Protein 4H0C (pdb70)

InterPro domains:
  IPR003140 Phospholipase/carboxylesterase/thioesterase [PF02230] (14-205)
  IPR029058 Alpha/Beta hydrolase fold [G3DSA:3.40.50.1820] (1-207)
  IPR029058 Alpha/Beta hydrolase fold [SSF53474] (13-206)
  IPR050565 Acyl-protein thioesterase 1-2/Carboxylesterase-like [PTHR10655] (16-205)

Solvent-accessible surface area: 17101 Å² total

Radius of gyration: 23.88 Å; Cα contacts (8 Å, |Δi|>4): 929; chains: 2; bounding box: 42×37×73 Å

Structure (mmCIF, N/CA/C/O backbone):
data_4H0C
#
_entry.id   4H0C
#
_cell.length_a   40.157
_cell.length_b   40.251
_cell.length_c   67.256
_cell.angle_alpha   72.770
_cell.angle_beta   78.370
_cell.angle_gamma   76.090
#
_symmetry.space_group_name_H-M   'P 1'
#
loop_
_entity.id
_entity.type
_entity.pdbx_description
1 polymer Phospholipase/Carboxylesterase
2 non-polymer 'CITRIC ACID'
3 non-polymer 'SODIUM ION'
4 non-polymer GLYCEROL
5 water water
#
loop_
_atom_site.group_PDB
_atom_site.id
_atom_site.type_symbol
_atom_site.label_atom_id
_atom_site.label_alt_id
_atom_site.label_comp_id
_atom_site.label_asym_id
_atom_site.label_entity_id
_atom_site.label_seq_id
_atom_site.pdbx_PDB_ins_code
_atom_site.Cartn_x
_atom_site.Cartn_y
_atom_site.Cartn_z
_atom_site.occupancy
_atom_site.B_iso_or_equiv
_atom_site.auth_seq_id
_atom_site.auth_comp_id
_atom_site.auth_asym_id
_atom_site.auth_atom_id
_atom_site.pdbx_PDB_model_num
ATOM 1 N N . SER A 1 1 ? 11.808 42.578 37.443 1.00 43.03 -2 SER A N 1
ATOM 2 C CA . SER A 1 1 ? 10.338 42.777 37.601 1.00 47.94 -2 SER A CA 1
ATOM 3 C C . SER A 1 1 ? 10.047 44.192 38.106 1.00 37.84 -2 SER A C 1
ATOM 4 O O . SER A 1 1 ? 10.196 45.158 37.361 1.00 45.76 -2 SER A O 1
ATOM 6 N N . ASN A 1 2 ? 9.588 44.292 39.354 1.00 37.55 -1 ASN A N 1
ATOM 7 C CA . ASN A 1 2 ? 9.457 45.558 40.073 1.00 30.89 -1 ASN A CA 1
ATOM 8 C C . ASN A 1 2 ? 9.455 45.260 41.572 1.00 25.79 -1 ASN A C 1
ATOM 9 O O . ASN A 1 2 ? 9.676 44.110 41.968 1.00 24.92 -1 ASN A O 1
ATOM 14 N N . ALA A 1 3 ? 9.207 46.278 42.395 1.00 26.09 0 ALA A N 1
ATOM 15 C CA . ALA A 1 3 ? 9.257 46.128 43.861 1.00 22.39 0 ALA A CA 1
ATOM 16 C C . ALA A 1 3 ? 7.895 45.937 44.499 1.00 18.94 0 ALA A C 1
ATOM 17 O O . ALA A 1 3 ? 7.791 45.994 45.739 1.00 20.16 0 ALA A O 1
ATOM 27 N N . TYR A 1 5 ? 5.926 43.731 45.656 1.00 16.44 2 TYR A N 1
ATOM 28 C CA . TYR A 1 5 ? 5.715 42.438 46.307 1.00 18.62 2 TYR A CA 1
ATOM 29 C C . TYR A 1 5 ? 5.941 42.501 47.811 1.00 19.36 2 TYR A C 1
ATOM 30 O O . TYR A 1 5 ? 6.549 43.453 48.316 1.00 21.77 2 TYR A O 1
ATOM 39 N N . THR A 1 6 ? 5.393 41.494 48.503 1.00 20.21 3 THR A N 1
ATOM 40 C CA . THR A 1 6 ? 5.418 41.350 49.950 1.00 20.85 3 THR A CA 1
ATOM 41 C C . THR A 1 6 ? 6.357 40.213 50.308 1.00 20.29 3 THR A C 1
ATOM 42 O O . THR A 1 6 ? 6.359 39.191 49.637 1.00 22.77 3 THR A O 1
ATOM 46 N N . HIS A 1 7 ? 7.142 40.382 51.371 1.00 17.92 4 HIS A N 1
ATOM 47 C CA . HIS A 1 7 ? 7.824 39.234 51.968 1.00 16.70 4 HIS A CA 1
ATOM 48 C C . HIS A 1 7 ? 6.904 38.641 52.975 1.00 19.25 4 HIS A C 1
ATOM 49 O O . HIS A 1 7 ? 6.626 39.246 54.014 1.00 24.07 4 HIS A O 1
ATOM 56 N N . SER A 1 8 ? 6.367 37.468 52.651 1.00 18.89 5 SER A N 1
ATOM 57 C CA . SER A 1 8 ? 5.520 36.757 53.599 1.00 21.12 5 SER A CA 1
ATOM 58 C C . SER A 1 8 ? 6.366 36.220 54.764 1.00 20.37 5 SER A C 1
ATOM 59 O O . SER A 1 8 ? 7.591 36.102 54.658 1.00 22.16 5 SER A O 1
ATOM 62 N N . LYS A 1 9 ? 5.701 35.874 55.862 1.00 22.16 6 LYS A N 1
ATOM 63 C CA . LYS A 1 9 ? 6.373 35.442 57.093 1.00 25.08 6 LYS A CA 1
ATOM 64 C C . LYS A 1 9 ? 6.911 34.012 56.954 1.00 22.53 6 LYS A C 1
ATOM 65 O O . LYS A 1 9 ? 6.285 33.051 57.389 1.00 29.20 6 LYS A O 1
ATOM 71 N N . GLN A 1 10 ? 8.066 33.897 56.314 1.00 20.91 7 GLN A N 1
ATOM 72 C CA . GLN A 1 10 ? 8.762 32.629 56.127 1.00 20.05 7 GLN A CA 1
ATOM 73 C C . GLN A 1 10 ? 10.049 32.687 56.960 1.00 22.62 7 GLN A C 1
ATOM 74 O O . GLN A 1 10 ? 10.994 33.398 56.604 1.00 22.05 7 GLN A O 1
ATOM 80 N N . ILE A 1 11 ? 10.078 31.979 58.083 1.00 21.22 8 ILE A N 1
ATOM 81 C CA . ILE A 1 11 ? 11.208 32.082 59.012 1.00 21.20 8 ILE A CA 1
ATOM 82 C C . ILE A 1 11 ? 11.718 30.687 59.325 1.00 22.34 8 ILE A C 1
ATOM 83 O O . ILE A 1 11 ? 10.994 29.866 59.891 1.00 27.35 8 ILE A O 1
ATOM 88 N N . ILE A 1 12 ? 12.970 30.430 58.979 1.00 20.68 9 ILE A N 1
ATOM 89 C CA . ILE A 1 12 ? 13.603 29.138 59.232 1.00 21.84 9 ILE A CA 1
ATOM 90 C C . ILE A 1 12 ? 14.483 29.253 60.473 1.00 21.66 9 ILE A C 1
ATOM 91 O O . ILE A 1 12 ? 15.222 30.222 60.623 1.00 26.09 9 ILE A O 1
ATOM 96 N N . THR A 1 13 ? 14.372 28.291 61.382 1.00 22.12 10 THR A N 1
ATOM 97 C CA . THR A 1 13 ? 15.167 28.316 62.604 1.00 21.36 10 THR A CA 1
ATOM 98 C C . THR A 1 13 ? 16.143 27.136 62.673 1.00 23.44 10 THR A C 1
ATOM 99 O O . THR A 1 13 ? 15.887 26.064 62.104 1.00 26.97 10 THR A O 1
ATOM 103 N N . SER A 1 14 ? 17.242 27.342 63.391 1.00 21.77 11 SER A N 1
ATOM 104 C CA . SER A 1 14 ? 18.285 26.344 63.618 1.00 19.31 11 SER A CA 1
ATOM 105 C C . SER A 1 14 ? 19.044 26.695 64.920 1.00 18.61 11 SER A C 1
ATOM 106 O O . SER A 1 14 ? 18.620 27.565 65.698 1.00 18.41 11 SER A O 1
ATOM 109 N N . GLY A 1 15 ? 20.169 26.027 65.155 1.00 18.67 12 GLY A N 1
ATOM 110 C CA . GLY A 1 15 ? 21.000 26.323 66.333 1.00 20.48 12 GLY A CA 1
ATOM 111 C C . GLY A 1 15 ? 20.333 25.890 67.625 1.00 18.22 12 GLY A C 1
ATOM 112 O O . GLY A 1 15 ? 19.622 24.881 67.646 1.00 20.29 12 GLY A O 1
ATOM 113 N N . VAL A 1 16 ? 20.537 26.662 68.694 1.00 16.42 13 VAL A N 1
ATOM 114 C CA . VAL A 1 16 ? 20.002 26.331 70.021 1.00 16.64 13 VAL A CA 1
ATOM 115 C C . VAL A 1 16 ? 18.497 26.596 70.082 1.00 16.63 13 VAL A C 1
ATOM 116 O O . VAL A 1 16 ? 18.048 27.677 69.716 1.00 15.64 13 VAL A O 1
ATOM 120 N N . PRO A 1 17 ? 17.710 25.615 70.555 1.00 18.70 14 PRO A N 1
ATOM 121 C CA . PRO A 1 17 ? 16.265 25.829 70.795 1.00 17.50 14 PRO A CA 1
ATOM 122 C C . PRO A 1 17 ? 16.054 27.135 71.553 1.00 17.88 14 PRO A C 1
ATOM 123 O O . PRO A 1 17 ? 16.734 27.395 72.564 1.00 18.94 14 PRO A O 1
ATOM 127 N N . VAL A 1 18 ? 15.156 27.976 71.049 1.00 16.99 15 VAL A N 1
ATOM 128 C CA . VAL A 1 18 ? 15.107 29.353 71.524 1.00 16.76 15 VAL A CA 1
ATOM 129 C C . VAL A 1 18 ? 14.829 29.492 73.028 1.00 18.15 15 VAL A C 1
ATOM 130 O O . VAL A 1 18 ? 15.346 30.404 73.669 1.00 17.82 15 VAL A O 1
ATOM 134 N N . GLN A 1 19 ? 14.046 28.563 73.581 1.00 17.84 16 GLN A N 1
ATOM 135 C CA . GLN A 1 19 ? 13.744 28.584 75.006 1.00 17.96 16 GLN A CA 1
ATOM 136 C C . GLN A 1 19 ? 14.980 28.382 75.889 1.00 18.30 16 GLN A C 1
ATOM 137 O O . GLN A 1 19 ? 14.960 28.734 77.072 1.00 21.26 16 GLN A O 1
ATOM 143 N N A ARG A 1 20 ? 16.046 27.809 75.338 0.60 16.41 17 ARG A N 1
ATOM 144 N N B ARG A 1 20 ? 16.033 27.816 75.301 0.40 16.85 17 ARG A N 1
ATOM 145 C CA A ARG A 1 20 ? 17.240 27.546 76.142 0.60 17.32 17 ARG A CA 1
ATOM 146 C CA B ARG A 1 20 ? 17.236 27.439 76.034 0.40 17.27 17 ARG A CA 1
ATOM 147 C C A ARG A 1 20 ? 18.357 28.549 75.850 0.60 17.00 17 ARG A C 1
ATOM 148 C C B ARG A 1 20 ? 18.462 28.251 75.592 0.40 15.89 17 ARG A C 1
ATOM 149 O O A ARG A 1 20 ? 19.267 28.726 76.659 0.60 18.36 17 ARG A O 1
ATOM 150 O O B ARG A 1 20 ? 19.571 28.006 76.052 0.40 14.66 17 ARG A O 1
ATOM 165 N N . ALA A 1 21 ? 18.259 29.223 74.705 1.00 16.79 18 ALA A N 1
ATOM 166 C CA . ALA A 1 21 ? 19.362 30.021 74.180 1.00 16.13 18 ALA A CA 1
ATOM 167 C C . ALA A 1 21 ? 19.635 31.290 74.984 1.00 19.19 18 ALA A C 1
ATOM 168 O O . ALA A 1 21 ? 18.705 31.997 75.372 1.00 19.78 18 ALA A O 1
ATOM 170 N N A LYS A 1 22 ? 20.923 31.535 75.222 0.50 20.28 19 LYS A N 1
ATOM 171 N N B LYS A 1 22 ? 20.913 31.564 75.242 0.50 20.16 19 LYS A N 1
ATOM 172 C CA A LYS A 1 22 ? 21.435 32.752 75.839 0.50 20.61 19 LYS A CA 1
ATOM 173 C CA B LYS A 1 22 ? 21.340 32.820 75.853 0.50 20.53 19 LYS A CA 1
ATOM 174 C C A LYS A 1 22 ? 21.466 33.910 74.822 0.50 19.11 19 LYS A C 1
ATOM 175 C C B LYS A 1 22 ? 21.350 33.939 74.796 0.50 19.12 19 LYS A C 1
ATOM 176 O O A LYS A 1 22 ? 21.391 35.082 75.193 0.50 20.48 19 LYS A O 1
ATOM 177 O O B LYS A 1 22 ? 21.152 35.112 75.112 0.50 20.32 19 LYS A O 1
ATOM 188 N N . LYS A 1 23 ? 21.585 33.565 73.542 1.00 17.91 20 LYS A N 1
ATOM 189 C CA . LYS A 1 23 ? 21.805 34.543 72.477 1.00 13.73 20 LYS A CA 1
ATOM 190 C C . LYS A 1 23 ? 21.048 34.098 71.232 1.00 13.31 20 LYS A C 1
ATOM 191 O O . LYS A 1 23 ? 20.636 32.925 71.126 1.00 13.33 20 LYS A O 1
ATOM 197 N N . ALA A 1 24 ? 20.868 35.024 70.292 1.00 13.64 21 ALA A N 1
ATOM 198 C CA . ALA A 1 24 ? 20.231 34.701 69.030 1.00 12.16 21 ALA A CA 1
ATOM 199 C C . ALA A 1 24 ? 20.933 35.415 67.929 1.00 11.56 21 ALA A C 1
ATOM 200 O O . ALA A 1 24 ? 21.590 36.434 68.168 1.00 12.92 21 ALA A O 1
ATOM 202 N N . VAL A 1 25 ? 20.799 34.889 66.722 1.00 11.21 22 VAL A N 1
ATOM 203 C CA . VAL A 1 25 ? 21.376 35.572 65.557 1.00 11.07 22 VAL A CA 1
ATOM 204 C C . VAL A 1 25 ? 20.358 35.561 64.425 1.00 11.37 22 VAL A C 1
ATOM 205 O O . VAL A 1 25 ? 19.735 34.518 64.154 1.00 12.58 22 VAL A O 1
ATOM 209 N N . VAL A 1 26 ? 20.147 36.733 63.827 1.00 12.04 23 VAL A N 1
ATOM 210 C CA . VAL A 1 26 ? 19.305 36.897 62.659 1.00 11.50 23 VAL A CA 1
ATOM 211 C C . VAL A 1 26 ? 20.232 36.865 61.446 1.00 12.39 23 VAL A C 1
ATOM 212 O O . VAL A 1 26 ? 21.110 37.715 61.332 1.00 13.90 23 VAL A O 1
ATOM 224 N N . LEU A 1 28 ? 20.732 36.849 57.286 1.00 12.26 25 LEU A N 1
ATOM 225 C CA . LEU A 1 28 ? 20.043 37.369 56.108 1.00 12.09 25 LEU A CA 1
ATOM 226 C C . LEU A 1 28 ? 20.818 36.989 54.854 1.00 12.24 25 LEU A C 1
ATOM 227 O O . LEU A 1 28 ? 21.962 37.415 54.662 1.00 13.92 25 LEU A O 1
ATOM 232 N N . HIS A 1 29 ? 20.175 36.176 54.020 1.00 14.50 26 HIS A N 1
ATOM 233 C CA . HIS A 1 29 ? 20.750 35.686 52.778 1.00 14.05 26 HIS A CA 1
ATOM 234 C C . HIS A 1 29 ? 20.850 36.754 51.714 1.00 14.19 26 HIS A C 1
ATOM 235 O O . HIS A 1 29 ? 20.204 37.827 51.788 1.00 14.06 26 HIS A O 1
ATOM 242 N N . GLY A 1 30 ? 21.645 36.446 50.701 1.00 16.62 27 GLY A N 1
ATOM 243 C CA . GLY A 1 30 ? 21.853 37.353 49.586 1.00 15.38 27 GLY A CA 1
ATOM 244 C C . GLY A 1 30 ? 20.869 37.193 48.433 1.00 13.69 27 GLY A C 1
ATOM 245 O O . GLY A 1 30 ? 19.943 36.382 48.492 1.00 17.20 27 GLY A O 1
ATOM 246 N N . ARG A 1 31 ? 21.084 37.974 47.380 1.00 15.55 28 ARG A N 1
ATOM 247 C CA . ARG A 1 31 ? 20.192 37.975 46.211 1.00 14.05 28 ARG A CA 1
ATOM 248 C C . ARG A 1 31 ? 20.211 36.612 45.520 1.00 16.40 28 ARG A C 1
ATOM 249 O O . ARG A 1 31 ? 21.290 36.089 45.184 1.00 18.63 28 ARG A O 1
ATOM 257 N N . GLY A 1 32 ? 19.025 36.058 45.291 1.00 18.65 29 GLY A N 1
ATOM 258 C CA . GLY A 1 32 ? 18.904 34.722 44.690 1.00 21.18 29 GLY A CA 1
ATOM 259 C C . GLY A 1 32 ? 19.192 33.588 45.662 1.00 24.24 29 GLY A C 1
ATOM 260 O O . GLY A 1 32 ? 19.240 32.420 45.261 1.00 27.48 29 GLY A O 1
ATOM 261 N N . GLY A 1 33 ? 19.375 33.921 46.939 1.00 22.20 30 GLY A N 1
ATOM 262 C CA . GLY A 1 33 ? 19.802 32.951 47.938 1.00 23.02 30 GLY A CA 1
ATOM 263 C C . GLY A 1 33 ? 18.659 32.433 48.772 1.00 21.09 30 GLY A C 1
ATOM 264 O O . GLY A 1 33 ? 17.489 32.788 48.547 1.00 21.27 30 GLY A O 1
ATOM 265 N N . THR A 1 34 ? 18.983 31.576 49.736 1.00 18.19 31 THR A N 1
ATOM 266 C CA . THR A 1 34 ? 17.942 30.986 50.576 1.00 18.17 31 THR A CA 1
ATOM 267 C C . THR A 1 34 ? 18.334 31.024 52.021 1.00 17.40 31 THR A C 1
ATOM 268 O O . THR A 1 34 ? 19.528 31.090 52.355 1.00 17.32 31 THR A O 1
ATOM 272 N N . ALA A 1 35 ? 17.323 30.962 52.889 1.00 16.56 32 ALA A N 1
ATOM 273 C CA . ALA A 1 35 ? 17.566 30.847 54.326 1.00 19.64 32 ALA A CA 1
ATOM 274 C C . ALA A 1 35 ? 18.402 29.615 54.684 1.00 22.35 32 ALA A C 1
ATOM 275 O O . ALA A 1 35 ? 19.341 29.707 55.508 1.00 21.83 32 ALA A O 1
ATOM 277 N N . ALA A 1 36 ? 18.068 28.466 54.084 1.00 22.34 33 ALA A N 1
ATOM 278 C CA . ALA A 1 36 ? 18.830 27.230 54.357 1.00 26.76 33 ALA A CA 1
ATOM 279 C C . ALA A 1 36 ? 20.318 27.394 54.019 1.00 26.34 33 ALA A C 1
ATOM 280 O O . ALA A 1 36 ? 21.175 26.873 54.742 1.00 29.58 33 ALA A O 1
ATOM 282 N N A ASP A 1 37 ? 20.595 28.098 52.912 0.50 26.25 34 ASP A N 1
ATOM 283 N N B ASP A 1 37 ? 20.632 28.138 52.962 0.50 26.03 34 ASP A N 1
ATOM 284 C CA A ASP A 1 37 ? 21.955 28.433 52.479 0.50 27.90 34 ASP A CA 1
ATOM 285 C CA B ASP A 1 37 ? 22.027 28.310 52.569 0.50 28.49 34 ASP A CA 1
ATOM 286 C C A ASP A 1 37 ? 22.679 29.164 53.602 0.50 24.88 34 ASP A C 1
ATOM 287 C C B ASP A 1 37 ? 22.813 29.267 53.480 0.50 25.62 34 ASP A C 1
ATOM 288 O O A ASP A 1 37 ? 23.642 28.648 54.172 0.50 23.90 34 ASP A O 1
ATOM 289 O O B ASP A 1 37 ? 23.977 29.002 53.784 0.50 27.58 34 ASP A O 1
ATOM 298 N N . ILE A 1 38 ? 22.192 30.363 53.914 1.00 22.37 35 ILE A N 1
ATOM 299 C CA . ILE A 1 38 ? 22.856 31.275 54.855 1.00 20.15 35 ILE A CA 1
ATOM 300 C C . ILE A 1 38 ? 23.082 30.633 56.228 1.00 20.30 35 ILE A C 1
ATOM 301 O O . ILE A 1 38 ? 24.103 30.874 56.867 1.00 19.00 35 ILE A O 1
ATOM 306 N N . ILE A 1 39 ? 22.140 29.792 56.664 1.00 18.83 36 ILE A N 1
ATOM 307 C CA . ILE A 1 39 ? 22.290 29.066 57.936 1.00 19.75 36 ILE A CA 1
ATOM 308 C C . ILE A 1 39 ? 23.536 28.178 57.940 1.00 18.62 36 ILE A C 1
ATOM 309 O O . ILE A 1 39 ? 24.181 28.010 58.981 1.00 20.64 36 ILE A O 1
ATOM 314 N N . SER A 1 40 ? 23.908 27.648 56.780 1.00 20.64 37 SER A N 1
ATOM 315 C CA . SER A 1 40 ? 25.068 26.758 56.734 1.00 21.86 37 SER A CA 1
ATOM 316 C C . SER A 1 40 ? 26.374 27.471 57.131 1.00 21.36 37 SER A C 1
ATOM 317 O O . SER A 1 40 ? 27.402 26.810 57.354 1.00 21.92 37 SER A O 1
ATOM 320 N N . LEU A 1 41 ? 26.346 28.806 57.216 1.00 19.64 38 LEU A N 1
ATOM 321 C CA . LEU A 1 41 ? 27.526 29.541 57.717 1.00 20.95 38 LEU A CA 1
ATOM 322 C C . LEU A 1 41 ? 27.817 29.206 59.179 1.00 18.18 38 LEU A C 1
ATOM 323 O O . LEU A 1 41 ? 28.905 29.493 59.668 1.00 19.56 38 LEU A O 1
ATOM 328 N N . GLN A 1 42 ? 26.861 28.585 59.870 1.00 17.89 39 GLN A N 1
ATOM 329 C CA . GLN A 1 42 ? 27.104 28.165 61.254 1.00 18.48 39 GLN A CA 1
ATOM 330 C C . GLN A 1 42 ? 28.198 27.089 61.333 1.00 18.99 39 GLN A C 1
ATOM 331 O O . GLN A 1 42 ? 28.726 26.818 62.404 1.00 21.52 39 GLN A O 1
ATOM 337 N N . LYS A 1 43 ? 28.537 26.500 60.194 1.00 19.07 40 LYS A N 1
ATOM 338 C CA . LYS A 1 43 ? 29.612 25.509 60.126 1.00 19.54 40 LYS A CA 1
ATOM 339 C C . LYS A 1 43 ? 30.997 26.137 60.297 1.00 19.25 40 LYS A C 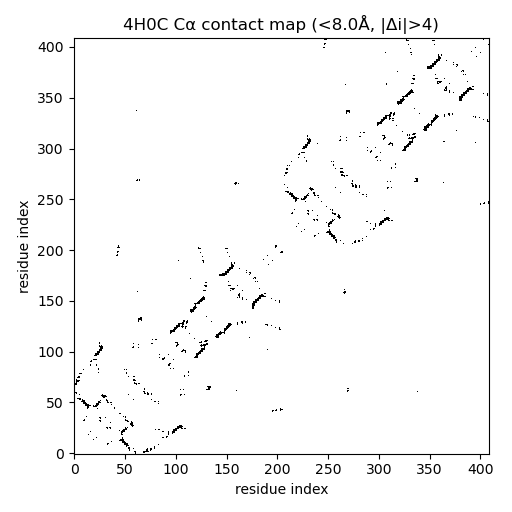1
ATOM 340 O O . LYS A 1 43 ? 31.948 25.436 60.635 1.00 22.49 40 LYS A O 1
ATOM 346 N N . VAL A 1 44 ? 31.106 27.451 60.064 1.00 22.17 41 VAL A N 1
ATOM 347 C CA . VAL A 1 44 ? 32.396 28.173 60.110 1.00 20.94 41 VAL A CA 1
ATOM 348 C C . VAL A 1 44 ? 32.395 29.403 61.035 1.00 20.89 41 VAL A C 1
ATOM 349 O O . VAL A 1 44 ? 33.452 29.797 61.534 1.00 23.10 41 VAL A O 1
ATOM 353 N N . LEU A 1 45 ? 31.224 30.006 61.257 1.00 16.82 42 LEU A N 1
ATOM 354 C CA . LEU A 1 45 ? 31.073 31.079 62.235 1.00 16.47 42 LEU A CA 1
ATOM 355 C C . LEU A 1 45 ? 30.772 30.517 63.621 1.00 17.74 42 LEU A C 1
ATOM 356 O O . LEU A 1 45 ? 30.059 29.506 63.749 1.00 19.55 42 LEU A O 1
ATOM 361 N N . LYS A 1 46 ? 31.317 31.173 64.652 1.00 16.19 43 LYS A N 1
ATOM 362 C CA . LYS A 1 46 ? 31.104 30.771 66.052 1.00 15.41 43 LYS A CA 1
ATOM 363 C C . LYS A 1 46 ? 29.702 31.191 66.503 1.00 18.82 43 LYS A C 1
ATOM 364 O O . LYS A 1 46 ? 29.537 32.243 67.134 1.00 20.45 43 LYS A O 1
ATOM 370 N N . LEU A 1 47 ? 28.698 30.369 66.178 1.00 17.17 44 LEU A N 1
ATOM 371 C CA . LEU A 1 47 ? 27.293 30.675 66.505 1.00 15.76 44 LEU A CA 1
ATOM 372 C C . LEU A 1 47 ? 26.676 29.589 67.379 1.00 17.37 44 LEU A C 1
ATOM 373 O O . LEU A 1 47 ? 25.458 29.473 67.477 1.00 18.39 44 LEU A O 1
ATOM 378 N N . ASP A 1 48 ? 27.518 28.775 68.002 1.00 20.53 45 ASP A N 1
ATOM 379 C CA . ASP A 1 48 ? 27.023 27.565 68.659 1.00 19.57 45 ASP A CA 1
ATOM 380 C C . ASP A 1 48 ? 26.167 27.845 69.909 1.00 20.60 45 ASP A C 1
ATOM 381 O O . ASP A 1 48 ? 25.433 26.961 70.347 1.00 20.92 45 ASP A O 1
ATOM 386 N N . GLU A 1 49 ? 26.238 29.069 70.456 1.00 17.27 46 GLU A N 1
ATOM 387 C CA . GLU A 1 49 ? 25.377 29.454 71.595 1.00 17.48 46 GLU A CA 1
ATOM 388 C C . GLU A 1 49 ? 24.103 30.202 71.166 1.00 15.81 46 GLU A C 1
ATOM 389 O O . GLU A 1 49 ? 23.261 30.575 72.014 1.00 15.33 46 GLU A O 1
ATOM 403 N N . ALA A 1 51 ? 20.419 30.803 69.166 1.00 12.50 48 ALA A N 1
ATOM 404 C CA . ALA A 1 51 ? 19.218 30.412 68.437 1.00 12.18 48 ALA A CA 1
ATOM 405 C C . ALA A 1 51 ? 19.337 31.132 67.097 1.00 14.14 48 ALA A C 1
ATOM 406 O O . ALA A 1 51 ? 19.519 32.343 67.065 1.00 14.18 48 ALA A O 1
ATOM 408 N N . ILE A 1 52 ? 19.243 30.392 66.000 1.00 14.41 49 ILE A N 1
ATOM 409 C CA . ILE A 1 52 ? 19.438 30.969 64.655 1.00 14.52 49 ILE A CA 1
ATOM 410 C C . ILE A 1 52 ? 18.089 31.155 63.980 1.00 14.97 49 ILE A C 1
ATOM 411 O O . ILE A 1 52 ? 17.308 30.199 63.884 1.00 17.32 49 ILE A O 1
ATOM 416 N N . TYR A 1 53 ? 17.799 32.394 63.573 1.00 12.27 50 TYR A N 1
ATOM 417 C CA . TYR A 1 53 ? 16.620 32.714 62.763 1.00 13.46 50 TYR A CA 1
ATOM 418 C C . TYR A 1 53 ? 17.067 33.237 61.410 1.00 14.84 50 TYR A C 1
ATOM 419 O O . TYR A 1 53 ? 17.853 34.175 61.349 1.00 16.54 50 TYR A O 1
ATOM 428 N N . ALA A 1 54 ? 16.535 32.678 60.326 1.00 15.26 51 ALA A N 1
ATOM 429 C CA . ALA A 1 54 ? 16.868 33.148 58.989 1.00 14.00 51 ALA A CA 1
ATOM 430 C C . ALA A 1 54 ? 15.564 33.320 58.200 1.00 15.01 51 ALA A C 1
ATOM 431 O O . ALA A 1 54 ? 14.948 32.325 57.809 1.00 15.82 51 ALA A O 1
ATOM 433 N N . PRO A 1 55 ? 15.121 34.575 57.989 1.00 13.82 52 PRO A N 1
ATOM 434 C CA . PRO A 1 55 ? 13.899 34.749 57.205 1.00 15.21 52 PRO A CA 1
ATOM 435 C C . PRO A 1 55 ? 14.189 34.498 55.737 1.00 15.09 52 PRO A C 1
ATOM 436 O O . PRO A 1 55 ? 15.299 34.786 55.274 1.00 17.52 52 PRO A O 1
ATOM 440 N N . GLN A 1 56 ? 13.214 33.946 55.014 1.00 16.06 53 GLN A N 1
ATOM 441 C CA . GLN A 1 56 ? 13.381 33.691 53.588 1.00 17.08 53 GLN A CA 1
ATOM 442 C C . GLN A 1 56 ? 12.714 34.794 52.778 1.00 15.17 53 GLN A C 1
ATOM 443 O O . GLN A 1 56 ? 11.527 35.062 52.972 1.00 17.93 53 GLN A O 1
ATOM 449 N N . ALA A 1 57 ? 13.452 35.378 51.832 1.00 16.12 54 ALA A N 1
ATOM 450 C CA . ALA A 1 57 ? 12.895 36.416 50.966 1.00 17.21 54 ALA A CA 1
ATOM 451 C C . ALA A 1 57 ? 11.975 35.819 49.910 1.00 17.63 54 ALA A C 1
ATOM 452 O O . ALA A 1 57 ? 12.275 34.785 49.303 1.00 18.40 54 ALA A O 1
ATOM 454 N N . THR A 1 58 ? 10.838 36.483 49.712 1.00 18.17 55 THR A N 1
ATOM 455 C CA . THR A 1 58 ? 9.979 36.203 48.582 1.00 17.66 55 THR A CA 1
ATOM 456 C C . THR A 1 58 ? 10.770 36.560 47.331 1.00 17.70 55 THR A C 1
ATOM 457 O O . THR A 1 58 ? 11.528 37.527 47.339 1.00 17.29 55 THR A O 1
ATOM 461 N N . ASN A 1 59 ? 10.629 35.736 46.293 1.00 20.46 56 ASN A N 1
ATOM 462 C CA . ASN A 1 59 ? 11.421 35.842 45.052 1.00 19.16 56 ASN A CA 1
ATOM 463 C C . ASN A 1 59 ? 12.925 35.636 45.266 1.00 19.86 56 ASN A C 1
ATOM 464 O O . ASN A 1 59 ? 13.750 35.946 44.377 1.00 20.05 56 ASN A O 1
ATOM 469 N N . ASN A 1 60 ? 13.272 35.079 46.431 1.00 19.47 57 ASN A N 1
ATOM 470 C CA . ASN A 1 60 ? 14.668 34.897 46.852 1.00 20.93 57 ASN A CA 1
ATOM 471 C C . ASN A 1 60 ? 15.472 36.198 46.746 1.00 18.17 57 ASN A C 1
ATOM 472 O O . ASN A 1 60 ? 16.690 36.172 46.543 1.00 18.52 57 ASN A O 1
ATOM 477 N N . SER A 1 61 ? 14.790 37.336 46.896 1.00 15.75 58 SER A N 1
ATOM 478 C CA . SER A 1 61 ? 15.444 38.626 46.765 1.00 16.35 58 SER A CA 1
ATOM 479 C C . SER A 1 61 ? 14.732 39.670 47.605 1.00 15.06 58 SER A C 1
ATOM 480 O O . SER A 1 61 ? 13.517 39.888 47.443 1.00 15.76 58 SER A O 1
ATOM 483 N N . TRP A 1 62 ? 15.490 40.316 48.502 1.00 15.42 59 TRP A N 1
ATOM 484 C CA . TRP A 1 62 ? 14.927 41.356 49.397 1.00 13.51 59 TRP A CA 1
ATOM 485 C C . TRP A 1 62 ? 14.320 42.541 48.691 1.00 14.02 59 TRP A C 1
ATOM 486 O O . TRP A 1 62 ? 13.306 43.078 49.138 1.00 14.52 59 TRP A O 1
ATOM 497 N N . TYR A 1 63 ? 14.926 42.954 47.587 1.00 12.68 60 TYR A N 1
ATOM 498 C CA . TYR A 1 63 ? 14.422 44.103 46.816 1.00 13.74 60 TYR A CA 1
ATOM 499 C C . TYR A 1 63 ? 14.995 43.951 45.400 1.00 14.44 60 TYR A C 1
ATOM 500 O O . TYR A 1 63 ? 16.074 43.352 45.232 1.00 15.83 60 TYR A O 1
ATOM 509 N N . PRO A 1 64 ? 14.288 44.475 44.377 1.00 16.60 61 PRO A N 1
ATOM 510 C CA . PRO A 1 64 ? 14.572 44.073 42.979 1.00 16.67 61 PRO A CA 1
ATOM 511 C C . PRO A 1 64 ? 15.845 44.589 42.299 1.00 16.47 61 PRO A C 1
ATOM 512 O O . PRO A 1 64 ? 16.343 43.941 41.380 1.00 15.84 61 PRO A O 1
ATOM 516 N N . TYR A 1 65 ? 16.341 45.742 42.737 1.00 14.55 62 TYR A N 1
ATOM 517 C CA . TYR A 1 65 ? 17.419 46.449 42.057 1.00 14.86 62 TYR A CA 1
ATOM 518 C C . TYR A 1 65 ? 18.631 46.627 42.947 1.00 14.41 62 TYR A C 1
ATOM 519 O O . TYR A 1 65 ? 18.596 46.236 44.126 1.00 15.83 62 TYR A O 1
ATOM 528 N N . SER A 1 66 ? 19.703 47.215 42.394 1.00 13.83 63 SER A N 1
ATOM 529 C CA . SER A 1 66 ? 20.874 47.582 43.204 1.00 16.82 63 SER A CA 1
ATOM 530 C C . SER A 1 66 ? 20.435 48.282 44.481 1.00 14.89 63 SER A C 1
ATOM 531 O O . SER A 1 66 ? 19.493 49.090 44.462 1.00 15.17 63 SER A O 1
ATOM 534 N N . PHE A 1 67 ? 21.139 48.000 45.576 1.00 16.19 64 PHE A N 1
ATOM 535 C CA . PHE A 1 67 ? 20.918 48.719 46.829 1.00 16.57 64 PHE A CA 1
ATOM 536 C C . PHE A 1 67 ? 21.100 50.226 46.673 1.00 16.31 64 PHE A C 1
ATOM 537 O O . PHE A 1 67 ? 20.552 50.996 47.460 1.00 17.96 64 PHE A O 1
ATOM 553 N N . ALA A 1 69 ? 20.145 51.908 43.804 1.00 13.89 66 ALA A N 1
ATOM 554 C CA . ALA A 1 69 ? 19.091 52.499 42.986 1.00 15.01 66 ALA A CA 1
ATOM 555 C C . ALA A 1 69 ? 18.329 53.568 43.802 1.00 15.29 66 ALA A C 1
ATOM 556 O O . ALA A 1 69 ? 18.264 53.485 45.048 1.00 15.56 66 ALA A O 1
ATOM 558 N N . PRO A 1 70 ? 17.728 54.563 43.116 1.00 15.56 67 PRO A N 1
ATOM 559 C CA . PRO A 1 70 ? 16.774 55.450 43.835 1.00 18.14 67 PRO A CA 1
ATOM 560 C C . PRO A 1 70 ? 15.839 54.617 44.664 1.00 18.20 67 PRO A C 1
ATOM 561 O O . PRO A 1 70 ? 15.190 53.704 44.146 1.00 18.73 67 PRO A O 1
ATOM 565 N N . VAL A 1 71 ? 15.780 54.915 45.953 1.00 17.20 68 VAL A N 1
ATOM 566 C CA . VAL A 1 71 ? 15.180 53.978 46.892 1.00 17.23 68 VAL A CA 1
ATOM 567 C C . VAL A 1 71 ? 13.713 53.666 46.561 1.00 17.92 68 VAL A C 1
ATOM 568 O O . VAL A 1 71 ? 13.243 52.525 46.771 1.00 17.59 68 VAL A O 1
ATOM 572 N N . GLN A 1 72 ? 12.996 54.658 46.028 1.00 17.10 69 GLN A N 1
ATOM 573 C CA . GLN A 1 72 ? 11.592 54.417 45.668 1.00 18.78 69 GLN A CA 1
ATOM 574 C C . GLN A 1 72 ? 11.421 53.270 44.657 1.00 16.12 69 GLN A C 1
ATOM 575 O O . GLN A 1 72 ? 10.370 52.619 44.636 1.00 18.61 69 GLN A O 1
ATOM 581 N N . GLN A 1 73 ? 12.449 53.008 43.845 1.00 16.86 70 GLN A N 1
ATOM 582 C CA . GLN A 1 73 ? 12.394 51.913 42.858 1.00 15.62 70 GLN A CA 1
ATOM 583 C C . GLN A 1 73 ? 12.494 50.550 43.520 1.00 15.09 70 GLN A C 1
ATOM 584 O O . GLN A 1 73 ? 12.132 49.541 42.916 1.00 15.92 70 GLN A O 1
ATOM 590 N N . ASN A 1 74 ? 12.952 50.538 44.772 1.00 14.74 71 ASN A N 1
ATOM 591 C CA . ASN A 1 74 ? 13.065 49.315 45.586 1.00 12.72 71 ASN A CA 1
ATOM 592 C C . ASN A 1 74 ? 11.947 49.161 46.582 1.00 15.84 71 ASN A C 1
ATOM 593 O O . ASN A 1 74 ? 11.973 48.246 47.415 1.00 16.99 71 ASN A O 1
ATOM 598 N N . GLN A 1 75 ? 10.970 50.062 46.488 1.00 17.22 72 GLN A N 1
ATOM 599 C CA . GLN A 1 75 ? 9.809 50.074 47.382 1.00 16.27 72 GLN A CA 1
ATOM 600 C C . GLN A 1 75 ? 8.580 49.620 46.607 1.00 17.40 72 GLN A C 1
ATOM 601 O O . GLN A 1 75 ? 8.458 49.944 45.419 1.00 20.15 72 GLN A O 1
ATOM 607 N N . PRO A 1 76 ? 7.640 48.917 47.266 1.00 18.59 73 PRO A N 1
ATOM 608 C CA . PRO A 1 76 ? 7.506 48.615 48.705 1.00 19.05 73 PRO A CA 1
ATOM 609 C C . PRO A 1 76 ? 8.229 47.361 49.214 1.00 18.32 73 PRO A C 1
ATOM 610 O O . PRO A 1 76 ? 8.155 47.083 50.400 1.00 17.68 73 PRO A O 1
ATOM 614 N N . ALA A 1 77 ? 8.943 46.642 48.346 1.00 17.96 74 ALA A N 1
ATOM 615 C CA . ALA A 1 77 ? 9.645 45.409 48.742 1.00 15.75 74 ALA A CA 1
ATOM 616 C C . ALA A 1 77 ? 10.619 45.639 49.894 1.00 14.86 74 ALA A C 1
ATOM 617 O O . ALA A 1 77 ? 10.666 44.828 50.845 1.00 15.66 74 ALA A O 1
ATOM 619 N N . LEU A 1 78 ? 11.360 46.748 49.835 1.00 14.25 75 LEU A N 1
ATOM 620 C CA . LEU A 1 78 ? 12.325 47.070 50.906 1.00 13.76 75 LEU A CA 1
ATOM 621 C C . LEU A 1 78 ? 11.630 47.238 52.267 1.00 13.09 75 LEU A C 1
ATOM 622 O O . LEU A 1 78 ? 12.041 46.612 53.243 1.00 12.93 75 LEU A O 1
ATOM 627 N N . ASP A 1 79 ? 10.570 48.061 52.320 1.00 13.88 76 ASP A N 1
ATOM 628 C CA . ASP A 1 79 ? 9.806 48.250 53.550 1.00 14.64 76 ASP A CA 1
ATOM 629 C C . ASP A 1 79 ? 9.290 46.915 54.036 1.00 14.94 76 ASP A C 1
ATOM 630 O O . ASP A 1 79 ? 9.309 46.641 55.238 1.00 16.00 76 ASP A O 1
ATOM 635 N N . SER A 1 80 ? 8.844 46.075 53.096 1.00 15.01 77 SER A N 1
ATOM 636 C CA . SER A 1 80 ? 8.365 44.742 53.457 1.00 16.40 77 SER A CA 1
ATOM 637 C C . SER A 1 80 ? 9.499 43.902 54.047 1.00 13.52 77 SER A C 1
ATOM 638 O O . SER A 1 80 ? 9.295 43.166 55.022 1.00 15.01 77 SER A O 1
ATOM 641 N N . ALA A 1 81 ? 10.680 43.995 53.443 1.00 13.81 78 ALA A N 1
ATOM 642 C CA . ALA A 1 81 ? 11.868 43.278 53.967 1.00 12.27 78 ALA A CA 1
ATOM 643 C C . ALA A 1 81 ? 12.197 43.755 55.395 1.00 14.17 78 ALA A C 1
ATOM 644 O O . ALA A 1 81 ? 12.417 42.927 56.312 1.00 13.62 78 ALA A O 1
ATOM 646 N N . LEU A 1 82 ? 12.187 45.077 55.604 1.00 13.93 79 LEU A N 1
ATOM 647 C CA . LEU A 1 82 ? 12.492 45.651 56.930 1.00 13.19 79 LEU A CA 1
ATOM 648 C C . LEU A 1 82 ? 11.454 45.209 57.950 1.00 14.37 79 LEU A C 1
ATOM 649 O O . LEU A 1 82 ? 11.797 44.886 59.089 1.00 15.54 79 LEU A O 1
ATOM 654 N N . ALA A 1 83 ? 10.184 45.182 57.532 1.00 14.79 80 ALA A N 1
ATOM 655 C CA . ALA A 1 83 ? 9.112 44.690 58.407 1.00 15.37 80 ALA A CA 1
ATOM 656 C C . ALA A 1 83 ? 9.348 43.253 58.876 1.00 16.08 80 ALA A C 1
ATOM 657 O O . ALA A 1 83 ? 9.144 42.933 60.059 1.00 16.12 80 ALA A O 1
ATOM 659 N N . LEU A 1 84 ? 9.772 42.394 57.965 1.00 15.19 81 LEU A N 1
ATOM 660 C CA . LEU A 1 84 ? 9.993 40.978 58.294 1.00 13.31 81 LEU A CA 1
ATOM 661 C C . LEU A 1 84 ? 11.159 40.816 59.280 1.00 14.81 81 LEU A C 1
ATOM 662 O O . LEU A 1 84 ? 11.071 40.031 60.243 1.00 14.94 81 LEU A O 1
ATOM 667 N N . VAL A 1 85 ? 12.245 41.565 59.059 1.00 14.94 82 VAL A N 1
ATOM 668 C CA . VAL A 1 85 ? 13.388 41.494 59.994 1.00 14.15 82 VAL A CA 1
ATOM 669 C C . VAL A 1 85 ? 12.899 41.930 61.363 1.00 12.32 82 VAL A C 1
ATOM 670 O O . VAL A 1 85 ? 13.186 41.285 62.384 1.00 13.31 82 VAL A O 1
ATOM 674 N N . GLY A 1 86 ? 12.119 43.011 61.379 1.00 12.62 83 GLY A N 1
ATOM 675 C CA . GLY A 1 86 ? 11.540 43.524 62.624 1.00 13.58 83 GLY A CA 1
ATOM 676 C C . GLY A 1 86 ? 10.648 42.503 63.325 1.00 13.92 83 GLY A C 1
ATOM 677 O O . GLY A 1 86 ? 10.641 42.413 64.561 1.00 16.28 83 GLY A O 1
ATOM 678 N N . GLU A 1 87 ? 9.848 41.768 62.551 1.00 14.93 84 GLU A N 1
ATOM 679 C CA . GLU A 1 87 ? 9.029 40.662 63.112 1.00 17.83 84 GLU A CA 1
ATOM 680 C C . GLU A 1 87 ? 9.904 39.588 63.774 1.00 15.95 84 GLU A C 1
ATOM 681 O O . GLU A 1 87 ? 9.577 39.086 64.878 1.00 17.50 84 GLU A O 1
ATOM 687 N N . VAL A 1 88 ? 11.000 39.218 63.095 1.00 14.72 85 VAL A N 1
ATOM 688 C CA . VAL A 1 88 ? 11.921 38.222 63.635 1.00 15.03 85 VAL A CA 1
ATOM 689 C C . VAL A 1 88 ? 12.514 38.712 64.958 1.00 13.76 85 VAL A C 1
ATOM 690 O O . VAL A 1 88 ? 12.496 37.974 65.963 1.00 14.28 85 VAL A O 1
ATOM 694 N N . VAL A 1 89 ? 13.009 39.960 64.969 1.00 13.58 86 VAL A N 1
ATOM 695 C CA . VAL A 1 89 ? 13.527 40.559 66.224 1.00 13.15 86 VAL A CA 1
ATOM 696 C C . VAL A 1 89 ? 12.473 40.551 67.328 1.00 13.65 86 VAL A C 1
ATOM 697 O O . VAL A 1 89 ? 12.765 40.149 68.473 1.00 14.65 86 VAL A O 1
ATOM 701 N N . ALA A 1 90 ? 11.250 40.965 66.990 1.00 14.34 87 ALA A N 1
ATOM 702 C CA . ALA A 1 90 ? 10.153 40.952 67.953 1.00 16.21 87 ALA A CA 1
ATOM 703 C C . ALA A 1 90 ? 9.891 39.551 68.505 1.00 16.33 87 ALA A C 1
ATOM 704 O O . ALA A 1 90 ? 9.685 39.383 69.709 1.00 17.31 87 ALA A O 1
ATOM 706 N N . GLU A 1 91 ? 9.893 38.544 67.634 1.00 15.98 88 GLU A N 1
ATOM 707 C CA . GLU A 1 91 ? 9.690 37.148 68.088 1.00 20.06 88 GLU A CA 1
ATOM 708 C C . GLU A 1 91 ? 10.767 36.709 69.087 1.00 16.72 88 GLU A C 1
ATOM 709 O O . GLU A 1 91 ? 10.462 36.144 70.150 1.00 19.80 88 GLU A O 1
ATOM 715 N N . ILE A 1 92 ? 12.022 37.007 68.751 1.00 15.37 89 ILE A N 1
ATOM 716 C CA . ILE A 1 92 ? 13.151 36.679 69.615 1.00 14.65 89 ILE A CA 1
ATOM 717 C C . ILE A 1 92 ? 12.990 37.337 70.987 1.00 15.09 89 ILE A C 1
ATOM 718 O O . ILE A 1 92 ? 13.133 36.668 72.033 1.00 15.85 89 ILE A O 1
ATOM 723 N N . GLU A 1 93 ? 12.668 38.634 71.001 1.00 16.26 90 GLU A N 1
ATOM 724 C CA . GLU A 1 93 ? 12.487 39.308 72.278 1.00 14.77 90 GLU A CA 1
ATOM 725 C C . GLU A 1 93 ? 11.317 38.715 73.057 1.00 15.87 90 GLU A C 1
ATOM 726 O O . GLU A 1 93 ? 11.403 38.605 74.273 1.00 16.18 90 GLU A O 1
ATOM 732 N N . ALA A 1 94 ? 10.259 38.287 72.366 1.00 15.95 91 ALA A N 1
ATOM 733 C CA . ALA A 1 94 ? 9.113 37.670 73.054 1.00 18.41 91 ALA A CA 1
ATOM 734 C C . ALA A 1 94 ? 9.449 36.284 73.635 1.00 16.82 91 ALA A C 1
ATOM 735 O O . ALA A 1 94 ? 8.754 35.800 74.535 1.00 21.42 91 ALA A O 1
ATOM 737 N N . GLN A 1 95 ? 10.505 35.653 73.114 1.00 17.33 92 GLN A N 1
ATOM 738 C CA . GLN A 1 95 ? 10.987 34.361 73.632 1.00 19.18 92 GLN A CA 1
ATOM 739 C C . GLN A 1 95 ? 11.911 34.590 74.798 1.00 17.51 92 GLN A C 1
ATOM 740 O O . GLN A 1 95 ? 12.424 33.629 75.379 1.00 23.02 92 GLN A O 1
ATOM 746 N N . GLY A 1 96 ? 12.130 35.857 75.156 1.00 20.51 93 GLY A N 1
ATOM 747 C CA . GLY A 1 96 ? 12.904 36.222 76.351 1.00 18.98 93 GLY A CA 1
ATOM 748 C C . GLY A 1 96 ? 14.396 36.502 76.150 1.00 18.34 93 GLY A C 1
ATOM 749 O O . GLY A 1 96 ? 15.155 36.557 77.129 1.00 21.51 93 GLY A O 1
ATOM 750 N N . ILE A 1 97 ? 14.817 36.680 74.896 1.00 15.92 94 ILE A N 1
ATOM 751 C CA . ILE A 1 97 ? 16.206 37.048 74.589 1.00 15.93 94 ILE A CA 1
ATOM 752 C C . ILE A 1 97 ? 16.210 38.538 74.294 1.00 16.35 94 ILE A C 1
ATOM 753 O O . ILE A 1 97 ? 15.604 38.971 73.294 1.00 17.61 94 ILE A O 1
ATOM 758 N N . PRO A 1 98 ? 16.880 39.325 75.164 1.00 16.48 95 PRO A N 1
ATOM 759 C CA . PRO A 1 98 ? 16.940 40.785 75.022 1.00 17.90 95 PRO A CA 1
ATOM 760 C C . PRO A 1 98 ? 17.774 41.203 73.815 1.00 17.46 95 PRO A C 1
ATOM 761 O O . PRO A 1 98 ? 18.658 40.450 73.381 1.00 16.81 95 PRO A O 1
ATOM 765 N N . ALA A 1 99 ? 17.507 42.398 73.287 1.00 16.35 96 ALA A N 1
ATOM 766 C CA . ALA A 1 99 ? 18.190 42.862 72.059 1.00 13.89 96 ALA A CA 1
ATOM 767 C C . ALA A 1 99 ? 19.709 42.879 72.213 1.00 13.44 96 ALA A C 1
ATOM 768 O O . ALA A 1 99 ? 20.434 42.640 71.241 1.00 14.98 96 ALA A O 1
ATOM 770 N N . GLU A 1 100 ? 20.201 43.106 73.427 1.00 16.98 97 GLU A N 1
ATOM 771 C CA . GLU A 1 100 ? 21.648 43.131 73.659 1.00 17.11 97 GLU A CA 1
ATOM 772 C C . GLU A 1 100 ? 22.348 41.765 73.517 1.00 14.65 97 GLU A C 1
ATOM 773 O O . GLU A 1 100 ? 23.591 41.705 73.477 1.00 15.32 97 GLU A O 1
ATOM 779 N N . GLN A 1 101 ? 21.547 40.697 73.395 1.00 13.84 98 GLN A N 1
ATOM 780 C CA . GLN A 1 101 ? 22.035 39.349 73.113 1.00 14.70 98 GLN A CA 1
ATOM 781 C C . GLN A 1 101 ? 21.599 38.898 71.716 1.00 13.49 98 GLN A C 1
ATOM 782 O O . GLN A 1 101 ? 21.678 37.704 71.406 1.00 14.71 98 GLN A O 1
ATOM 788 N N . ILE A 1 102 ? 21.146 39.842 70.878 1.00 14.16 99 ILE A N 1
ATOM 789 C CA . ILE A 1 102 ? 20.733 39.515 69.510 1.00 13.19 99 ILE A CA 1
ATOM 790 C C . ILE A 1 102 ? 21.806 40.022 68.565 1.00 12.27 99 ILE A C 1
ATOM 791 O O . ILE A 1 102 ? 22.232 41.198 68.651 1.00 14.45 99 ILE A O 1
ATOM 796 N N . TYR A 1 103 ? 22.270 39.114 67.710 1.00 12.06 100 TYR A N 1
ATOM 797 C CA . TYR A 1 103 ? 23.308 39.383 66.712 1.00 9.60 100 TYR A CA 1
ATOM 798 C C . TYR A 1 103 ? 22.690 39.369 65.333 1.00 11.44 100 TYR A C 1
ATOM 799 O O . TYR A 1 103 ? 21.616 38.790 65.143 1.00 12.03 100 TYR A O 1
ATOM 808 N N . PHE A 1 104 ? 23.344 40.029 64.380 1.00 12.80 101 PHE A N 1
ATOM 809 C CA . PHE A 1 104 ? 22.888 40.024 62.983 1.00 12.25 101 PHE A CA 1
ATOM 810 C C . PHE A 1 104 ? 24.049 39.664 62.072 1.00 14.24 101 PHE A C 1
ATOM 811 O O . PHE A 1 104 ? 25.188 40.105 62.298 1.00 13.61 101 PHE A O 1
ATOM 819 N N . ALA A 1 105 ? 23.763 38.865 61.039 1.00 13.00 102 ALA A N 1
ATOM 820 C CA . ALA A 1 105 ? 24.794 38.498 60.070 1.00 12.69 102 ALA A CA 1
ATOM 821 C C . ALA A 1 105 ? 24.191 38.443 58.683 1.00 12.42 102 ALA A C 1
ATOM 822 O O . ALA A 1 105 ? 23.158 37.807 58.482 1.00 16.77 102 ALA A O 1
ATOM 824 N N . GLY A 1 106 ? 24.808 39.115 57.723 1.00 13.85 103 GLY A N 1
ATOM 825 C CA . GLY A 1 106 ? 24.262 39.154 56.367 1.00 13.24 103 GLY A CA 1
ATOM 826 C C . GLY A 1 106 ? 25.396 39.160 55.370 1.00 15.12 103 GLY A C 1
ATOM 827 O O . GLY A 1 106 ? 26.500 39.626 55.697 1.00 15.05 103 GLY A O 1
ATOM 828 N N . PHE A 1 107 ? 25.131 38.656 54.161 1.00 13.19 104 PHE A N 1
ATOM 829 C CA . PHE A 1 107 ? 26.093 38.757 53.062 1.00 14.75 104 PHE A CA 1
ATOM 830 C C . PHE A 1 107 ? 25.453 39.502 51.923 1.00 13.59 104 PHE A C 1
ATOM 831 O O . PHE A 1 107 ? 24.321 39.196 51.550 1.00 15.80 104 PHE A O 1
ATOM 839 N N . SER A 1 108 ? 26.200 40.439 51.341 1.00 14.01 105 SER A N 1
ATOM 840 C CA . SER A 1 108 ? 25.791 41.114 50.099 1.00 14.42 105 SER A CA 1
ATOM 841 C C . SER A 1 108 ? 24.416 41.797 50.265 1.00 13.77 105 SER A C 1
ATOM 842 O O . SER A 1 108 ? 24.274 42.643 51.144 1.00 14.20 105 SER A O 1
ATOM 845 N N . GLN A 1 109 ? 23.406 41.421 49.478 1.00 14.10 106 GLN A N 1
ATOM 846 C CA . GLN A 1 109 ? 22.068 41.998 49.630 1.00 11.38 106 GLN A CA 1
ATOM 847 C C . GLN A 1 109 ? 21.582 41.902 51.068 1.00 11.43 106 GLN A C 1
ATOM 848 O O . GLN A 1 109 ? 20.957 42.851 51.567 1.00 14.19 106 GLN A O 1
ATOM 854 N N . GLY A 1 110 ? 21.860 40.770 51.718 1.00 11.52 107 GLY A N 1
ATOM 855 C CA . GLY A 1 110 ? 21.549 40.573 53.149 1.00 12.29 107 GLY A CA 1
ATOM 856 C C . GLY A 1 110 ? 22.348 41.447 54.096 1.00 11.76 107 GLY A C 1
ATOM 857 O O . GLY A 1 110 ? 21.839 41.817 55.164 1.00 13.47 107 GLY A O 1
ATOM 858 N N . ALA A 1 111 ? 23.594 41.778 53.723 1.00 11.28 108 ALA A N 1
ATOM 859 C CA . ALA A 1 111 ? 24.419 42.702 54.549 1.00 10.53 108 ALA A CA 1
ATOM 860 C C . ALA A 1 111 ? 23.843 44.121 54.464 1.00 11.22 108 ALA A C 1
ATOM 861 O O . ALA A 1 111 ? 23.770 44.818 55.461 1.00 12.35 108 ALA A O 1
ATOM 863 N N . CYS A 1 112 ? 23.424 44.535 53.265 1.00 12.01 109 CYS A N 1
ATOM 864 C CA . CYS A 1 112 ? 22.795 45.841 53.102 1.00 11.67 109 CYS A CA 1
ATOM 865 C C . CYS A 1 112 ? 21.518 45.929 53.935 1.00 12.65 109 CYS A C 1
ATOM 866 O O . CYS A 1 112 ? 21.285 46.924 54.617 1.00 13.84 109 CYS A O 1
ATOM 869 N N . LEU A 1 113 ? 20.688 44.894 53.856 1.00 12.52 110 LEU A N 1
ATOM 870 C CA . LEU A 1 113 ? 19.463 44.842 54.645 1.00 11.96 110 LEU A CA 1
ATOM 871 C C . LEU A 1 113 ? 19.771 44.847 56.154 1.00 12.71 110 LEU A C 1
ATOM 872 O O . LEU A 1 113 ? 19.070 45.515 56.942 1.00 10.98 110 LEU A O 1
ATOM 877 N N . THR A 1 114 ? 20.819 44.117 56.545 1.00 12.28 111 THR A N 1
ATOM 878 C CA . THR A 1 114 ? 21.257 44.074 57.933 1.00 11.14 111 THR A CA 1
ATOM 879 C C . THR A 1 114 ? 21.588 45.488 58.421 1.00 9.89 111 THR A C 1
ATOM 880 O O . THR A 1 114 ? 21.137 45.896 59.493 1.00 10.36 111 THR A O 1
ATOM 884 N N . LEU A 1 115 ? 22.409 46.208 57.651 1.00 10.84 112 LEU A N 1
ATOM 885 C CA . LEU A 1 115 ? 22.850 47.556 58.043 1.00 10.11 112 LEU A CA 1
ATOM 886 C C . LEU A 1 115 ? 21.661 48.512 58.056 1.00 10.82 112 LEU A C 1
ATOM 887 O O . LEU A 1 115 ? 21.519 49.311 58.975 1.00 11.59 112 LEU A O 1
ATOM 892 N N . GLU A 1 116 ? 20.791 48.408 57.050 1.00 11.50 113 GLU A N 1
ATOM 893 C CA . GLU A 1 116 ? 19.661 49.325 56.936 1.00 11.72 113 GLU A CA 1
ATOM 894 C C . GLU A 1 116 ? 18.693 49.108 58.090 1.00 10.68 113 GLU A C 1
ATOM 895 O O . GLU A 1 116 ? 18.232 50.069 58.713 1.00 11.81 113 GLU A O 1
ATOM 901 N N . TYR A 1 117 ? 18.422 47.846 58.423 1.00 11.49 114 TYR A N 1
ATOM 902 C CA . TYR A 1 117 ? 17.521 47.575 59.534 1.00 11.03 114 TYR A CA 1
ATOM 903 C C . TYR A 1 117 ? 18.078 48.043 60.875 1.00 11.03 114 TYR A C 1
ATOM 904 O O . TYR A 1 117 ? 17.390 48.712 61.657 1.00 11.71 114 TYR A O 1
ATOM 913 N N . THR A 1 118 ? 19.320 47.673 61.142 1.00 11.71 115 THR A N 1
ATOM 914 C CA . THR A 1 118 ? 19.888 47.961 62.453 1.00 10.33 115 THR A CA 1
ATOM 915 C C . THR A 1 118 ? 20.108 49.463 62.655 1.00 11.52 115 THR A C 1
ATOM 916 O O . THR A 1 118 ? 20.031 49.921 63.760 1.00 14.49 115 THR A O 1
ATOM 920 N N . THR A 1 119 ? 20.387 50.201 61.579 1.00 12.27 116 THR A N 1
ATOM 921 C CA . THR A 1 119 ? 20.659 51.638 61.651 1.00 11.51 116 THR A CA 1
ATOM 922 C C . THR A 1 119 ? 19.346 52.455 61.730 1.00 12.71 116 THR A C 1
ATOM 923 O O . THR A 1 119 ? 19.287 53.530 62.360 1.00 13.69 116 THR A O 1
ATOM 927 N N . ARG A 1 120 ? 18.270 51.922 61.156 1.00 11.98 117 ARG A N 1
ATOM 928 C CA . ARG A 1 120 ? 16.945 52.539 61.386 1.00 13.42 117 ARG A CA 1
ATOM 929 C C . ARG A 1 120 ? 16.439 52.279 62.795 1.00 14.26 117 ARG A C 1
ATOM 930 O O . ARG A 1 120 ? 15.528 52.978 63.267 1.00 15.65 117 ARG A O 1
ATOM 938 N N . ASN A 1 121 ? 17.012 51.262 63.453 1.00 12.81 118 ASN A N 1
ATOM 939 C CA . ASN A 1 121 ? 16.527 50.775 64.745 1.00 12.97 118 ASN A CA 1
ATOM 940 C C . ASN A 1 121 ? 17.682 50.560 65.694 1.00 11.74 118 ASN A C 1
ATOM 941 O O . ASN A 1 121 ? 17.841 49.471 66.238 1.00 14.61 118 ASN A O 1
ATOM 946 N N . ALA A 1 122 ? 18.539 51.574 65.819 1.00 12.97 119 ALA A N 1
ATOM 947 C CA . ALA A 1 122 ? 19.808 51.413 66.554 1.00 11.84 119 ALA A CA 1
ATOM 948 C C . ALA A 1 122 ? 19.542 51.329 68.042 1.00 14.05 119 ALA A C 1
ATOM 949 O O . ALA A 1 122 ? 18.777 52.109 68.577 1.00 16.67 119 ALA A O 1
ATOM 951 N N . ARG A 1 123 ? 20.128 50.324 68.664 1.00 13.70 120 ARG A N 1
ATOM 952 C CA . ARG A 1 123 ? 20.115 50.156 70.104 1.00 16.06 120 ARG A CA 1
ATOM 953 C C . ARG A 1 123 ? 21.265 49.243 70.434 1.00 13.39 120 ARG A C 1
ATOM 954 O O . ARG A 1 123 ? 22.028 48.904 69.558 1.00 13.70 120 ARG A O 1
ATOM 962 N N . LYS A 1 124 ? 21.395 48.840 71.694 1.00 12.81 121 LYS A N 1
ATOM 963 C CA . LYS A 1 124 ? 22.492 47.947 72.055 1.00 13.73 121 LYS A CA 1
ATOM 964 C C . LYS A 1 124 ? 22.136 46.554 71.561 1.00 12.46 121 LYS A C 1
ATOM 965 O O . LYS A 1 124 ? 21.144 45.966 72.006 1.00 16.08 121 LYS A O 1
ATOM 971 N N . TYR A 1 125 ? 22.904 46.063 70.594 1.00 13.45 122 TYR A N 1
ATOM 972 C CA . TYR A 1 125 ? 22.733 44.705 70.106 1.00 11.02 122 TYR A CA 1
ATOM 973 C C . TYR A 1 125 ? 23.945 43.883 70.517 1.00 11.37 122 TYR A C 1
ATOM 974 O O . TYR A 1 125 ? 24.965 44.446 70.943 1.00 14.89 122 TYR A O 1
ATOM 983 N N . GLY A 1 126 ? 23.868 42.562 70.357 1.00 11.72 123 GLY A N 1
ATOM 984 C CA . GLY A 1 126 ? 25.019 41.706 70.627 1.00 12.08 123 GLY A CA 1
ATOM 985 C C . GLY A 1 126 ? 26.188 41.990 69.699 1.00 12.95 123 GLY A C 1
ATOM 986 O O . GLY A 1 126 ? 27.337 42.071 70.132 1.00 15.21 123 GLY A O 1
ATOM 987 N N . GLY A 1 127 ? 25.894 42.174 68.422 1.00 13.14 124 GLY A N 1
ATOM 988 C CA . GLY A 1 127 ? 26.917 42.428 67.413 1.00 12.3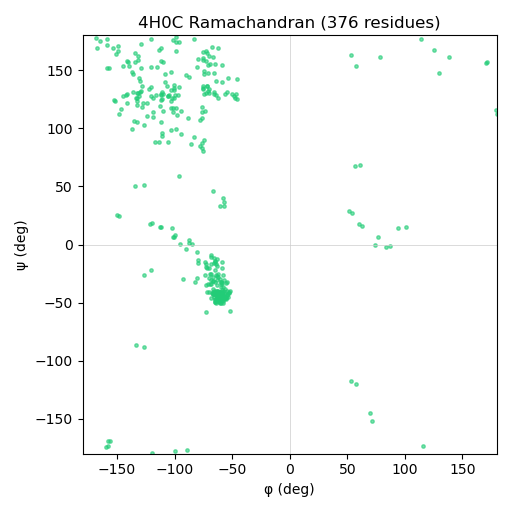4 124 GLY A CA 1
ATOM 989 C C . GLY A 1 127 ? 26.281 42.389 66.041 1.00 12.85 124 GLY A C 1
ATOM 990 O O . GLY A 1 127 ? 25.204 41.797 65.866 1.00 14.49 124 GLY A O 1
ATOM 991 N N . ILE A 1 128 ? 26.916 43.039 65.070 1.00 12.07 125 ILE A N 1
ATOM 992 C CA . ILE A 1 128 ? 26.370 43.137 63.723 1.00 11.02 125 ILE A CA 1
ATOM 993 C C . ILE A 1 128 ? 27.475 42.820 62.731 1.00 10.58 125 ILE A C 1
ATOM 994 O O . ILE A 1 128 ? 28.548 43.409 62.787 1.00 12.28 125 ILE A O 1
ATOM 999 N N . ILE A 1 129 ? 27.222 41.859 61.845 1.00 11.46 126 ILE A N 1
ATOM 1000 C CA . ILE A 1 129 ? 28.216 41.429 60.859 1.00 10.85 126 ILE A CA 1
ATOM 1001 C C . ILE A 1 129 ? 27.676 41.670 59.457 1.00 11.22 126 ILE A C 1
ATOM 1002 O O . ILE A 1 129 ? 26.675 41.059 59.041 1.00 13.93 126 ILE A O 1
ATOM 1007 N N . ALA A 1 130 ? 28.310 42.586 58.729 1.00 10.93 127 ALA A N 1
ATOM 1008 C CA . ALA A 1 130 ? 27.877 42.948 57.384 1.00 11.75 127 ALA A CA 1
ATOM 1009 C C . ALA A 1 130 ? 28.959 42.610 56.376 1.00 12.67 127 ALA A C 1
ATOM 1010 O O . ALA A 1 130 ? 29.855 43.431 56.082 1.00 14.08 127 ALA A O 1
ATOM 1012 N N . PHE A 1 131 ? 28.915 41.373 55.871 1.00 15.51 128 PHE A N 1
ATOM 1013 C CA . PHE A 1 131 ? 29.879 40.926 54.854 1.00 14.69 128 PHE A CA 1
ATOM 1014 C C . PHE A 1 131 ? 29.497 41.528 53.510 1.00 15.87 128 PHE A C 1
ATOM 1015 O O . PHE A 1 131 ? 28.514 41.110 52.894 1.00 16.79 128 PHE A O 1
ATOM 1023 N N . THR A 1 132 ? 30.304 42.482 53.047 1.00 14.95 129 THR A N 1
ATOM 1024 C CA . THR A 1 132 ? 30.124 43.142 51.735 1.00 17.27 129 THR A CA 1
ATOM 1025 C C . THR A 1 132 ? 28.756 43.802 51.571 1.00 15.38 129 THR A C 1
ATOM 1026 O O . THR A 1 132 ? 27.908 43.374 50.760 1.00 17.41 129 THR A O 1
ATOM 1030 N N . GLY A 1 133 ? 28.536 44.848 52.350 1.00 14.76 130 GLY A N 1
ATOM 1031 C CA . GLY A 1 133 ? 27.297 45.592 52.254 1.00 15.92 130 GLY A CA 1
ATOM 1032 C C . GLY A 1 133 ? 27.460 47.032 52.702 1.00 15.26 130 GLY A C 1
ATOM 1033 O O . GLY A 1 133 ? 28.481 47.415 53.287 1.00 14.75 130 GLY A O 1
ATOM 1034 N N . GLY A 1 134 ? 26.432 47.820 52.424 1.00 13.86 131 GLY A N 1
ATOM 1035 C CA . GLY A 1 134 ? 26.365 49.217 52.832 1.00 13.37 131 GLY A CA 1
ATOM 1036 C C . GLY A 1 134 ? 24.925 49.643 53.077 1.00 13.03 131 GLY A C 1
ATOM 1037 O O . GLY A 1 134 ? 23.970 48.924 52.745 1.00 12.67 131 GLY A O 1
ATOM 1038 N N . LEU A 1 135 ? 24.764 50.838 53.634 1.00 12.90 132 LEU A N 1
ATOM 1039 C CA . LEU A 1 135 ? 23.433 51.407 53.826 1.00 12.50 132 LEU A CA 1
ATOM 1040 C C . LEU A 1 135 ? 22.770 51.671 52.453 1.00 12.68 132 LEU A C 1
ATOM 1041 O O . LEU A 1 135 ? 23.455 51.855 51.452 1.00 13.74 132 LEU A O 1
ATOM 1046 N N . ILE A 1 136 ? 21.445 51.699 52.431 1.00 12.89 133 ILE A N 1
ATOM 1047 C CA . ILE A 1 136 ? 20.679 51.545 51.192 1.00 13.04 133 ILE A CA 1
ATOM 1048 C C . ILE A 1 136 ? 20.192 52.884 50.640 1.00 13.51 133 ILE A C 1
ATOM 1049 O O . ILE A 1 136 ? 19.722 53.722 51.397 1.00 16.50 133 ILE A O 1
ATOM 1054 N N . GLY A 1 137 ? 20.307 53.070 49.317 1.00 12.76 134 GLY A N 1
ATOM 1055 C CA . GLY A 1 137 ? 19.678 54.194 48.605 1.00 14.89 134 GLY A CA 1
ATOM 1056 C C . GLY A 1 137 ? 20.662 54.919 47.724 1.00 16.36 134 GLY A C 1
ATOM 1057 O O . GLY A 1 137 ? 21.830 55.018 48.079 1.00 19.90 134 GLY A O 1
ATOM 1058 N N . GLN A 1 138 ? 20.204 55.462 46.595 1.00 15.80 135 GLN A N 1
ATOM 1059 C CA . GLN A 1 138 ? 21.074 56.280 45.763 1.00 15.57 135 GLN A CA 1
ATOM 1060 C C . GLN A 1 138 ? 21.610 57.454 46.588 1.00 17.86 135 GLN A C 1
ATOM 1061 O O . GLN A 1 138 ? 22.812 57.763 46.532 1.00 21.39 135 GLN A O 1
ATOM 1067 N N . GLU A 1 139 ? 20.711 58.107 47.326 1.00 20.86 136 GLU A N 1
ATOM 1068 C CA . GLU A 1 139 ? 21.074 59.148 48.293 1.00 23.04 136 GLU A CA 1
ATOM 1069 C C . GLU A 1 139 ? 20.897 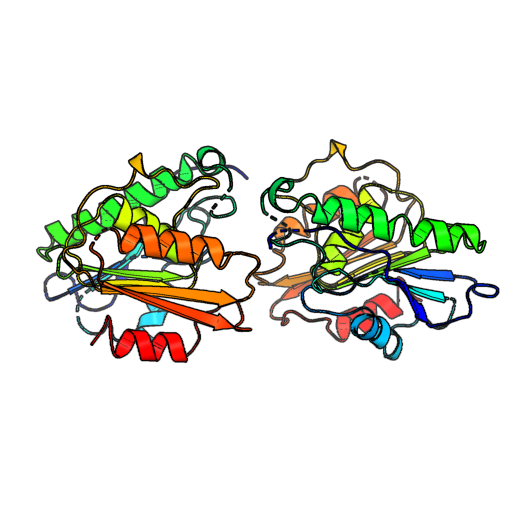58.539 49.677 1.00 22.86 136 GLU A C 1
ATOM 1070 O O . GLU A 1 139 ? 19.922 57.840 49.903 1.00 25.35 136 GLU A O 1
ATOM 1076 N N . LEU A 1 140 ? 21.833 58.762 50.596 1.00 20.41 137 LEU A N 1
ATOM 1077 C CA . LEU A 1 140 ? 21.590 58.368 51.982 1.00 19.83 137 LEU A CA 1
ATOM 1078 C C . LEU A 1 140 ? 20.532 59.289 52.557 1.00 21.70 137 LEU A C 1
ATOM 1079 O O . LEU A 1 140 ? 20.625 60.506 52.418 1.00 29.56 137 LEU A O 1
ATOM 1084 N N . ALA A 1 141 ? 19.516 58.702 53.181 1.00 20.20 138 ALA A N 1
ATOM 1085 C CA . ALA A 1 141 ? 18.466 59.469 53.820 1.00 16.87 138 ALA A CA 1
ATOM 1086 C C . ALA A 1 141 ? 18.683 59.390 55.334 1.00 18.14 138 ALA A C 1
ATOM 1087 O O . ALA A 1 141 ? 18.143 58.498 56.000 1.00 20.10 138 ALA A O 1
ATOM 1089 N N . ILE A 1 142 ? 19.480 60.319 55.878 1.00 17.13 139 ILE A N 1
ATOM 1090 C CA . ILE A 1 142 ? 19.904 60.245 57.281 1.00 19.93 139 ILE A CA 1
ATOM 1091 C C . ILE A 1 142 ? 18.714 60.326 58.225 1.00 18.96 139 ILE A C 1
ATOM 1092 O O . ILE A 1 142 ? 18.775 59.824 59.371 1.00 18.98 139 ILE A O 1
ATOM 1097 N N . GLY A 1 143 ? 17.630 60.956 57.760 1.00 18.32 140 GLY A N 1
ATOM 1098 C CA . GLY A 1 143 ? 16.459 61.134 58.600 1.00 20.39 140 GLY A CA 1
ATOM 1099 C C . GLY A 1 143 ? 15.774 59.846 59.010 1.00 18.21 140 GLY A C 1
ATOM 1100 O O . GLY A 1 143 ? 14.976 59.855 59.964 1.00 18.71 140 GLY A O 1
ATOM 1101 N N . ASN A 1 144 ? 16.083 58.747 58.305 1.00 17.82 141 ASN A N 1
ATOM 1102 C CA . ASN A 1 144 ? 15.583 57.410 58.647 1.00 16.36 141 ASN A CA 1
ATOM 1103 C C . ASN A 1 144 ? 16.332 56.711 59.777 1.00 16.96 141 ASN A C 1
ATOM 1104 O O . ASN A 1 144 ? 15.849 55.697 60.318 1.00 16.40 141 ASN A O 1
ATOM 1109 N N . TYR A 1 145 ? 17.496 57.251 60.142 1.00 15.91 142 TYR A N 1
ATOM 1110 C CA . TYR A 1 145 ? 18.379 56.559 61.062 1.00 13.46 142 TYR A CA 1
ATOM 1111 C C . TYR A 1 145 ? 18.211 57.100 62.460 1.00 14.97 142 TYR A C 1
ATOM 1112 O O . TYR A 1 145 ? 18.415 58.301 62.700 1.00 17.70 142 TYR A O 1
ATOM 1121 N N . LYS A 1 146 ? 17.775 56.228 63.364 1.00 13.26 143 LYS A N 1
ATOM 1122 C CA . LYS A 1 146 ? 17.436 56.652 64.726 1.00 14.39 143 LYS A CA 1
ATOM 1123 C C . LYS A 1 146 ? 17.962 55.667 65.743 1.00 13.36 143 LYS A C 1
ATOM 1124 O O . LYS A 1 146 ? 18.030 54.465 65.475 1.00 14.98 143 LYS A O 1
ATOM 1130 N N . GLY A 1 147 ? 18.313 56.177 66.918 1.00 13.63 144 GLY A N 1
ATOM 1131 C CA . GLY A 1 147 ? 18.748 55.325 68.001 1.00 11.59 144 GLY A CA 1
ATOM 1132 C C . GLY A 1 147 ? 20.197 55.568 68.380 1.00 12.42 144 GLY A C 1
ATOM 1133 O O . GLY A 1 147 ? 20.828 56.525 67.917 1.00 14.77 144 GLY A O 1
ATOM 1134 N N . ASP A 1 148 ? 20.718 54.723 69.270 1.00 14.95 145 ASP A N 1
ATOM 1135 C CA . ASP A 1 148 ? 22.139 54.783 69.639 1.00 15.42 145 ASP A CA 1
ATOM 1136 C C . ASP A 1 148 ? 22.630 53.358 69.810 1.00 14.09 145 ASP A C 1
ATOM 1137 O O . ASP A 1 148 ? 21.975 52.562 70.479 1.00 14.66 145 ASP A O 1
ATOM 1142 N N . PHE A 1 149 ? 23.743 53.008 69.179 1.00 11.72 146 PHE A N 1
ATOM 1143 C CA . PHE A 1 149 ? 24.210 51.630 69.261 1.00 11.72 146 PHE A CA 1
ATOM 1144 C C . PHE A 1 149 ? 24.819 51.217 70.625 1.00 11.88 146 PHE A C 1
ATOM 1145 O O . PHE A 1 149 ? 25.029 50.024 70.878 1.00 12.53 146 PHE A O 1
ATOM 1153 N N A LYS A 1 150 ? 25.090 52.194 71.485 0.50 11.97 147 LYS A N 1
ATOM 1154 N N B LYS A 1 150 ? 25.078 52.196 71.489 0.50 11.86 147 LYS A N 1
ATOM 1155 C CA A LYS A 1 150 ? 25.640 51.923 72.813 0.50 12.62 147 LYS A CA 1
ATOM 1156 C CA B LYS A 1 150 ? 25.657 51.946 72.812 0.50 12.33 147 LYS A CA 1
ATOM 1157 C C A LYS A 1 150 ? 26.873 51.018 72.702 0.50 12.55 147 LYS A C 1
ATOM 1158 C C B LYS A 1 150 ? 26.877 51.027 72.705 0.50 12.60 147 LYS A C 1
ATOM 1159 O O A LYS A 1 150 ? 27.041 50.084 73.485 0.50 14.44 147 LYS A O 1
ATOM 1160 O O B LYS A 1 150 ? 27.038 50.095 73.491 0.50 14.40 147 LYS A O 1
ATOM 1171 N N . GLN A 1 151 ? 27.715 51.287 71.704 1.00 12.35 148 GLN A N 1
ATOM 1172 C CA . GLN A 1 151 ? 29.000 50.600 71.537 1.00 12.52 148 GLN A CA 1
ATOM 1173 C C . GLN A 1 151 ? 28.857 49.192 70.946 1.00 12.76 148 GLN A C 1
ATOM 1174 O O . GLN A 1 151 ? 29.826 48.421 70.975 1.00 13.72 148 GLN A O 1
ATOM 1180 N N . THR A 1 152 ? 27.692 48.869 70.366 1.00 12.48 149 THR A N 1
ATOM 1181 C CA . THR A 1 152 ? 27.528 47.584 69.633 1.00 12.30 149 THR A CA 1
ATOM 1182 C C . THR A 1 152 ? 28.704 47.354 68.674 1.00 12.21 149 THR A C 1
ATOM 1183 O O . THR A 1 152 ? 28.982 48.210 67.814 1.00 14.04 149 THR A O 1
ATOM 1187 N N . PRO A 1 153 ? 29.369 46.190 68.784 1.00 11.89 150 PRO A N 1
ATOM 1188 C CA . PRO A 1 153 ? 30.443 45.896 67.835 1.00 12.34 150 PRO A CA 1
ATOM 1189 C C . PRO A 1 153 ? 29.850 45.616 66.453 1.00 12.45 150 PRO A C 1
ATOM 1190 O O . PRO A 1 153 ? 28.903 44.843 66.346 1.00 13.97 150 PRO A O 1
ATOM 1194 N N . VAL A 1 154 ? 30.410 46.245 65.416 1.00 12.42 151 VAL A N 1
ATOM 1195 C CA . VAL A 1 154 ? 29.955 46.083 64.040 1.00 14.46 151 VAL A CA 1
ATOM 1196 C C . VAL A 1 154 ? 31.164 45.776 63.173 1.00 14.18 151 VAL A C 1
ATOM 1197 O O . VAL A 1 154 ? 32.187 46.450 63.275 1.00 16.61 151 VAL A O 1
ATOM 1201 N N . PHE A 1 155 ? 31.053 44.736 62.349 1.00 14.55 152 PHE A N 1
ATOM 1202 C CA . PHE A 1 155 ? 32.063 44.422 61.333 1.00 14.23 152 PHE A CA 1
ATOM 1203 C C . PHE A 1 155 ? 31.469 44.691 59.967 1.00 12.73 152 PHE A C 1
ATOM 1204 O O . PHE A 1 155 ? 30.405 44.190 59.641 1.00 16.00 152 PHE A O 1
ATOM 1212 N N . ILE A 1 156 ? 32.148 45.513 59.181 1.00 13.99 153 ILE A N 1
ATOM 1213 C CA . ILE A 1 156 ? 31.708 45.818 57.829 1.00 13.28 153 ILE A CA 1
ATOM 1214 C C . ILE A 1 156 ? 32.887 45.637 56.882 1.00 15.81 153 ILE A C 1
ATOM 1215 O O . ILE A 1 156 ? 33.976 46.157 57.106 1.00 18.21 153 ILE A O 1
ATOM 1220 N N . SER A 1 157 ? 32.668 44.861 55.833 1.00 16.19 154 SER A N 1
ATOM 1221 C CA . SER A 1 157 ? 33.729 44.626 54.858 1.00 17.87 154 SER A CA 1
ATOM 1222 C C . SER A 1 157 ? 33.241 44.812 53.443 1.00 16.29 154 SER A C 1
ATOM 1223 O O . SER A 1 157 ? 32.046 44.831 53.179 1.00 17.90 154 SER A O 1
ATOM 1226 N N . THR A 1 158 ? 34.196 44.973 52.542 1.00 17.26 155 THR A N 1
ATOM 1227 C CA . THR A 1 158 ? 33.960 44.863 51.114 1.00 20.29 155 THR A CA 1
ATOM 1228 C C . THR A 1 158 ? 35.281 44.574 50.412 1.00 19.93 155 THR A C 1
ATOM 1229 O O . THR A 1 158 ? 36.364 44.609 51.031 1.00 20.35 155 THR A O 1
ATOM 1233 N N . GLY A 1 159 ? 35.200 44.286 49.126 1.00 19.79 156 GLY A N 1
ATOM 1234 C CA . GLY A 1 159 ? 36.406 44.159 48.334 1.00 20.38 156 GLY A CA 1
ATOM 1235 C C . GLY A 1 159 ? 36.647 45.459 47.578 1.00 23.30 156 GLY A C 1
ATOM 1236 O O . GLY A 1 159 ? 35.771 46.342 47.510 1.00 22.48 156 GLY A O 1
ATOM 1237 N N . ASN A 1 160 ? 37.846 45.594 47.025 1.00 24.04 157 ASN A N 1
ATOM 1238 C CA . ASN A 1 160 ? 38.181 46.770 46.260 1.00 28.98 157 ASN A CA 1
ATOM 1239 C C . ASN A 1 160 ? 39.015 46.372 45.056 1.00 29.56 157 ASN A C 1
ATOM 1240 O O . ASN A 1 160 ? 40.069 45.743 45.210 1.00 31.76 157 ASN A O 1
ATOM 1245 N N . PRO A 1 161 ? 38.531 46.697 43.850 1.00 32.09 158 PRO A N 1
ATOM 1246 C CA . PRO A 1 161 ? 37.207 47.267 43.582 1.00 29.23 158 PRO A CA 1
ATOM 1247 C C . PRO A 1 161 ? 36.098 46.207 43.687 1.00 27.29 158 PRO A C 1
ATOM 1248 O O . PRO A 1 161 ? 36.386 45.007 43.750 1.00 31.38 158 PRO A O 1
ATOM 1252 N N . ASP A 1 162 ? 34.851 46.650 43.754 1.00 25.64 159 ASP A N 1
ATOM 1253 C CA . ASP A 1 162 ? 33.700 45.751 43.659 1.00 22.37 159 ASP A CA 1
ATOM 1254 C C . ASP A 1 162 ? 32.596 46.530 42.949 1.00 20.70 159 ASP A C 1
ATOM 1255 O O . ASP A 1 162 ? 32.137 47.547 43.455 1.00 24.59 159 ASP A O 1
ATOM 1260 N N . PRO A 1 163 ? 32.181 46.061 41.759 1.00 24.75 160 PRO A N 1
ATOM 1261 C CA . PRO A 1 163 ? 31.194 46.791 40.966 1.00 23.82 160 PRO A CA 1
ATOM 1262 C C . PRO A 1 163 ? 29.785 46.819 41.568 1.00 19.87 160 PRO A C 1
ATOM 1263 O O . PRO A 1 163 ? 28.924 47.578 41.085 1.00 24.30 160 PRO A O 1
ATOM 1267 N N . HIS A 1 164 ? 29.552 46.017 42.608 1.00 19.33 161 HIS A N 1
ATOM 1268 C CA . HIS A 1 164 ? 28.257 46.009 43.311 1.00 20.12 161 HIS A CA 1
ATOM 1269 C C . HIS A 1 164 ? 28.175 46.927 44.502 1.00 21.32 161 HIS A C 1
ATOM 1270 O O . HIS A 1 164 ? 27.095 47.408 44.843 1.00 23.09 161 HIS A O 1
ATOM 1277 N N . VAL A 1 165 ? 29.309 47.159 45.159 1.00 24.91 162 VAL A N 1
ATOM 1278 C CA . VAL A 1 165 ? 29.376 47.949 46.396 1.00 29.43 162 VAL A CA 1
ATOM 1279 C C . VAL A 1 165 ? 30.587 48.861 46.296 1.00 34.41 162 VAL A C 1
ATOM 1280 O O . VAL A 1 165 ? 31.704 48.414 46.544 1.00 43.56 162 VAL A O 1
ATOM 1284 N N . PRO A 1 166 ? 30.388 50.139 45.945 1.00 33.80 163 PRO A N 1
ATOM 1285 C CA . PRO A 1 166 ? 31.584 50.968 45.930 1.00 38.07 163 PRO A CA 1
ATOM 1286 C C . PRO A 1 166 ? 32.159 51.129 47.338 1.00 33.13 163 PRO A C 1
ATOM 1287 O O . PRO A 1 166 ? 31.414 51.122 48.343 1.00 26.63 163 PRO A O 1
ATOM 1291 N N . VAL A 1 167 ? 33.482 51.242 47.406 1.00 30.28 164 VAL A N 1
ATOM 1292 C CA . VAL A 1 167 ? 34.165 51.474 48.668 1.00 25.82 164 VAL A CA 1
ATOM 1293 C C . VAL A 1 167 ? 33.628 52.759 49.308 1.00 22.28 164 VAL A C 1
ATOM 1294 O O . VAL A 1 167 ? 33.496 52.836 50.542 1.00 21.63 164 VAL A O 1
ATOM 1298 N N . SER A 1 168 ? 33.316 53.756 48.473 1.00 24.45 165 SER A N 1
ATOM 1299 C CA . SER A 1 168 ? 32.751 55.023 48.952 1.00 21.90 165 SER A CA 1
ATOM 1300 C C . SER A 1 168 ? 31.510 54.838 49.828 1.00 19.05 165 SER A C 1
ATOM 1301 O O . SER A 1 168 ? 31.366 55.526 50.823 1.00 21.25 165 SER A O 1
ATOM 1304 N N . ARG A 1 169 ? 30.616 53.924 49.452 1.00 21.21 166 ARG A N 1
ATOM 1305 C CA . ARG A 1 169 ? 29.396 53.683 50.245 1.00 19.40 166 ARG A CA 1
ATOM 1306 C C . ARG A 1 169 ? 29.682 52.941 51.553 1.00 17.09 166 ARG A C 1
ATOM 1307 O O . ARG A 1 169 ? 29.061 53.216 52.571 1.00 16.50 166 ARG A O 1
ATOM 1315 N N . VAL A 1 170 ? 30.646 52.029 51.548 1.00 17.59 167 VAL A N 1
ATOM 1316 C CA . VAL A 1 170 ? 31.064 51.407 52.810 1.00 15.93 167 VAL A CA 1
ATOM 1317 C C . VAL A 1 170 ? 31.628 52.478 53.771 1.00 15.12 167 VAL A C 1
ATOM 1318 O O . VAL A 1 170 ? 31.257 52.511 54.959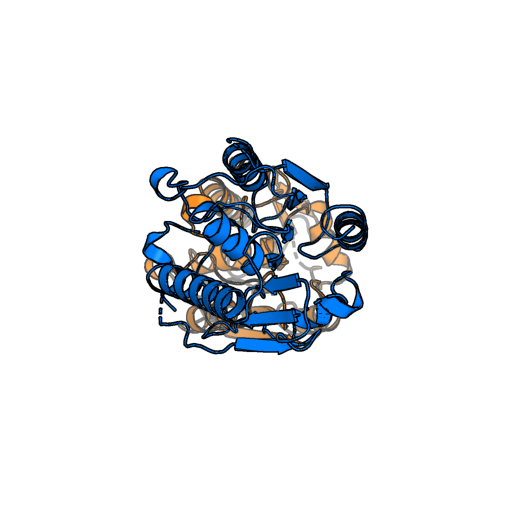 1.00 16.38 167 VAL A O 1
ATOM 1322 N N . GLN A 1 171 ? 32.483 53.367 53.249 1.00 16.55 168 GLN A N 1
ATOM 1323 C CA . GLN A 1 171 ? 33.035 54.505 54.044 1.00 16.19 168 GLN A CA 1
ATOM 1324 C C . GLN A 1 171 ? 31.924 55.384 54.628 1.00 17.13 168 GLN A C 1
ATOM 1325 O O . GLN A 1 171 ? 31.932 55.697 55.836 1.00 17.29 168 GLN A O 1
ATOM 1331 N N . GLU A 1 172 ? 30.950 55.735 53.793 1.00 17.01 169 GLU A N 1
ATOM 1332 C CA . GLU A 1 172 ? 29.797 56.540 54.223 1.00 16.50 169 GLU A CA 1
ATOM 1333 C C . GLU A 1 172 ? 29.035 55.841 55.321 1.00 16.50 169 GLU A C 1
ATOM 1334 O O . GLU A 1 172 ? 28.610 56.489 56.291 1.00 17.16 169 GLU A O 1
ATOM 1340 N N . SER A 1 173 ? 28.844 54.525 55.150 1.00 15.25 170 SER A N 1
ATOM 1341 C CA . SER A 1 173 ? 28.124 53.691 56.127 1.00 14.18 170 SER A CA 1
ATOM 1342 C C . SER A 1 173 ? 28.867 53.676 57.452 1.00 13.30 170 SER A C 1
ATOM 1343 O O . SER A 1 173 ? 28.254 53.828 58.524 1.00 15.26 170 SER A O 1
ATOM 1346 N N . VAL A 1 174 ? 30.183 53.504 57.390 1.00 13.96 171 VAL A N 1
ATOM 1347 C CA . VAL A 1 174 ? 31.021 53.540 58.597 1.00 14.66 171 VAL A CA 1
ATOM 1348 C C . VAL A 1 174 ? 30.870 54.888 59.340 1.00 14.14 171 VAL A C 1
ATOM 1349 O O . VAL A 1 174 ? 30.691 54.944 60.586 1.00 16.64 171 VAL A O 1
ATOM 1353 N N . THR A 1 175 ? 30.922 55.977 58.587 1.00 15.24 172 THR A N 1
ATOM 1354 C CA . THR A 1 175 ? 30.796 57.307 59.184 1.00 17.62 172 THR A CA 1
ATOM 1355 C C . THR A 1 175 ? 29.471 57.447 59.939 1.00 16.60 172 THR A C 1
ATOM 1356 O O . THR A 1 175 ? 29.444 57.925 61.078 1.00 18.65 172 THR A O 1
ATOM 1360 N N . ILE A 1 176 ? 28.390 56.972 59.331 1.00 14.18 173 ILE A N 1
ATOM 1361 C CA . ILE A 1 176 ? 27.066 57.061 59.963 1.00 13.88 173 ILE A CA 1
ATOM 1362 C C . ILE A 1 176 ? 27.005 56.153 61.192 1.00 13.64 173 ILE A C 1
ATOM 1363 O O . ILE A 1 176 ? 26.510 56.565 62.264 1.00 17.02 173 ILE A O 1
ATOM 1368 N N . LEU A 1 177 ? 27.481 54.921 61.044 1.00 14.81 174 LEU A N 1
ATOM 1369 C CA . LEU A 1 177 ? 27.515 53.963 62.181 1.00 12.73 174 LEU A CA 1
ATOM 1370 C C . LEU A 1 177 ? 28.324 54.509 63.348 1.00 13.86 174 LEU A C 1
ATOM 1371 O O . LEU A 1 177 ? 27.900 54.420 64.520 1.00 12.67 174 LEU A O 1
ATOM 1376 N N . GLU A 1 178 ? 29.473 55.106 63.041 1.00 14.91 175 GLU A N 1
ATOM 1377 C CA . GLU A 1 178 ? 30.314 55.690 64.106 1.00 15.60 175 GLU A CA 1
ATOM 1378 C C . GLU A 1 178 ? 29.634 56.873 64.791 1.00 14.23 175 GLU A C 1
ATOM 1379 O O . GLU A 1 178 ? 29.622 56.958 66.023 1.00 14.09 175 GLU A O 1
ATOM 1385 N N . ASP A 1 179 ? 28.997 57.733 64.002 1.00 16.46 176 ASP A N 1
ATOM 1386 C CA . ASP A 1 179 ? 28.189 58.833 64.559 1.00 16.37 176 ASP A CA 1
ATOM 1387 C C . ASP A 1 179 ? 27.075 58.368 65.492 1.00 16.42 176 ASP A C 1
ATOM 1388 O O . ASP A 1 179 ? 26.734 59.059 66.460 1.00 20.20 176 ASP A O 1
ATOM 1401 N N . ASN A 1 181 ? 27.323 55.807 67.381 1.00 13.49 178 ASN A N 1
ATOM 1402 C CA . ASN A 1 181 ? 27.957 55.179 68.542 1.00 11.80 178 ASN A CA 1
ATOM 1403 C C . ASN A 1 181 ? 28.114 53.662 68.436 1.00 12.57 178 ASN A C 1
ATOM 1404 O O . ASN A 1 181 ? 28.227 52.984 69.453 1.00 12.23 178 ASN A O 1
ATOM 1409 N N . ALA A 1 182 ? 28.166 53.124 67.221 1.00 12.52 179 ALA A N 1
ATOM 1410 C CA . ALA A 1 182 ? 28.631 51.745 67.063 1.00 11.97 179 ALA A CA 1
ATOM 1411 C C . ALA A 1 182 ? 30.142 51.687 67.321 1.00 11.48 179 ALA A C 1
ATOM 1412 O O . ALA A 1 182 ? 30.852 52.692 67.139 1.00 14.38 179 ALA A O 1
ATOM 1414 N N . ALA A 1 183 ? 30.631 50.516 67.731 1.00 11.67 180 ALA A N 1
ATOM 1415 C CA . ALA A 1 183 ? 32.095 50.238 67.759 1.00 12.01 180 ALA A CA 1
ATOM 1416 C C . ALA A 1 183 ? 32.451 49.544 66.436 1.00 13.05 180 ALA A C 1
ATOM 1417 O O . ALA A 1 183 ? 32.284 48.334 66.295 1.00 14.68 180 ALA A O 1
ATOM 1419 N N . VAL A 1 184 ? 32.908 50.316 65.453 1.00 14.10 181 VAL A N 1
ATOM 1420 C CA . VAL A 1 184 ? 33.002 49.825 64.079 1.00 14.15 181 VAL A CA 1
ATOM 1421 C C . VAL A 1 184 ? 34.382 49.319 63.663 1.00 16.33 181 VAL A C 1
ATOM 1422 O O . VAL A 1 184 ? 35.379 50.015 63.831 1.00 21.88 181 VAL A O 1
ATOM 1426 N N . SER A 1 185 ? 34.412 48.107 63.117 1.00 16.46 182 SER A N 1
ATOM 1427 C CA . SER A 1 185 ? 35.597 47.552 62.452 1.00 17.81 182 SER A CA 1
ATOM 1428 C C . SER A 1 185 ? 35.323 47.473 60.959 1.00 20.96 182 SER A C 1
ATOM 1429 O O . SER A 1 185 ? 34.438 46.732 60.525 1.00 23.28 182 SER A O 1
ATOM 1432 N N . GLN A 1 186 ? 36.075 48.242 60.175 1.00 21.88 183 GLN A N 1
ATOM 1433 C CA . GLN A 1 186 ? 35.907 48.277 58.732 1.00 21.31 183 GLN A CA 1
ATOM 1434 C C . GLN A 1 186 ? 37.135 47.647 58.124 1.00 18.84 183 GLN A C 1
ATOM 1435 O O . GLN A 1 186 ? 38.273 48.011 58.470 1.00 18.78 183 GLN A O 1
ATOM 1441 N N . VAL A 1 187 ? 36.923 46.678 57.240 1.00 17.66 184 VAL A N 1
ATOM 1442 C CA . VAL A 1 187 ? 38.053 46.055 56.557 1.00 18.63 184 VAL A CA 1
ATOM 1443 C C . VAL A 1 187 ? 37.744 45.977 55.075 1.00 19.22 184 VAL A C 1
ATOM 1444 O O . VAL A 1 187 ? 36.698 45.459 54.681 1.00 18.39 184 VAL A O 1
ATOM 1448 N N . VAL A 1 188 ? 38.655 46.514 54.269 1.00 21.56 185 VAL A N 1
ATOM 1449 C CA . VAL A 1 188 ? 38.531 46.513 52.825 1.00 19.49 185 VAL A CA 1
ATOM 1450 C C . VAL A 1 188 ? 39.612 45.585 52.288 1.00 20.47 185 VAL A C 1
ATOM 1451 O O . VAL A 1 188 ? 40.783 45.692 52.677 1.00 25.63 185 VAL A O 1
ATOM 1455 N N . TYR A 1 189 ? 39.213 44.655 51.429 1.00 21.81 186 TYR A N 1
ATOM 1456 C CA . TYR A 1 189 ? 40.107 43.626 50.912 1.00 22.53 186 TYR A CA 1
ATOM 1457 C C . TYR A 1 189 ? 40.390 43.861 49.417 1.00 26.22 186 TYR A C 1
ATOM 1458 O O . TYR A 1 189 ? 39.608 43.435 48.556 1.00 25.73 186 TYR A O 1
ATOM 1467 N N . PRO A 1 190 ? 41.522 44.524 49.108 1.00 22.89 187 PRO A N 1
ATOM 1468 C CA . PRO A 1 190 ? 41.898 44.809 47.732 1.00 25.92 187 PRO A CA 1
ATOM 1469 C C . PRO A 1 190 ? 41.962 43.514 46.924 1.00 27.45 187 PRO A C 1
ATOM 1470 O O . PRO A 1 190 ? 42.592 42.539 47.368 1.00 27.68 187 PRO A O 1
ATOM 1474 N N . GLY A 1 191 ? 41.301 43.497 45.766 1.00 24.05 188 GLY A N 1
ATOM 1475 C CA . GLY A 1 191 ? 41.353 42.351 44.853 1.00 27.85 188 GLY A CA 1
ATOM 1476 C C . GLY A 1 191 ? 40.567 41.107 45.249 1.00 24.96 188 GLY A C 1
ATOM 1477 O O . GLY A 1 191 ? 40.580 40.126 44.521 1.00 29.34 188 GLY A O 1
ATOM 1478 N N . ARG A 1 192 ? 39.885 41.131 46.392 1.00 24.67 189 ARG A N 1
ATOM 1479 C CA . ARG A 1 192 ? 39.092 39.979 46.825 1.00 25.00 189 ARG A CA 1
ATOM 1480 C C . ARG A 1 192 ? 37.840 39.856 45.953 1.00 27.10 189 ARG A C 1
ATOM 1481 O O . ARG A 1 192 ? 37.176 40.881 45.683 1.00 24.44 189 ARG A O 1
ATOM 1489 N N . PRO A 1 193 ? 37.494 38.618 45.526 1.00 26.97 190 PRO A N 1
ATOM 1490 C CA . PRO A 1 193 ? 36.239 38.433 44.783 1.00 24.74 190 PRO A CA 1
ATOM 1491 C C . PRO A 1 193 ? 35.017 38.679 45.661 1.00 24.91 190 PRO A C 1
ATOM 1492 O O . PRO A 1 193 ? 35.134 38.810 46.898 1.00 25.28 190 PRO A O 1
ATOM 1496 N N . HIS A 1 194 ? 33.859 38.742 45.025 1.00 26.50 191 HIS A N 1
ATOM 1497 C CA . HIS A 1 194 ? 32.607 39.064 45.723 1.00 23.63 191 HIS A CA 1
ATOM 1498 C C . HIS A 1 194 ? 32.164 37.849 46.497 1.00 24.45 191 HIS A C 1
ATOM 1499 O O . HIS A 1 194 ? 31.391 37.028 46.008 1.00 24.84 191 HIS A O 1
ATOM 1506 N N . THR A 1 195 ? 32.661 37.723 47.727 1.00 20.57 192 THR A N 1
ATOM 1507 C CA . THR A 1 195 ? 32.522 36.483 48.491 1.00 21.94 192 THR A CA 1
ATOM 1508 C C . THR A 1 195 ? 32.832 36.745 49.956 1.00 22.59 192 THR A C 1
ATOM 1509 O O . THR A 1 195 ? 33.232 37.858 50.314 1.00 23.07 192 THR A O 1
ATOM 1513 N N . ILE A 1 196 ? 32.654 35.729 50.803 1.00 19.93 193 ILE A N 1
ATOM 1514 C CA . ILE A 1 196 ? 33.133 35.800 52.181 1.00 19.00 193 ILE A CA 1
ATOM 1515 C C . ILE A 1 196 ? 34.473 35.074 52.249 1.00 19.42 193 ILE A C 1
ATOM 1516 O O . ILE A 1 196 ? 34.533 33.843 52.068 1.00 21.65 193 ILE A O 1
ATOM 1521 N N . SER A 1 197 ? 35.548 35.834 52.472 1.00 21.13 194 SER A N 1
ATOM 1522 C CA . SER A 1 197 ? 36.888 35.257 52.563 1.00 23.16 194 SER A CA 1
ATOM 1523 C C . SER A 1 197 ? 37.085 34.553 53.911 1.00 23.52 194 SER A C 1
ATOM 1524 O O . SER A 1 197 ? 36.366 34.832 54.896 1.00 21.04 194 SER A O 1
ATOM 1527 N N . GLY A 1 198 ? 38.048 33.630 53.960 1.00 23.01 195 GLY A N 1
ATOM 1528 C CA . GLY A 1 198 ? 38.356 32.933 55.215 1.00 25.25 195 GLY A CA 1
ATOM 1529 C C . GLY A 1 198 ? 38.856 33.894 56.277 1.00 24.08 195 GLY A C 1
ATOM 1530 O O . GLY A 1 198 ? 38.622 33.688 57.483 1.00 27.63 195 GLY A O 1
ATOM 1531 N N . ASP A 1 199 ? 39.528 34.963 55.836 1.00 25.48 196 ASP A N 1
ATOM 1532 C CA . ASP A 1 199 ? 40.057 35.974 56.760 1.00 26.90 196 ASP A CA 1
ATOM 1533 C C . ASP A 1 199 ? 38.917 36.693 57.498 1.00 21.85 196 ASP A C 1
ATOM 1534 O O . ASP A 1 199 ? 39.013 36.971 58.708 1.00 25.73 196 ASP A O 1
ATOM 1539 N N . GLU A 1 200 ? 37.846 36.989 56.771 1.00 18.92 197 GLU A N 1
ATOM 1540 C CA . GLU A 1 200 ? 36.670 37.649 57.342 1.00 15.36 197 GLU A CA 1
ATOM 1541 C C . GLU A 1 200 ? 36.035 36.757 58.388 1.00 17.83 197 GLU A C 1
ATOM 1542 O O . GLU A 1 200 ? 35.656 37.231 59.455 1.00 19.00 197 GLU A O 1
ATOM 1548 N N . ILE A 1 201 ? 35.959 35.463 58.088 1.00 19.38 198 ILE A N 1
ATOM 1549 C CA . ILE A 1 201 ? 35.373 34.497 59.021 1.00 17.41 198 ILE A CA 1
ATOM 1550 C C . ILE A 1 201 ? 36.162 34.451 60.333 1.00 18.51 198 ILE A C 1
ATOM 1551 O O . ILE A 1 201 ? 35.555 34.542 61.411 1.00 20.07 198 ILE A O 1
ATOM 1556 N N . GLN A 1 202 ? 37.491 34.318 60.237 1.00 22.34 199 GLN A N 1
ATOM 1557 C CA . GLN A 1 202 ? 38.352 34.254 61.427 1.00 23.35 199 GLN A CA 1
ATOM 1558 C C . GLN A 1 202 ? 38.260 35.550 62.212 1.00 22.59 199 GLN A C 1
ATOM 1559 O O . GLN A 1 202 ? 38.225 35.537 63.451 1.00 25.26 199 GLN A O 1
ATOM 1565 N N . LEU A 1 203 ? 38.288 36.670 61.487 1.00 21.02 200 LEU A N 1
ATOM 1566 C CA . LEU A 1 203 ? 38.277 37.967 62.136 1.00 19.18 200 LEU A CA 1
ATOM 1567 C C . LEU A 1 203 ? 36.985 38.170 62.904 1.00 17.51 200 LEU A C 1
ATOM 1568 O O . LEU A 1 203 ? 37.010 38.639 64.048 1.00 18.80 200 LEU A O 1
ATOM 1573 N N . VAL A 1 204 ? 35.865 37.792 62.291 1.00 16.25 201 VAL A N 1
ATOM 1574 C CA . VAL A 1 204 ? 34.574 37.916 62.966 1.00 16.25 201 VAL A CA 1
ATOM 1575 C C . VAL A 1 204 ? 34.543 37.001 64.201 1.00 15.89 201 VAL A C 1
ATOM 1576 O O . VAL A 1 204 ? 34.043 37.385 65.270 1.00 17.81 201 VAL A O 1
ATOM 1580 N N . ASN A 1 205 ? 35.086 35.796 64.066 1.00 17.20 202 ASN A N 1
ATOM 1581 C CA . ASN A 1 205 ? 35.073 34.852 65.197 1.00 15.94 202 ASN A CA 1
ATOM 1582 C C . ASN A 1 205 ? 35.891 35.319 66.388 1.00 17.78 202 ASN A C 1
ATOM 1583 O O . ASN A 1 205 ? 35.537 35.025 67.526 1.00 22.33 202 ASN A O 1
ATOM 1588 N N . ASN A 1 206 ? 36.969 36.056 66.114 1.00 18.54 203 ASN A N 1
ATOM 1589 C CA . ASN A 1 206 ? 37.877 36.558 67.155 1.00 21.84 203 ASN A CA 1
ATOM 1590 C C . ASN A 1 206 ? 37.502 37.926 67.714 1.00 21.76 203 ASN A C 1
ATOM 1591 O O . ASN A 1 206 ? 38.141 38.411 68.653 1.00 25.26 203 ASN A O 1
ATOM 1596 N N . THR A 1 207 ? 36.458 38.533 67.148 1.00 22.20 204 THR A N 1
ATOM 1597 C CA . THR A 1 207 ? 36.022 39.865 67.562 1.00 19.70 204 THR A CA 1
ATOM 1598 C C . THR A 1 207 ? 34.542 39.856 67.920 1.00 17.27 204 THR A C 1
ATOM 1599 O O . THR A 1 207 ? 34.182 39.648 69.087 1.00 19.27 204 THR A O 1
ATOM 1603 N N . ILE A 1 208 ? 33.689 40.073 66.927 1.00 16.14 205 ILE A N 1
ATOM 1604 C CA . ILE A 1 208 ? 32.231 40.152 67.161 1.00 16.03 205 ILE A CA 1
ATOM 1605 C C . ILE A 1 208 ? 31.708 38.917 67.915 1.00 17.77 205 ILE A C 1
ATOM 1606 O O . ILE A 1 208 ? 30.866 39.032 68.824 1.00 18.67 205 ILE A O 1
ATOM 1611 N N . LEU A 1 209 ? 32.212 37.741 67.531 1.00 17.97 206 LEU A N 1
ATOM 1612 C CA . LEU A 1 209 ? 31.721 36.485 68.094 1.00 19.99 206 LEU A CA 1
ATOM 1613 C C . LEU A 1 209 ? 32.635 35.895 69.152 1.00 24.65 206 LEU A C 1
ATOM 1614 O O . LEU A 1 209 ? 32.465 34.732 69.515 1.00 28.34 206 LEU A O 1
ATOM 1619 N N . LYS A 1 210 ? 33.580 36.697 69.655 1.00 24.52 207 LYS A N 1
ATOM 1620 C CA . LYS A 1 210 ? 34.483 36.283 70.738 1.00 28.21 207 LYS A CA 1
ATOM 1621 C C . LYS A 1 210 ? 33.676 35.804 71.936 1.00 29.98 207 LYS A C 1
ATOM 1622 O O . LYS A 1 210 ? 34.020 34.817 72.592 1.00 32.59 207 LYS A O 1
ATOM 1629 N N . ASN B 1 2 ? 36.332 59.446 40.981 1.00 55.26 -1 ASN B N 1
ATOM 1630 C CA . ASN B 1 2 ? 36.618 57.983 40.847 1.00 53.95 -1 ASN B CA 1
ATOM 1631 C C . ASN B 1 2 ? 35.598 57.284 39.938 1.00 47.91 -1 ASN B C 1
ATOM 1632 O O . ASN B 1 2 ? 35.967 56.729 38.892 1.00 52.19 -1 ASN B O 1
ATOM 1634 N N . ALA B 1 3 ? 34.322 57.323 40.330 1.00 46.63 0 ALA B N 1
ATOM 1635 C CA . ALA B 1 3 ? 33.244 56.729 39.526 1.00 43.62 0 ALA B CA 1
ATOM 1636 C C . ALA B 1 3 ? 33.031 57.473 38.204 1.00 38.06 0 ALA B C 1
ATOM 1637 O O . ALA B 1 3 ? 32.732 56.851 37.178 1.00 31.05 0 ALA B O 1
ATOM 1647 N N . TYR B 1 5 ? 34.466 59.085 35.064 1.00 22.48 2 TYR B N 1
ATOM 1648 C CA . TYR B 1 5 ? 35.599 59.197 34.137 1.00 24.77 2 TYR B CA 1
ATOM 1649 C C . TYR B 1 5 ? 35.115 58.926 32.714 1.00 21.06 2 TYR B C 1
ATOM 1650 O O . TYR B 1 5 ? 33.982 58.465 32.494 1.00 21.82 2 TYR B O 1
ATOM 1659 N N . THR B 1 6 ? 35.963 59.243 31.748 1.00 21.09 3 THR B N 1
ATOM 1660 C CA . THR B 1 6 ? 35.721 58.871 30.367 1.00 20.59 3 THR B CA 1
ATOM 1661 C C . THR B 1 6 ? 36.975 58.190 29.821 1.00 19.34 3 THR B C 1
ATOM 1662 O O . THR B 1 6 ? 38.004 58.135 30.502 1.00 20.99 3 THR B O 1
ATOM 1666 N N . HIS B 1 7 ? 36.862 57.654 28.610 1.00 17.87 4 HIS B N 1
ATOM 1667 C CA . HIS B 1 7 ? 37.936 56.902 27.953 1.00 17.30 4 HIS B CA 1
ATOM 1668 C C . HIS B 1 7 ? 38.677 57.719 26.949 1.00 19.24 4 HIS B C 1
ATOM 1669 O O . HIS B 1 7 ? 38.084 58.300 26.042 1.00 22.86 4 HIS B O 1
ATOM 1676 N N . SER B 1 8 ? 39.992 57.771 27.084 1.00 20.30 5 SER B N 1
ATOM 1677 C CA . SER B 1 8 ? 40.806 58.286 25.986 1.00 22.83 5 SER B CA 1
ATOM 1678 C C . SER B 1 8 ? 40.887 57.309 24.801 1.00 20.87 5 SER B C 1
ATOM 1679 O O . SER B 1 8 ? 40.518 56.139 24.903 1.00 20.69 5 SER B O 1
ATOM 1682 N N . LYS B 1 9 ? 41.360 57.813 23.668 1.00 23.38 6 LYS B N 1
ATOM 1683 C CA . LYS B 1 9 ? 41.455 57.012 22.464 1.00 22.20 6 LYS B CA 1
ATOM 1684 C C . LYS B 1 9 ? 42.736 56.197 22.515 1.00 21.93 6 LYS B C 1
ATOM 1685 O O . LYS B 1 9 ? 43.794 56.670 22.142 1.00 25.37 6 LYS B O 1
ATOM 1691 N N . GLN B 1 10 ? 42.630 54.980 23.023 1.00 20.55 7 GLN B N 1
ATOM 1692 C CA . GLN B 1 10 ? 43.763 54.065 23.078 1.00 18.20 7 GLN B CA 1
ATOM 1693 C C . GLN B 1 10 ? 43.290 52.819 22.351 1.00 20.24 7 GLN B C 1
ATOM 1694 O O . GLN B 1 10 ? 42.388 52.124 22.831 1.00 21.60 7 GLN B O 1
ATOM 1700 N N . ILE B 1 11 ? 43.861 52.567 21.174 1.00 19.05 8 ILE B N 1
ATOM 1701 C CA . ILE B 1 11 ? 43.481 51.408 20.352 1.00 19.22 8 ILE B CA 1
ATOM 1702 C C . ILE B 1 11 ? 44.727 50.578 20.055 1.00 21.24 8 ILE B C 1
ATOM 1703 O O . ILE B 1 11 ? 45.706 51.100 19.493 1.00 22.63 8 ILE B O 1
ATOM 1708 N N . ILE B 1 12 ? 44.700 49.301 20.454 1.00 18.74 9 ILE B N 1
ATOM 1709 C CA . ILE B 1 12 ? 45.776 48.340 20.137 1.00 19.37 9 ILE B CA 1
ATOM 1710 C C . ILE B 1 12 ? 45.360 47.557 18.895 1.00 19.56 9 ILE B C 1
ATOM 1711 O O . ILE B 1 12 ? 44.197 47.147 18.777 1.00 17.88 9 ILE B O 1
ATOM 1716 N N . THR B 1 13 ? 46.288 47.375 17.955 1.00 17.56 10 THR B N 1
ATOM 1717 C CA . THR B 1 13 ? 45.980 46.580 16.765 1.00 17.56 10 THR B CA 1
ATOM 1718 C C . THR B 1 13 ? 46.916 45.384 16.663 1.00 16.62 10 THR B C 1
ATOM 1719 O O . THR B 1 13 ? 48.050 45.418 17.154 1.00 20.21 10 THR B O 1
ATOM 1723 N N . SER B 1 14 ? 46.429 44.331 16.011 1.00 15.59 11 SER B N 1
ATOM 1724 C CA . SER B 1 14 ? 47.175 43.101 15.822 1.00 15.15 11 SER B CA 1
ATOM 1725 C C . SER B 1 14 ? 46.570 42.383 14.606 1.00 15.37 11 SER B C 1
ATOM 1726 O O . SER B 1 14 ? 45.772 42.970 13.871 1.00 15.58 11 SER B O 1
ATOM 1729 N N . GLY B 1 15 ? 46.951 41.121 14.383 1.00 14.75 12 GLY B N 1
ATOM 1730 C CA . GLY B 1 15 ? 46.368 40.349 13.298 1.00 14.74 12 GLY B CA 1
ATOM 1731 C C . GLY B 1 15 ? 46.829 40.814 11.923 1.00 15.14 12 GLY B C 1
ATOM 1732 O O . GLY B 1 15 ? 47.942 41.348 11.750 1.00 16.15 12 GLY B O 1
ATOM 1733 N N . VAL B 1 16 ? 45.977 40.604 10.931 1.00 14.65 13 VAL B N 1
ATOM 1734 C CA . VAL B 1 16 ? 46.301 40.972 9.538 1.00 13.30 13 VAL B CA 1
ATOM 1735 C C . VAL B 1 16 ? 46.420 42.492 9.387 1.00 13.67 13 VAL B C 1
ATOM 1736 O O . VAL B 1 16 ? 45.546 43.228 9.857 1.00 14.11 13 VAL B O 1
ATOM 1740 N N . PRO B 1 17 ? 47.503 42.978 8.743 1.00 15.03 14 PRO B N 1
ATOM 1741 C CA . PRO B 1 17 ? 47.569 44.411 8.437 1.00 16.77 14 PRO B CA 1
ATOM 1742 C C . PRO B 1 17 ? 46.287 44.874 7.745 1.00 16.71 14 PRO B C 1
ATOM 1743 O O . PRO B 1 17 ? 45.837 44.264 6.765 1.00 16.76 14 PRO B O 1
ATOM 1747 N N . VAL B 1 18 ? 45.697 45.950 8.248 1.00 15.81 15 VAL B N 1
ATOM 1748 C CA . VAL B 1 18 ? 44.342 46.273 7.866 1.00 15.04 15 VAL B CA 1
ATOM 1749 C C . VAL B 1 18 ? 44.207 46.601 6.377 1.00 16.45 15 VAL B C 1
ATOM 1750 O O . VAL B 1 18 ? 43.151 46.322 5.791 1.00 19.71 15 VAL B O 1
ATOM 1754 N N A GLN B 1 19 ? 45.261 47.151 5.757 0.50 16.76 16 GLN B N 1
ATOM 1755 N N B GLN B 1 19 ? 45.277 47.146 5.786 0.50 17.02 16 GLN B N 1
ATOM 1756 C CA A GLN B 1 19 ? 45.228 47.500 4.317 0.50 19.29 16 GLN B CA 1
ATOM 1757 C CA B GLN B 1 19 ? 45.320 47.488 4.357 0.50 19.93 16 GLN B CA 1
ATOM 1758 C C A GLN B 1 19 ? 45.116 46.291 3.384 0.50 19.28 16 GLN B C 1
ATOM 1759 C C B GLN B 1 19 ? 44.941 46.297 3.469 0.50 19.52 16 GLN B C 1
ATOM 1760 O O A GLN B 1 19 ? 44.934 46.458 2.176 0.50 20.69 16 GLN B O 1
ATOM 1761 O O B GLN B 1 19 ? 44.355 46.483 2.397 0.50 21.93 16 GLN B O 1
ATOM 1772 N N . ARG B 1 20 ? 45.253 45.084 3.927 1.00 17.82 17 ARG B N 1
ATOM 1773 C CA . ARG B 1 20 ? 45.025 43.862 3.122 1.00 20.22 17 ARG B CA 1
ATOM 1774 C C . ARG B 1 20 ? 44.170 42.807 3.807 1.00 15.18 17 ARG B C 1
ATOM 1775 O O . ARG B 1 20 ? 44.185 41.658 3.408 1.00 16.19 17 ARG B O 1
ATOM 1783 N N . ALA B 1 21 ? 43.401 43.209 4.819 1.00 15.77 18 ALA B N 1
ATOM 1784 C CA . ALA B 1 21 ? 42.512 42.272 5.540 1.00 14.48 18 ALA B CA 1
ATOM 1785 C C . ALA B 1 21 ? 41.119 42.236 4.903 1.00 16.36 18 ALA B C 1
ATOM 1786 O O . ALA B 1 21 ? 40.570 43.298 4.553 1.00 17.52 18 ALA B O 1
ATOM 1788 N N A LYS B 1 22 ? 40.582 41.023 4.747 0.50 14.78 19 LYS B N 1
ATOM 1789 N N B LYS B 1 22 ? 40.555 41.041 4.767 0.50 14.80 19 LYS B N 1
ATOM 1790 C CA A LYS B 1 22 ? 39.190 40.783 4.335 0.50 16.32 19 LYS B CA 1
ATOM 1791 C CA B LYS B 1 22 ? 39.191 40.897 4.262 0.50 16.25 19 LYS B CA 1
ATOM 1792 C C A LYS B 1 22 ? 38.224 41.272 5.398 0.50 15.00 19 LYS B C 1
ATOM 1793 C C B LYS B 1 22 ? 38.136 41.045 5.369 0.50 14.97 19 LYS B C 1
ATOM 1794 O O A LYS B 1 22 ? 37.190 41.893 5.114 0.50 17.23 19 LYS B O 1
ATOM 1795 O O B LYS B 1 22 ? 36.944 41.246 5.071 0.50 15.33 19 LYS B O 1
ATOM 1806 N N . LYS B 1 23 ? 38.575 40.927 6.632 1.00 13.38 20 LYS B N 1
ATOM 1807 C CA . LYS B 1 23 ? 37.695 40.995 7.776 1.00 13.84 20 LYS B CA 1
ATOM 1808 C C . LYS B 1 23 ? 38.421 41.691 8.919 1.00 13.65 20 LYS B C 1
ATOM 1809 O O . LYS B 1 23 ? 39.667 41.820 8.899 1.00 13.27 20 LYS B O 1
ATOM 1815 N N . ALA B 1 24 ? 37.648 42.153 9.906 1.00 12.60 21 ALA B N 1
ATOM 1816 C CA . ALA B 1 24 ? 38.223 42.739 11.111 1.00 11.43 21 ALA B CA 1
ATOM 1817 C C . ALA B 1 24 ? 37.439 42.277 12.287 1.00 11.81 21 ALA B C 1
ATOM 1818 O O . ALA B 1 24 ? 36.248 41.960 12.171 1.00 13.00 21 ALA B O 1
ATOM 1820 N N . VAL B 1 25 ? 38.097 42.243 13.439 1.00 10.55 22 VAL B N 1
ATOM 1821 C CA . VAL B 1 25 ? 37.383 41.929 14.669 1.00 11.21 22 VAL B CA 1
ATOM 1822 C C . VAL B 1 25 ? 37.706 43.019 15.697 1.00 11.97 22 VAL B C 1
ATOM 1823 O O . VAL B 1 25 ? 38.867 43.469 15.798 1.00 13.08 22 VAL B O 1
ATOM 1827 N N . VAL B 1 26 ? 36.663 43.478 16.403 1.00 10.62 23 VAL B N 1
ATOM 1828 C CA . VAL B 1 26 ? 36.800 44.437 17.485 1.00 11.97 23 VAL B CA 1
ATOM 1829 C C . VAL B 1 26 ? 36.711 43.582 18.760 1.00 11.39 23 VAL B C 1
ATOM 1830 O O . VAL B 1 26 ? 35.695 42.941 19.000 1.00 12.08 23 VAL B O 1
ATOM 1842 N N . LEU B 1 28 ? 36.879 43.321 22.932 1.00 11.92 25 LEU B N 1
ATOM 1843 C CA . LEU B 1 28 ? 36.604 44.148 24.110 1.00 12.26 25 LEU B CA 1
ATOM 1844 C C . LEU B 1 28 ? 36.894 43.382 25.398 1.00 12.78 25 LEU B C 1
ATOM 1845 O O . LEU B 1 28 ? 36.202 42.389 25.728 1.00 13.73 25 LEU B O 1
ATOM 1850 N N . HIS B 1 29 ? 37.936 43.828 26.110 1.00 13.84 26 HIS B N 1
ATOM 1851 C CA . HIS B 1 29 ? 38.361 43.193 27.363 1.00 14.29 26 HIS B CA 1
ATOM 1852 C C . HIS B 1 29 ? 37.360 43.329 28.483 1.00 14.49 26 HIS B C 1
ATOM 1853 O O . HIS B 1 29 ? 36.431 44.161 28.418 1.00 14.74 26 HIS B O 1
ATOM 1860 N N . GLY B 1 30 ? 37.505 42.472 29.493 1.00 16.66 27 GLY B N 1
ATOM 1861 C CA . GLY B 1 30 ? 36.669 42.502 30.692 1.00 15.16 27 GLY B CA 1
ATOM 1862 C C . GLY B 1 30 ? 37.135 43.505 31.735 1.00 15.54 27 GLY B C 1
ATOM 1863 O O . GLY B 1 30 ? 38.156 44.172 31.580 1.00 19.06 27 GLY B O 1
ATOM 1864 N N . ARG B 1 31 ? 36.371 43.604 32.806 1.00 17.37 28 ARG B N 1
ATOM 1865 C CA . ARG B 1 31 ? 36.703 44.477 33.929 1.00 16.84 28 ARG B CA 1
ATOM 1866 C C . ARG B 1 31 ? 38.033 44.070 34.591 1.00 18.77 28 ARG B C 1
ATOM 1867 O O . ARG B 1 31 ? 38.216 42.916 34.982 1.00 20.86 28 ARG B O 1
ATOM 1875 N N . GLY B 1 32 ? 38.952 45.023 34.717 1.00 21.07 29 GLY B N 1
ATOM 1876 C CA . GLY B 1 32 ? 40.284 44.740 35.272 1.00 23.06 29 GLY B CA 1
ATOM 1877 C C . GLY B 1 32 ? 41.263 44.277 34.197 1.00 22.88 29 GLY B C 1
ATOM 1878 O O . GLY B 1 32 ? 42.429 44.022 34.485 1.00 24.67 29 GLY B O 1
ATOM 1879 N N . GLY B 1 33 ? 40.785 44.176 32.961 1.00 20.85 30 GLY B N 1
ATOM 1880 C CA . GLY B 1 33 ? 41.551 43.585 31.875 1.00 23.29 30 GLY B CA 1
ATOM 1881 C C . GLY B 1 33 ? 42.224 44.610 30.997 1.00 21.62 30 GLY B C 1
ATOM 1882 O O . GLY B 1 33 ? 42.108 45.823 31.229 1.00 23.11 30 GLY B O 1
ATOM 1883 N N . THR B 1 34 ? 42.960 44.119 30.006 1.00 20.53 31 THR B N 1
ATOM 1884 C CA . THR B 1 34 ? 43.653 44.986 29.069 1.00 18.80 31 THR B CA 1
ATOM 1885 C C . THR B 1 34 ? 43.395 44.555 27.625 1.00 17.80 31 THR B C 1
ATOM 1886 O O . THR B 1 34 ? 43.050 43.403 27.363 1.00 17.53 31 THR B O 1
ATOM 1890 N N . ALA B 1 35 ? 43.597 45.486 26.691 1.00 19.64 32 ALA B N 1
ATOM 1891 C CA . ALA B 1 35 ? 43.566 45.174 25.268 1.00 20.35 32 ALA B CA 1
ATOM 1892 C C . ALA B 1 35 ? 44.538 44.044 24.913 1.00 19.99 32 ALA B C 1
ATOM 1893 O O . ALA B 1 35 ? 44.181 43.132 24.155 1.00 19.85 32 ALA B O 1
ATOM 1895 N N . ALA B 1 36 ? 45.748 44.086 25.465 1.00 20.78 33 ALA B N 1
ATOM 1896 C CA . ALA B 1 36 ? 46.737 43.033 25.207 1.00 21.45 33 ALA B CA 1
ATOM 1897 C C . ALA B 1 36 ? 46.257 41.648 25.679 1.00 25.23 33 ALA B C 1
ATOM 1898 O O . ALA B 1 36 ? 46.465 40.637 24.978 1.00 29.53 33 ALA B O 1
ATOM 1900 N N . ASP B 1 37 ? 45.614 41.621 26.848 1.00 26.43 34 ASP B N 1
ATOM 1901 C CA . ASP B 1 37 ? 44.932 40.437 27.402 1.00 30.41 34 ASP B CA 1
ATOM 1902 C C . ASP B 1 37 ? 43.965 39.801 26.419 1.00 24.19 34 ASP B C 1
ATOM 1903 O O . ASP B 1 37 ? 44.067 38.615 26.119 1.00 27.23 34 ASP B O 1
ATOM 1908 N N . ILE B 1 38 ? 43.003 40.600 25.948 1.00 21.46 35 ILE B N 1
ATOM 1909 C CA . ILE B 1 38 ? 41.911 40.077 25.130 1.00 19.41 35 ILE B CA 1
ATOM 1910 C C . ILE B 1 38 ? 42.427 39.644 23.752 1.00 18.17 35 ILE B C 1
ATOM 1911 O O . ILE B 1 38 ? 41.950 38.654 23.201 1.00 19.49 35 ILE B O 1
ATOM 1916 N N . ILE B 1 39 ? 43.433 40.351 23.227 1.00 16.36 36 ILE B N 1
ATOM 1917 C CA . ILE B 1 39 ? 44.027 40.005 21.923 1.00 16.21 36 ILE B CA 1
ATOM 1918 C C . ILE B 1 39 ? 44.672 38.625 21.977 1.00 16.13 36 ILE B C 1
ATOM 1919 O O . ILE B 1 39 ? 44.735 37.935 20.965 1.00 18.38 36 ILE B O 1
ATOM 1924 N N . SER B 1 40 ? 45.112 38.215 23.173 1.00 16.97 37 SER B N 1
ATOM 1925 C CA . SER B 1 40 ? 45.757 36.909 23.339 1.00 20.49 37 SER B CA 1
ATOM 1926 C C . SER B 1 40 ? 44.827 35.734 23.030 1.00 19.22 37 SER B C 1
ATOM 1927 O O . SER B 1 40 ? 45.316 34.627 22.805 1.00 21.72 37 SER B O 1
ATOM 1930 N N . LEU B 1 41 ? 43.501 35.974 23.028 1.00 17.64 38 LEU B N 1
ATOM 1931 C CA . LEU B 1 41 ? 42.522 34.987 22.565 1.00 16.66 38 LEU B CA 1
ATOM 1932 C C . LEU B 1 41 ? 42.728 34.560 21.110 1.00 18.23 38 LEU B C 1
ATOM 1933 O O . LEU B 1 41 ? 42.183 33.532 20.694 1.00 20.60 38 LEU B O 1
ATOM 1938 N N . GLN B 1 42 ? 43.522 35.317 20.343 1.00 18.09 39 GLN B N 1
ATOM 1939 C CA . GLN B 1 42 ? 43.791 34.939 18.943 1.00 17.96 39 GLN B CA 1
ATOM 1940 C C . GLN B 1 42 ? 44.581 33.622 18.889 1.00 19.47 39 GLN B C 1
ATOM 1941 O O . GLN B 1 42 ? 44.652 32.966 17.845 1.00 19.78 39 GLN B O 1
ATOM 1947 N N . LYS B 1 43 ? 45.166 33.235 20.017 1.00 19.90 40 LYS B N 1
ATOM 1948 C CA . LYS B 1 43 ? 45.896 31.974 20.103 1.00 19.64 40 LYS B CA 1
ATOM 1949 C C . LYS B 1 43 ? 44.962 30.775 20.025 1.00 18.70 40 LYS B C 1
ATOM 1950 O O . LYS B 1 43 ? 45.382 29.667 19.658 1.00 21.29 40 LYS B O 1
ATOM 1956 N N . VAL B 1 44 ? 43.704 30.986 20.406 1.00 19.18 41 VAL B N 1
ATOM 1957 C CA . VAL B 1 44 ? 42.726 29.888 20.417 1.00 19.54 41 VAL B CA 1
ATOM 1958 C C . VAL B 1 44 ? 41.515 30.124 19.519 1.00 17.40 41 VAL B C 1
ATOM 1959 O O . VAL B 1 44 ? 40.835 29.155 19.135 1.00 19.33 41 VAL B O 1
ATOM 1963 N N . LEU B 1 45 ? 41.234 31.394 19.197 1.00 19.18 42 LEU B N 1
ATOM 1964 C CA . LEU B 1 45 ? 40.126 31.724 18.297 1.00 17.40 42 LEU B CA 1
ATOM 1965 C C . LEU B 1 45 ? 40.613 31.748 16.853 1.00 18.53 42 LEU B C 1
ATOM 1966 O O . LEU B 1 45 ? 41.763 32.124 16.585 1.00 21.07 42 LEU B O 1
ATOM 1971 N N . LYS B 1 46 ? 39.742 31.344 15.925 1.00 18.35 43 LYS B N 1
ATOM 1972 C CA . LYS B 1 46 ? 40.071 31.336 14.496 1.00 18.00 43 LYS B CA 1
ATOM 1973 C C . LYS B 1 46 ? 39.968 32.756 13.929 1.00 17.99 43 LYS B C 1
ATOM 1974 O O . LYS B 1 46 ? 38.923 33.149 13.384 1.00 19.18 43 LYS B O 1
ATOM 1980 N N . LEU B 1 47 ? 41.042 33.528 14.078 1.00 17.30 44 LEU B N 1
ATOM 1981 C CA . LEU B 1 47 ? 41.022 34.951 13.677 1.00 18.15 44 LEU B CA 1
ATOM 1982 C C . LEU B 1 47 ? 42.069 35.250 12.587 1.00 17.45 44 LEU B C 1
ATOM 1983 O O . LEU B 1 47 ? 42.439 36.414 12.353 1.00 18.14 44 LEU B O 1
ATOM 1988 N N . ASP B 1 48 ? 42.539 34.207 11.906 1.00 18.43 45 ASP B N 1
ATOM 1989 C CA . ASP B 1 48 ? 43.628 34.405 10.933 1.00 19.97 45 ASP B CA 1
ATOM 1990 C C . ASP B 1 48 ? 43.321 35.272 9.729 1.00 16.62 45 ASP B C 1
ATOM 1991 O O . ASP B 1 48 ? 44.228 35.741 9.084 1.00 20.11 45 ASP B O 1
ATOM 1996 N N A GLU B 1 49 ? 42.056 35.478 9.404 0.50 15.15 46 GLU B N 1
ATOM 1997 N N B GLU B 1 49 ? 42.032 35.479 9.453 0.50 15.35 46 GLU B N 1
ATOM 1998 C CA A GLU B 1 49 ? 41.797 36.387 8.295 0.50 15.63 46 GLU B CA 1
ATOM 1999 C CA B GLU B 1 49 ? 41.585 36.335 8.343 0.50 16.03 46 GLU B CA 1
ATOM 2000 C C A GLU B 1 49 ? 41.280 37.746 8.777 0.50 14.60 46 GLU B C 1
ATOM 2001 C C B GLU B 1 49 ? 41.483 37.811 8.749 0.50 14.06 46 GLU B C 1
ATOM 2002 O O A GLU B 1 49 ? 40.714 38.514 7.994 0.50 16.40 46 GLU B O 1
ATOM 2003 O O B GLU B 1 49 ? 41.394 38.708 7.895 0.50 14.70 46 GLU B O 1
ATOM 2022 N N . ALA B 1 51 ? 41.975 41.549 10.661 1.00 12.63 48 ALA B N 1
ATOM 2023 C CA . ALA B 1 51 ? 42.695 42.643 11.309 1.00 10.88 48 ALA B CA 1
ATOM 2024 C C . ALA B 1 51 ? 42.090 42.715 12.700 1.00 11.24 48 ALA B C 1
ATOM 2025 O O . ALA B 1 51 ? 40.853 42.662 12.832 1.00 15.05 48 ALA B O 1
ATOM 2027 N N . ILE B 1 52 ? 42.917 42.797 13.739 1.00 12.83 49 ILE B N 1
ATOM 2028 C CA . ILE B 1 52 ? 42.409 42.873 15.120 1.00 12.90 49 ILE B CA 1
ATOM 2029 C C . ILE B 1 52 ? 42.544 44.284 15.696 1.00 14.34 49 ILE B C 1
ATOM 2030 O O . ILE B 1 52 ? 43.632 44.884 15.626 1.00 15.75 49 ILE B O 1
ATOM 2035 N N . TYR B 1 53 ? 41.434 44.811 16.225 1.00 13.43 50 TYR B N 1
ATOM 2036 C CA . TYR B 1 53 ? 41.396 46.105 16.927 1.00 13.05 50 TYR B CA 1
ATOM 2037 C C . TYR B 1 53 ? 40.895 45.875 18.340 1.00 13.57 50 TYR B C 1
ATOM 2038 O O . TYR B 1 53 ? 39.829 45.285 18.532 1.00 16.21 50 TYR B O 1
ATOM 2047 N N . ALA B 1 54 ? 41.628 46.362 19.332 1.00 12.32 51 ALA B N 1
ATOM 2048 C CA . ALA B 1 54 ? 41.193 46.215 20.720 1.00 12.49 51 ALA B CA 1
ATOM 2049 C C . ALA B 1 54 ? 41.390 47.561 21.447 1.00 13.17 51 ALA B C 1
ATOM 2050 O O . ALA B 1 54 ? 42.533 47.959 21.721 1.00 17.48 51 ALA B O 1
ATOM 2052 N N . PRO B 1 55 ? 40.287 48.285 21.724 1.00 12.91 52 PRO B N 1
ATOM 2053 C CA . PRO B 1 55 ? 40.461 49.536 22.466 1.00 14.00 52 PRO B CA 1
ATOM 2054 C C . PRO B 1 55 ? 40.751 49.224 23.924 1.00 14.37 52 PRO B C 1
ATOM 2055 O O . PRO B 1 55 ? 40.298 48.198 24.458 1.00 16.71 52 PRO B O 1
ATOM 2059 N N . GLN B 1 56 ? 41.524 50.099 24.554 1.00 17.49 53 GLN B N 1
ATOM 2060 C CA . GLN B 1 56 ? 41.885 49.942 25.957 1.00 16.32 53 GLN B CA 1
ATOM 2061 C C . GLN B 1 56 ? 41.043 50.881 26.813 1.00 16.47 53 GLN B C 1
ATOM 2062 O O . GLN B 1 56 ? 41.009 52.093 26.571 1.00 18.10 53 GLN B O 1
ATOM 2068 N N . ALA B 1 57 ? 40.370 50.317 27.816 1.00 15.07 54 ALA B N 1
ATOM 2069 C CA . ALA B 1 57 ? 39.532 51.108 28.725 1.00 16.49 54 ALA B CA 1
ATOM 2070 C C . ALA B 1 57 ? 40.384 51.874 29.699 1.00 16.38 54 ALA B C 1
ATOM 2071 O O . ALA B 1 57 ? 41.306 51.317 30.290 1.00 19.91 54 ALA B O 1
ATOM 2073 N N . THR B 1 58 ? 40.051 53.151 29.893 1.00 18.65 55 THR B N 1
ATOM 2074 C CA . THR B 1 58 ? 40.573 53.925 31.023 1.00 19.10 55 THR B CA 1
ATOM 2075 C C . THR B 1 58 ? 40.171 53.228 32.330 1.00 18.47 55 THR B C 1
ATOM 2076 O O . THR B 1 58 ? 39.064 52.679 32.443 1.00 22.09 55 THR B O 1
ATOM 2080 N N . ASN B 1 59 ? 41.106 53.206 33.279 1.00 20.52 56 ASN B N 1
ATOM 2081 C CA . ASN B 1 59 ? 40.959 52.477 34.546 1.00 19.73 56 ASN B CA 1
ATOM 2082 C C . ASN B 1 59 ? 40.763 50.957 34.350 1.00 19.59 56 ASN B C 1
ATOM 2083 O O . ASN B 1 59 ? 40.288 50.274 35.266 1.00 25.10 56 ASN B O 1
ATOM 2088 N N . ASN B 1 60 ? 41.105 50.435 33.163 1.00 19.92 57 ASN B N 1
ATOM 2089 C CA . ASN B 1 60 ? 40.886 49.019 32.839 1.00 19.14 57 ASN B CA 1
ATOM 2090 C C . ASN B 1 60 ? 39.424 48.569 33.047 1.00 19.87 57 ASN B C 1
ATOM 2091 O O . ASN B 1 60 ? 39.177 47.394 33.314 1.00 19.69 57 ASN B O 1
ATOM 2096 N N . SER B 1 61 ? 38.471 49.495 32.926 1.00 17.65 58 SER B N 1
ATOM 2097 C CA . SER B 1 61 ? 37.059 49.193 33.203 1.00 16.57 58 SER B CA 1
ATOM 2098 C C . SER B 1 61 ? 36.162 50.103 32.388 1.00 16.06 58 SER B C 1
ATOM 2099 O O . SER B 1 61 ? 36.296 51.330 32.453 1.00 17.49 58 SER B O 1
ATOM 2102 N N . TRP B 1 62 ? 35.263 49.500 31.614 1.00 15.04 59 TRP B N 1
ATOM 2103 C CA . TRP B 1 62 ? 34.453 50.257 30.651 1.00 14.44 59 TRP B CA 1
ATOM 2104 C C . TRP B 1 62 ? 33.496 51.199 31.331 1.00 16.88 59 TRP B C 1
ATOM 2105 O O . TRP B 1 62 ? 33.174 52.244 30.788 1.00 17.50 59 TRP B O 1
ATOM 2116 N N . TYR B 1 63 ? 33.031 50.811 32.521 1.00 16.20 60 TYR B N 1
ATOM 2117 C CA . TYR B 1 63 ? 32.118 51.614 33.338 1.00 17.12 60 TYR B CA 1
ATOM 2118 C C . TYR B 1 63 ? 32.265 51.154 34.797 1.00 19.09 60 TYR B C 1
ATOM 2119 O O . TYR B 1 63 ? 32.622 50.009 35.050 1.00 17.47 60 TYR B O 1
ATOM 2128 N N . PRO B 1 64 ? 32.002 52.061 35.751 1.00 19.04 61 PRO B N 1
ATOM 2129 C CA . PRO B 1 64 ? 32.397 51.840 37.150 1.00 20.00 61 PRO B CA 1
ATOM 2130 C C . PRO B 1 64 ? 31.654 50.734 37.880 1.00 20.47 61 PRO B C 1
ATOM 2131 O O . PRO B 1 64 ? 32.265 50.068 38.723 1.00 20.97 61 PRO B O 1
ATOM 2135 N N . TYR B 1 65 ? 30.367 50.535 37.573 1.00 21.05 62 TYR B N 1
ATOM 2136 C CA . TYR B 1 65 ? 29.523 49.632 38.370 1.00 22.23 62 TYR B CA 1
ATOM 2137 C C . TYR B 1 65 ? 28.954 48.457 37.560 1.00 19.26 62 TYR B C 1
ATOM 2138 O O . TYR B 1 65 ? 29.238 48.326 36.364 1.00 17.52 62 TYR B O 1
ATOM 2147 N N . SER B 1 66 ? 28.162 47.598 38.211 1.00 21.11 63 SER B N 1
ATOM 2148 C CA . SER B 1 66 ? 27.532 46.469 37.518 1.00 17.52 63 SER B CA 1
ATOM 2149 C C . SER B 1 66 ? 26.757 46.954 36.286 1.00 15.40 63 SER B C 1
ATOM 2150 O O . SER B 1 66 ? 26.123 48.029 36.317 1.00 16.37 63 SER B O 1
ATOM 2153 N N . PHE B 1 67 ? 26.792 46.163 35.212 1.00 15.27 64 PHE B N 1
ATOM 2154 C CA . PHE B 1 67 ? 25.997 46.502 34.038 1.00 14.39 64 PHE B CA 1
ATOM 2155 C C . PHE B 1 67 ? 24.504 46.601 34.370 1.00 13.85 64 PHE B C 1
ATOM 2156 O O . PHE B 1 67 ? 23.755 47.171 33.587 1.00 16.38 64 PHE B O 1
ATOM 2172 N N . ALA B 1 69 ? 23.307 48.039 37.295 1.00 16.42 66 ALA B N 1
ATOM 2173 C CA . ALA B 1 69 ? 23.034 49.269 38.050 1.00 20.17 66 ALA B CA 1
ATOM 2174 C C . ALA B 1 69 ? 22.169 50.239 37.218 1.00 19.57 66 ALA B C 1
ATOM 2175 O O . ALA B 1 69 ? 22.038 50.060 36.001 1.00 18.89 66 ALA B O 1
ATOM 2177 N N . PRO B 1 70 ? 21.546 51.250 37.864 1.00 19.24 67 PRO B N 1
ATOM 2178 C CA . PRO B 1 70 ? 20.887 52.273 37.045 1.00 21.94 67 PRO B CA 1
ATOM 2179 C C . PRO B 1 70 ? 21.883 52.850 36.039 1.00 21.72 67 PRO B C 1
ATOM 2180 O O . PRO B 1 70 ? 23.008 53.198 36.417 1.00 22.78 67 PRO B O 1
ATOM 2184 N N . VAL B 1 71 ? 21.486 52.926 34.771 1.00 22.38 68 VAL B N 1
ATOM 2185 C CA . VAL B 1 71 ? 22.432 53.275 33.718 1.00 21.53 68 VAL B CA 1
ATOM 2186 C C . VAL B 1 71 ? 23.069 54.651 33.976 1.00 20.63 68 VAL B C 1
ATOM 2187 O O . VAL B 1 71 ? 24.255 54.864 33.660 1.00 20.98 68 VAL B O 1
ATOM 2191 N N . GLN B 1 72 ? 22.309 55.568 34.575 1.00 21.61 69 GLN B N 1
ATOM 2192 C CA . GLN B 1 72 ? 22.829 56.912 34.848 1.00 23.93 69 GLN B CA 1
ATOM 2193 C C . GLN B 1 72 ? 24.065 56.868 35.775 1.00 22.68 69 GLN B C 1
ATOM 2194 O O . GLN B 1 72 ? 24.947 57.723 35.686 1.00 25.97 69 GLN B O 1
ATOM 2200 N N . GLN B 1 73 ? 24.140 55.859 36.644 1.00 23.23 70 GLN B N 1
ATOM 2201 C CA . GLN B 1 73 ? 25.299 55.704 37.529 1.00 22.61 70 GLN B CA 1
ATOM 2202 C C . GLN B 1 73 ? 26.562 55.208 36.811 1.00 22.04 70 GLN B C 1
ATOM 2203 O O . GLN B 1 73 ? 27.666 55.285 37.361 1.00 23.87 70 GLN B O 1
ATOM 2209 N N . ASN B 1 74 ? 26.389 54.692 35.597 1.00 17.80 71 ASN B N 1
ATOM 2210 C CA . ASN B 1 74 ? 27.506 54.245 34.775 1.00 16.39 71 ASN B CA 1
ATOM 2211 C C . ASN B 1 74 ? 27.891 55.278 33.722 1.00 18.24 71 ASN B C 1
ATOM 2212 O O . ASN B 1 74 ? 28.725 55.015 32.840 1.00 21.64 71 ASN B O 1
ATOM 2217 N N . GLN B 1 75 ? 27.287 56.454 33.821 1.00 17.31 72 GLN B N 1
ATOM 2218 C CA . GLN B 1 75 ? 27.585 57.560 32.903 1.00 17.51 72 GLN B CA 1
ATOM 2219 C C . GLN B 1 75 ? 28.479 58.596 33.593 1.00 19.42 72 GLN B C 1
ATOM 2220 O O . GLN B 1 75 ? 28.378 58.771 34.807 1.00 21.92 72 GLN B O 1
ATOM 2226 N N . PRO B 1 76 ? 29.359 59.288 32.828 1.00 19.70 73 PRO B N 1
ATOM 2227 C CA . PRO B 1 76 ? 29.510 59.282 31.368 1.00 19.39 73 PRO B CA 1
ATOM 2228 C C . PRO B 1 76 ? 30.439 58.189 30.808 1.00 15.48 73 PRO B C 1
ATOM 2229 O O . PRO B 1 76 ? 30.669 58.152 29.586 1.00 16.28 73 PRO B O 1
ATOM 2233 N N . ALA B 1 77 ? 30.949 57.299 31.670 1.00 17.41 74 ALA B N 1
ATOM 2234 C CA . ALA B 1 77 ? 31.899 56.262 31.214 1.00 14.32 74 ALA B CA 1
ATOM 2235 C C . ALA B 1 77 ? 31.314 55.363 30.115 1.00 13.87 74 ALA B C 1
ATOM 2236 O O . ALA B 1 77 ? 31.990 55.040 29.108 1.00 14.50 74 ALA B O 1
ATOM 2238 N N . LEU B 1 78 ? 30.057 54.982 30.294 1.00 13.84 75 LEU B N 1
ATOM 2239 C CA . LEU B 1 78 ? 29.383 54.091 29.331 1.00 13.24 75 LEU B CA 1
ATOM 2240 C C . LEU B 1 78 ? 29.233 54.754 27.964 1.00 14.97 75 LEU B C 1
ATOM 2241 O O . LEU B 1 78 ? 29.596 54.154 26.949 1.00 14.72 75 LEU B O 1
ATOM 2246 N N . ASP B 1 79 ? 28.704 55.986 27.933 1.00 16.58 76 ASP B N 1
ATOM 2247 C CA . ASP B 1 79 ? 28.582 56.707 26.667 1.00 15.27 76 ASP B CA 1
ATOM 2248 C C . ASP B 1 79 ? 29.962 56.877 26.033 1.00 15.05 76 ASP B C 1
ATOM 2249 O O . ASP B 1 79 ? 30.092 56.799 24.810 1.00 15.30 76 ASP B O 1
ATOM 2254 N N . SER B 1 80 ? 30.983 57.142 26.858 1.00 14.03 77 SER B N 1
ATOM 2255 C CA . SER B 1 80 ? 32.337 57.323 26.323 1.00 14.42 77 SER B CA 1
ATOM 2256 C C . SER B 1 80 ? 32.841 56.002 25.729 1.00 14.85 77 SER B C 1
ATOM 2257 O O . SER B 1 80 ? 33.470 55.987 24.684 1.00 16.93 77 SER B O 1
ATOM 2260 N N . ALA B 1 81 ? 32.554 54.900 26.401 1.00 14.95 78 ALA B N 1
ATOM 2261 C CA . ALA B 1 81 ? 32.937 53.552 25.912 1.00 14.93 78 ALA B CA 1
ATOM 2262 C C . ALA B 1 81 ? 32.264 53.226 24.566 1.00 13.97 78 ALA B C 1
ATOM 2263 O O . ALA B 1 81 ? 32.908 52.797 23.594 1.00 16.43 78 ALA B O 1
ATOM 2265 N N . LEU B 1 82 ? 30.976 53.520 24.492 1.00 14.54 79 LEU B N 1
ATOM 2266 C CA . LEU B 1 82 ? 30.209 53.354 23.256 1.00 13.61 79 LEU B CA 1
ATOM 2267 C C . LEU B 1 82 ? 30.770 54.226 22.123 1.00 14.85 79 LEU B C 1
ATOM 2268 O O . LEU B 1 82 ? 30.865 53.763 20.973 1.00 17.17 79 LEU B O 1
ATOM 2273 N N . ALA B 1 83 ? 31.124 55.482 22.431 1.00 14.83 80 ALA B N 1
ATOM 2274 C CA . ALA B 1 83 ? 31.774 56.385 21.448 1.00 14.98 80 ALA B CA 1
ATOM 2275 C C . ALA B 1 83 ? 33.108 55.832 20.914 1.00 14.97 80 ALA B C 1
ATOM 2276 O O . ALA B 1 83 ? 33.391 55.900 19.705 1.00 17.84 80 ALA B O 1
ATOM 2278 N N . LEU B 1 84 ? 33.906 55.280 21.824 1.00 14.38 81 LEU B N 1
ATOM 2279 C CA . LEU B 1 84 ? 35.205 54.707 21.486 1.00 15.29 81 LEU B CA 1
ATOM 2280 C C . LEU B 1 84 ? 35.054 5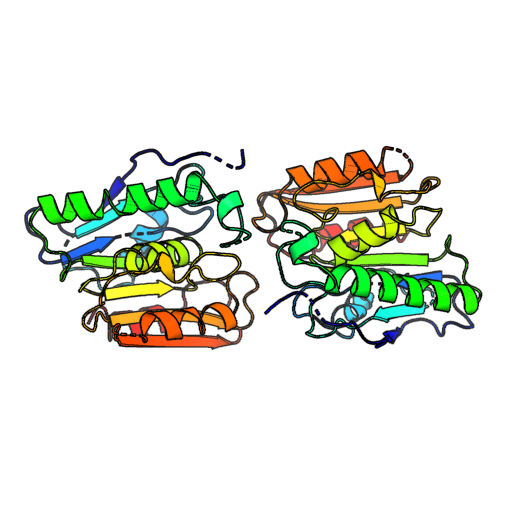3.484 20.568 1.00 14.70 81 LEU B C 1
ATOM 2281 O O . LEU B 1 84 ? 35.764 53.357 19.548 1.00 14.52 81 LEU B O 1
ATOM 2286 N N . VAL B 1 85 ? 34.140 52.575 20.917 1.00 15.09 82 VAL B N 1
ATOM 2287 C CA . VAL B 1 85 ? 33.855 51.431 20.025 1.00 13.91 82 VAL B CA 1
ATOM 2288 C C . VAL B 1 85 ? 33.382 51.938 18.662 1.00 14.70 82 VAL B C 1
ATOM 2289 O O . VAL B 1 85 ? 33.825 51.442 17.638 1.00 13.99 82 VAL B O 1
ATOM 2293 N N . GLY B 1 86 ? 32.492 52.940 18.654 1.00 14.98 83 GLY B N 1
ATOM 2294 C CA . GLY B 1 86 ? 32.079 53.545 17.382 1.00 14.51 83 GLY B CA 1
ATOM 2295 C C . GLY B 1 86 ? 33.244 54.103 16.569 1.00 15.34 83 GLY B C 1
ATOM 2296 O O . GLY B 1 86 ? 33.268 53.961 15.344 1.00 17.18 83 GLY B O 1
ATOM 2297 N N A GLU B 1 87 ? 34.211 54.733 17.237 0.50 15.52 84 GLU B N 1
ATOM 2298 N N B GLU B 1 87 ? 34.204 54.725 17.258 0.50 15.08 84 GLU B N 1
ATOM 2299 C CA A GLU B 1 87 ? 35.389 55.249 16.530 0.50 17.04 84 GLU B CA 1
ATOM 2300 C CA B GLU B 1 87 ? 35.413 55.275 16.624 0.50 16.46 84 GLU B CA 1
ATOM 2301 C C A GLU B 1 87 ? 36.203 54.115 15.895 0.50 15.36 84 GLU B C 1
ATOM 2302 C C B GLU B 1 87 ? 36.291 54.180 15.978 0.50 15.20 84 GLU B C 1
ATOM 2303 O O A GLU B 1 87 ? 36.672 54.226 14.751 0.50 14.52 84 GLU B O 1
ATOM 2304 O O B GLU B 1 87 ? 36.869 54.378 14.899 0.50 15.79 84 GLU B O 1
ATOM 2315 N N . VAL B 1 88 ? 36.384 53.035 16.649 1.00 15.04 85 VAL B N 1
ATOM 2316 C CA . VAL B 1 88 ? 37.082 51.850 16.116 1.00 14.69 85 VAL B CA 1
ATOM 2317 C C . VAL B 1 88 ? 36.396 51.330 14.839 1.00 13.34 85 VAL B C 1
ATOM 2318 O O . VAL B 1 88 ? 37.051 51.144 13.783 1.00 14.46 85 VAL B O 1
ATOM 2322 N N . VAL B 1 89 ? 35.078 51.122 14.916 1.00 12.87 86 VAL B N 1
ATOM 2323 C CA . VAL B 1 89 ? 34.307 50.715 13.742 1.00 12.04 86 VAL B CA 1
ATOM 2324 C C . VAL B 1 89 ? 34.502 51.712 12.575 1.00 12.95 86 VAL B C 1
ATOM 2325 O O . VAL B 1 89 ? 34.741 51.289 11.454 1.00 13.68 86 VAL B O 1
ATOM 2329 N N . ALA B 1 90 ? 34.425 53.029 12.848 1.00 13.20 87 ALA B N 1
ATOM 2330 C CA . ALA B 1 90 ? 34.665 54.046 11.827 1.00 14.72 87 ALA B CA 1
ATOM 2331 C C . ALA B 1 90 ? 36.070 53.931 11.195 1.00 14.16 87 ALA B C 1
ATOM 2332 O O . ALA B 1 90 ? 36.237 54.083 9.978 1.00 15.95 87 ALA B O 1
ATOM 2334 N N . GLU B 1 91 ? 37.079 53.652 12.017 1.00 16.21 88 GLU B N 1
ATOM 2335 C CA . GLU B 1 91 ? 38.451 53.493 11.493 1.00 15.54 88 GLU B CA 1
ATOM 2336 C C . GLU B 1 91 ? 38.530 52.290 10.555 1.00 13.97 88 GLU B C 1
ATOM 2337 O O . GLU B 1 91 ? 39.147 52.367 9.508 1.00 17.95 88 GLU B O 1
ATOM 2343 N N . ILE B 1 92 ? 37.881 51.188 10.926 1.00 13.10 89 ILE B N 1
ATOM 2344 C CA . ILE B 1 92 ? 37.917 49.955 10.105 1.00 13.16 89 ILE B CA 1
ATOM 2345 C C . ILE B 1 92 ? 37.215 50.227 8.767 1.00 14.12 89 ILE B C 1
ATOM 2346 O O . ILE B 1 92 ? 37.741 49.908 7.704 1.00 17.46 89 ILE B O 1
ATOM 2351 N N . GLU B 1 93 ? 36.048 50.873 8.822 1.00 14.34 90 GLU B N 1
ATOM 2352 C CA . GLU B 1 93 ? 35.336 51.240 7.593 1.00 15.00 90 GLU B CA 1
ATOM 2353 C C . GLU B 1 93 ? 36.164 52.150 6.679 1.00 15.66 90 GLU B C 1
ATOM 2354 O O . GLU B 1 93 ? 36.163 51.964 5.461 1.00 19.33 90 GLU B O 1
ATOM 2360 N N . ALA B 1 94 ? 36.871 53.120 7.272 1.00 15.83 91 ALA B N 1
ATOM 2361 C CA . ALA B 1 94 ? 37.732 54.048 6.533 1.00 16.13 91 ALA B CA 1
ATOM 2362 C C . ALA B 1 94 ? 38.876 53.303 5.878 1.00 18.47 91 ALA B C 1
ATOM 2363 O O . ALA B 1 94 ? 39.417 53.775 4.875 1.00 19.30 91 ALA B O 1
ATOM 2365 N N . GLN B 1 95 ? 39.264 52.159 6.451 1.0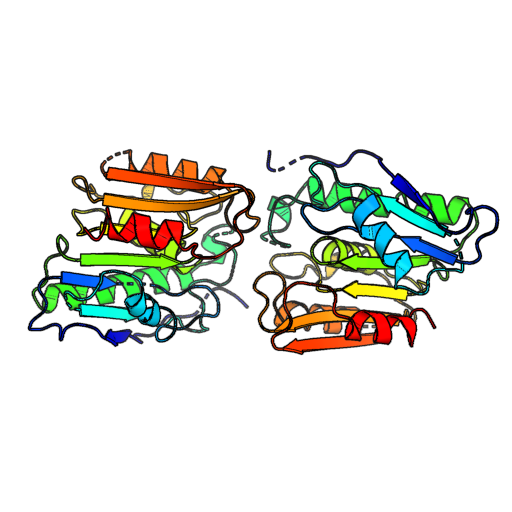0 20.39 92 GLN B N 1
ATOM 2366 C CA . GLN B 1 95 ? 40.313 51.333 5.846 1.00 22.07 92 GLN B CA 1
ATOM 2367 C C . GLN B 1 95 ? 39.772 50.481 4.702 1.00 20.89 92 GLN B C 1
ATOM 2368 O O . GLN B 1 95 ? 40.529 49.819 4.005 1.00 27.77 92 GLN B O 1
ATOM 2374 N N . GLY B 1 96 ? 38.456 50.502 4.518 1.00 22.19 93 GLY B N 1
ATOM 2375 C CA . GLY B 1 96 ? 37.825 49.857 3.377 1.00 24.38 93 GLY B CA 1
ATOM 2376 C C . GLY B 1 96 ? 37.204 48.506 3.668 1.00 22.18 93 GLY B C 1
ATOM 2377 O O . GLY B 1 96 ? 36.855 47.780 2.757 1.00 25.65 93 GLY B O 1
ATOM 2378 N N . ILE B 1 97 ? 37.019 48.192 4.945 1.00 17.85 94 ILE B N 1
ATOM 2379 C CA . ILE B 1 97 ? 36.364 46.962 5.345 1.00 17.39 94 ILE B CA 1
ATOM 2380 C C . ILE B 1 97 ? 34.926 47.298 5.782 1.00 17.19 94 ILE B C 1
ATOM 2381 O O . ILE B 1 97 ? 34.728 48.070 6.736 1.00 18.43 94 ILE B O 1
ATOM 2386 N N . PRO B 1 98 ? 33.917 46.742 5.065 1.00 16.66 95 PRO B N 1
ATOM 2387 C CA . PRO B 1 98 ? 32.512 47.073 5.367 1.00 17.29 95 PRO B CA 1
ATOM 2388 C C . PRO B 1 98 ? 32.062 46.421 6.665 1.00 14.39 95 PRO B C 1
ATOM 2389 O O . PRO B 1 98 ? 32.659 45.422 7.088 1.00 15.24 95 PRO B O 1
ATOM 2393 N N . ALA B 1 99 ? 31.015 46.980 7.276 1.00 14.58 96 ALA B N 1
ATOM 2394 C CA . ALA B 1 99 ? 30.469 46.460 8.530 1.00 13.73 96 ALA B CA 1
ATOM 2395 C C . ALA B 1 99 ? 30.083 44.981 8.465 1.00 13.42 96 ALA B C 1
ATOM 2396 O O . ALA B 1 99 ? 30.213 44.276 9.463 1.00 14.32 96 ALA B O 1
ATOM 2398 N N . GLU B 1 100 ? 29.624 44.507 7.299 1.00 14.10 97 GLU B N 1
ATOM 2399 C CA . GLU B 1 100 ? 29.250 43.085 7.144 1.00 12.67 97 GLU B CA 1
ATOM 2400 C C . GLU B 1 100 ? 30.465 42.149 7.268 1.00 13.72 97 GLU B C 1
ATOM 2401 O O . GLU B 1 100 ? 30.301 40.929 7.393 1.00 14.96 97 GLU B O 1
ATOM 2407 N N . GLN B 1 101 ? 31.672 42.726 7.259 1.00 13.83 98 GLN B N 1
ATOM 2408 C CA . GLN B 1 101 ? 32.905 41.960 7.488 1.00 14.08 98 GLN B CA 1
ATOM 2409 C C . GLN B 1 101 ? 33.583 42.329 8.793 1.00 13.14 98 GLN B C 1
ATOM 2410 O O . GLN B 1 101 ? 34.753 41.982 9.002 1.00 13.07 98 GLN B O 1
ATOM 2416 N N . ILE B 1 102 ? 32.842 43.015 9.667 1.00 12.33 99 ILE B N 1
ATOM 2417 C CA . ILE B 1 102 ? 33.338 43.342 10.979 1.00 10.42 99 ILE B CA 1
ATOM 2418 C C . ILE B 1 102 ? 32.703 42.460 12.042 1.00 11.34 99 ILE B C 1
ATOM 2419 O O . ILE B 1 102 ? 31.474 42.319 12.129 1.00 12.38 99 ILE B O 1
ATOM 2424 N N . TYR B 1 103 ? 33.572 41.876 12.851 1.00 10.28 100 TYR B N 1
ATOM 2425 C CA . TYR B 1 103 ? 33.185 40.967 13.912 1.00 10.19 100 TYR B CA 1
ATOM 2426 C C . TYR B 1 103 ? 33.467 41.616 15.245 1.00 10.72 100 TYR B C 1
ATOM 2427 O O . TYR B 1 103 ? 34.290 42.528 15.338 1.00 12.58 100 TYR B O 1
ATOM 2436 N N . PHE B 1 104 ? 32.781 41.136 16.278 1.00 11.07 101 PHE B N 1
ATOM 2437 C CA . PHE B 1 104 ? 33.000 41.614 17.632 1.00 12.24 101 PHE B CA 1
ATOM 2438 C C . PHE B 1 104 ? 33.159 40.420 18.540 1.00 12.98 101 PHE B C 1
ATOM 2439 O O . PHE B 1 104 ? 32.470 39.398 18.363 1.00 13.58 101 PHE B O 1
ATOM 2447 N N . ALA B 1 105 ? 34.049 40.556 19.528 1.00 12.90 102 ALA B N 1
ATOM 2448 C CA . ALA B 1 105 ? 34.222 39.538 20.571 1.00 12.48 102 ALA B CA 1
ATOM 2449 C C . ALA B 1 105 ? 34.537 40.219 21.886 1.00 13.08 102 ALA B C 1
ATOM 2450 O O . ALA B 1 105 ? 35.465 41.033 21.969 1.00 16.72 102 ALA B O 1
ATOM 2452 N N . GLY B 1 106 ? 33.785 39.882 22.920 1.00 13.66 103 GLY B N 1
ATOM 2453 C CA . GLY B 1 106 ? 34.029 40.460 24.215 1.00 13.57 103 GLY B CA 1
ATOM 2454 C C . GLY B 1 106 ? 33.834 39.437 25.301 1.00 13.83 103 GLY B C 1
ATOM 2455 O O . GLY B 1 106 ? 33.121 38.432 25.107 1.00 13.38 103 GLY B O 1
ATOM 2456 N N . PHE B 1 107 ? 34.448 39.689 26.453 1.00 14.22 104 PHE B N 1
ATOM 2457 C CA . PHE B 1 107 ? 34.229 38.830 27.599 1.00 14.46 104 PHE B CA 1
ATOM 2458 C C . PHE B 1 107 ? 33.705 39.632 28.781 1.00 15.02 104 PHE B C 1
ATOM 2459 O O . PHE B 1 107 ? 34.250 40.710 29.123 1.00 16.06 104 PHE B O 1
ATOM 2467 N N . SER B 1 108 ? 32.666 39.097 29.424 1.00 14.40 105 SER B N 1
ATOM 2468 C CA . SER B 1 108 ? 32.106 39.693 30.644 1.00 15.67 105 SER B CA 1
ATOM 2469 C C . SER B 1 108 ? 31.760 41.177 30.417 1.00 16.07 105 SER B C 1
ATOM 2470 O O . SER B 1 108 ? 30.932 41.460 29.548 1.00 14.10 105 SER B O 1
ATOM 2473 N N . GLN B 1 109 ? 32.388 42.121 31.132 1.00 15.45 106 GLN B N 1
ATOM 2474 C CA . GLN B 1 109 ? 32.072 43.545 30.920 1.00 13.95 106 GLN B CA 1
ATOM 2475 C C . GLN B 1 109 ? 32.194 43.929 29.437 1.00 13.28 106 GLN B C 1
ATOM 2476 O O . GLN B 1 109 ? 31.344 44.665 28.896 1.00 13.54 106 GLN B O 1
ATOM 2482 N N . GLY B 1 110 ? 33.238 43.414 28.773 1.00 12.49 107 GLY B N 1
ATOM 2483 C CA . GLY B 1 110 ? 33.418 43.647 27.337 1.00 13.63 107 GLY B CA 1
ATOM 2484 C C . GLY B 1 110 ? 32.365 43.002 26.432 1.00 11.69 107 GLY B C 1
ATOM 2485 O O . GLY B 1 110 ? 32.082 43.523 25.329 1.00 13.14 107 GLY B O 1
ATOM 2486 N N . ALA B 1 111 ? 31.785 41.891 26.896 1.00 12.24 108 ALA B N 1
ATOM 2487 C CA . ALA B 1 111 ? 30.653 41.236 26.210 1.00 11.15 108 ALA B CA 1
ATOM 2488 C C . ALA B 1 111 ? 29.372 42.074 26.365 1.00 11.41 108 ALA B C 1
ATOM 2489 O O . ALA B 1 111 ? 28.585 42.199 25.435 1.00 12.65 108 ALA B O 1
ATOM 2491 N N . CYS B 1 112 ? 29.163 42.627 27.550 1.00 11.93 109 CYS B N 1
ATOM 2492 C CA . CYS B 1 112 ? 28.012 43.521 27.767 1.00 13.21 109 CYS B CA 1
ATOM 2493 C C . CYS B 1 112 ? 28.128 44.780 26.871 1.00 13.27 109 CYS B C 1
ATOM 2494 O O . CYS B 1 112 ? 27.162 45.191 26.241 1.00 12.63 109 CYS B O 1
ATOM 2497 N N . LEU B 1 113 ? 29.324 45.380 26.836 1.00 11.73 110 LEU B N 1
ATOM 2498 C CA . LEU B 1 113 ? 29.611 46.499 25.925 1.00 11.28 110 LEU B CA 1
ATOM 2499 C C . LEU B 1 113 ? 29.420 46.110 24.467 1.00 11.87 110 LEU B C 1
ATOM 2500 O O . LEU B 1 113 ? 28.879 46.892 23.674 1.00 11.77 110 LEU B O 1
ATOM 2505 N N . THR B 1 114 ? 29.889 44.911 24.108 1.00 11.73 111 THR B N 1
ATOM 2506 C CA . THR B 1 114 ? 29.744 44.418 22.727 1.00 11.64 111 THR B CA 1
ATOM 2507 C C . THR B 1 114 ? 28.259 44.389 22.338 1.00 10.64 111 THR B C 1
ATOM 2508 O O . THR B 1 114 ? 27.870 44.854 21.247 1.00 11.96 111 THR B O 1
ATOM 2512 N N . LEU B 1 115 ? 27.434 43.818 23.219 1.00 9.97 112 LEU B N 1
ATOM 2513 C CA . LEU B 1 115 ? 25.997 43.693 22.947 1.00 10.79 112 LEU B CA 1
ATOM 2514 C C . LEU B 1 115 ? 25.317 45.061 22.937 1.00 11.54 112 LEU B C 1
ATOM 2515 O O . LEU B 1 115 ? 24.514 45.342 22.054 1.00 11.62 112 LEU B O 1
ATOM 2520 N N . GLU B 1 116 ? 25.683 45.925 23.880 1.00 11.74 113 GLU B N 1
ATOM 2521 C CA . GLU B 1 116 ? 25.064 47.260 23.959 1.00 11.68 113 GLU B CA 1
ATOM 2522 C C . GLU B 1 116 ? 25.422 48.102 22.727 1.00 11.37 113 GLU B C 1
ATOM 2523 O O . GLU B 1 116 ? 24.534 48.760 22.128 1.00 12.57 113 GLU B O 1
ATOM 2529 N N . TYR B 1 117 ? 26.690 48.041 22.304 1.00 9.73 114 TYR B N 1
ATOM 2530 C CA . TYR B 1 117 ? 27.068 48.780 21.099 1.00 10.75 114 TYR B CA 1
ATOM 2531 C C . TYR B 1 117 ? 26.371 48.273 19.838 1.00 11.09 114 TYR B C 1
ATOM 2532 O O . TYR B 1 117 ? 25.819 49.058 19.063 1.00 12.07 114 TYR B O 1
ATOM 2541 N N . THR B 1 118 ? 26.417 46.962 19.622 1.00 11.04 115 THR B N 1
ATOM 2542 C CA . THR B 1 118 ? 25.916 46.402 18.356 1.00 10.44 115 THR B CA 1
ATOM 2543 C C . THR B 1 118 ? 24.382 46.512 18.294 1.00 9.93 115 THR B C 1
ATOM 2544 O O . THR B 1 118 ? 23.826 46.645 17.232 1.00 14.07 115 THR B O 1
ATOM 2548 N N . THR B 1 119 ? 23.717 46.487 19.455 1.00 10.63 116 THR B N 1
ATOM 2549 C CA . THR B 1 119 ? 22.255 46.527 19.509 1.00 10.38 116 THR B CA 1
ATOM 2550 C C . THR B 1 119 ? 21.712 47.973 19.400 1.00 12.26 116 THR B C 1
ATOM 2551 O O . THR B 1 119 ? 20.657 48.211 18.803 1.00 14.69 116 THR B O 1
ATOM 2555 N N . ARG B 1 120 ? 22.474 48.940 19.918 1.00 13.52 117 ARG B N 1
ATOM 2556 C CA . ARG B 1 120 ? 22.164 50.359 19.655 1.00 13.17 117 ARG B CA 1
ATOM 2557 C C . ARG B 1 120 ? 22.421 50.721 18.172 1.00 14.29 117 ARG B C 1
ATOM 2558 O O . ARG B 1 120 ? 21.838 51.673 17.634 1.00 19.27 117 ARG B O 1
ATOM 2566 N N . ASN B 1 121 ? 23.310 49.965 17.525 1.00 13.76 118 ASN B N 1
ATOM 2567 C CA . ASN B 1 121 ? 23.752 50.250 16.151 1.00 14.17 118 ASN B CA 1
ATOM 2568 C C . ASN B 1 121 ? 23.566 49.006 15.273 1.00 13.85 118 ASN B C 1
ATOM 2569 O O . ASN B 1 121 ? 24.490 48.555 14.585 1.00 14.67 118 ASN B O 1
ATOM 2574 N N . ALA B 1 122 ? 22.356 48.440 15.311 1.00 12.47 119 ALA B N 1
ATOM 2575 C CA . ALA B 1 122 ? 22.110 47.157 14.660 1.00 11.75 119 ALA B CA 1
ATOM 2576 C C . ALA B 1 122 ? 22.144 47.300 13.142 1.00 12.86 119 ALA B C 1
ATOM 2577 O O . ALA B 1 122 ? 21.578 48.239 12.578 1.00 15.88 119 ALA B O 1
ATOM 2579 N N . ARG B 1 123 ? 22.850 46.367 12.509 1.00 12.50 120 ARG B N 1
ATOM 2580 C CA . ARG B 1 123 ? 23.041 46.344 11.066 1.00 13.23 120 ARG B CA 1
ATOM 2581 C C . ARG B 1 123 ? 23.646 44.959 10.770 1.00 12.52 120 ARG B C 1
ATOM 2582 O O . ARG B 1 123 ? 23.889 44.172 11.689 1.00 13.61 120 ARG B O 1
ATOM 2590 N N . LYS B 1 124 ? 23.888 44.643 9.508 1.00 12.71 121 LYS B N 1
ATOM 2591 C CA . LYS B 1 124 ? 24.551 43.369 9.205 1.0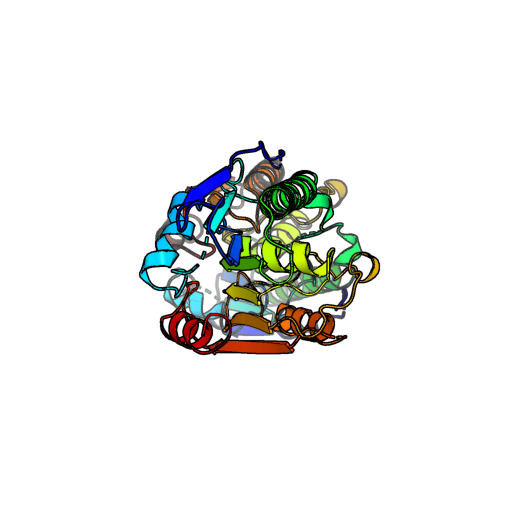0 11.52 121 LYS B CA 1
ATOM 2592 C C . LYS B 1 124 ? 26.032 43.440 9.566 1.00 12.21 121 LYS B C 1
ATOM 2593 O O . LYS B 1 124 ? 26.789 44.233 8.986 1.00 14.87 121 LYS B O 1
ATOM 2599 N N . TYR B 1 125 ? 26.433 42.631 10.548 1.00 12.88 122 TYR B N 1
ATOM 2600 C CA . TYR B 1 125 ? 27.837 42.540 10.939 1.00 11.99 122 TYR B CA 1
ATOM 2601 C C . TYR B 1 125 ? 28.307 41.143 10.583 1.00 12.57 122 TYR B C 1
ATOM 2602 O O . TYR B 1 125 ? 27.478 40.252 10.316 1.00 13.65 122 TYR B O 1
ATOM 2611 N N . GLY B 1 126 ? 29.615 40.923 10.622 1.00 11.39 123 GLY B N 1
ATOM 2612 C CA . GLY B 1 126 ? 30.139 39.587 10.328 1.00 12.27 123 GLY B CA 1
ATOM 2613 C C . GLY B 1 126 ? 29.725 38.568 11.378 1.00 12.11 123 GLY B C 1
ATOM 2614 O O . GLY B 1 126 ? 29.417 37.399 11.057 1.00 13.21 123 GLY B O 1
ATOM 2615 N N . GLY B 1 127 ? 29.717 38.990 12.637 1.00 11.24 124 GLY B N 1
ATOM 2616 C CA . GLY B 1 127 ? 29.334 38.101 13.733 1.00 13.79 124 GLY B CA 1
ATOM 2617 C C . GLY B 1 127 ? 29.636 38.763 15.044 1.00 12.06 124 GLY B C 1
ATOM 2618 O O . GLY B 1 127 ? 30.488 39.673 15.101 1.00 14.10 124 GLY B O 1
ATOM 2619 N N . ILE B 1 128 ? 28.929 38.328 16.094 1.00 11.79 125 ILE B N 1
ATOM 2620 C CA . ILE B 1 128 ? 29.025 38.937 17.418 1.00 10.97 125 ILE B CA 1
ATOM 2621 C C . ILE B 1 128 ? 29.185 37.826 18.419 1.00 10.90 125 ILE B C 1
ATOM 2622 O O . ILE B 1 128 ? 28.356 36.906 18.472 1.00 12.62 125 ILE B O 1
ATOM 2627 N N . ILE B 1 129 ? 30.262 37.909 19.192 1.00 10.87 126 ILE B N 1
ATOM 2628 C CA . ILE B 1 129 ? 30.593 36.870 20.153 1.00 11.15 126 ILE B CA 1
ATOM 2629 C C . ILE B 1 129 ? 30.577 37.521 21.536 1.00 11.50 126 ILE B C 1
ATOM 2630 O O . ILE B 1 129 ? 31.452 38.323 21.855 1.00 12.25 126 ILE B O 1
ATOM 2635 N N . ALA B 1 130 ? 29.578 37.175 22.339 1.00 12.74 127 ALA B N 1
ATOM 2636 C CA . ALA B 1 130 ? 29.409 37.725 23.668 1.00 13.79 127 ALA B CA 1
ATOM 2637 C C . ALA B 1 130 ? 29.620 36.639 24.720 1.00 13.19 127 ALA B C 1
ATOM 2638 O O . ALA B 1 130 ? 28.664 35.977 25.126 1.00 14.58 127 ALA B O 1
ATOM 2640 N N . PHE B 1 131 ? 30.871 36.454 25.148 1.00 14.16 128 PHE B N 1
ATOM 2641 C CA . PHE B 1 131 ? 31.207 35.453 26.163 1.00 14.11 128 PHE B CA 1
ATOM 2642 C C . PHE B 1 131 ? 30.802 36.027 27.524 1.00 15.57 128 PHE B C 1
ATOM 2643 O O . PHE B 1 131 ? 31.448 36.947 28.040 1.00 15.64 128 PHE B O 1
ATOM 2651 N N . THR B 1 132 ? 29.721 35.498 28.088 1.00 16.89 129 THR B N 1
ATOM 2652 C CA . THR B 1 132 ? 29.237 35.899 29.425 1.00 16.00 129 THR B CA 1
ATOM 2653 C C . THR B 1 132 ? 28.874 37.378 29.478 1.00 16.36 129 THR B C 1
ATOM 2654 O O . THR B 1 132 ? 29.526 38.199 30.132 1.00 18.38 129 THR B O 1
ATOM 2658 N N . GLY B 1 133 ? 27.817 37.718 28.769 1.00 15.54 130 GLY B N 1
ATOM 2659 C CA . GLY B 1 133 ? 27.380 39.111 28.699 1.00 17.83 130 GLY B CA 1
ATOM 2660 C C . GLY B 1 133 ? 25.896 39.240 28.485 1.00 14.57 130 GLY B C 1
ATOM 2661 O O . GLY B 1 133 ? 25.234 38.280 28.097 1.00 14.28 130 GLY B O 1
ATOM 2662 N N . GLY B 1 134 ? 25.389 40.440 28.751 1.00 13.63 131 GLY B N 1
ATOM 2663 C CA . GLY B 1 134 ? 24.009 40.798 28.457 1.00 13.02 131 GLY B CA 1
ATOM 2664 C C . GLY B 1 134 ? 23.893 42.283 28.127 1.00 13.45 131 GLY B C 1
ATOM 2665 O O . GLY B 1 134 ? 24.827 43.077 28.346 1.00 14.30 131 GLY B O 1
ATOM 2666 N N . LEU B 1 135 ? 22.748 42.665 27.570 1.00 12.88 132 LEU B N 1
ATOM 2667 C CA . LEU B 1 135 ? 22.450 44.089 27.353 1.00 12.21 132 LEU B CA 1
ATOM 2668 C C . LEU B 1 135 ? 22.475 44.874 28.670 1.00 13.17 132 LEU B C 1
ATOM 2669 O O . LEU B 1 135 ? 22.257 44.298 29.736 1.00 14.99 132 LEU B O 1
ATOM 2674 N N . ILE B 1 136 ? 22.744 46.182 28.580 1.00 15.29 133 ILE B N 1
ATOM 2675 C CA . ILE B 1 136 ? 23.119 46.997 29.739 1.00 13.15 133 ILE B CA 1
ATOM 2676 C C . ILE B 1 136 ? 21.936 47.801 30.261 1.00 14.34 133 ILE B C 1
ATOM 2677 O O . ILE B 1 136 ? 21.174 48.407 29.489 1.00 17.46 133 ILE B O 1
ATOM 2682 N N . GLY B 1 137 ? 21.793 47.780 31.581 1.00 14.39 134 GLY B N 1
ATOM 2683 C CA . GLY B 1 137 ? 20.841 48.636 32.281 1.00 16.56 134 GLY B CA 1
ATOM 2684 C C . GLY B 1 137 ? 20.103 47.937 33.394 1.00 18.59 134 GLY B C 1
ATOM 2685 O O . GLY B 1 137 ? 20.049 46.718 33.447 1.00 20.49 134 GLY B O 1
ATOM 2686 N N . GLN B 1 138 ? 19.534 48.718 34.294 1.00 18.53 135 GLN B N 1
ATOM 2687 C CA . GLN B 1 138 ? 18.747 48.176 35.365 1.00 16.87 135 GLN B CA 1
ATOM 2688 C C . GLN B 1 138 ? 17.502 47.472 34.796 1.00 20.08 135 GLN B C 1
ATOM 2689 O O . GLN B 1 138 ? 17.158 46.338 35.194 1.00 22.11 135 GLN B O 1
ATOM 2695 N N . GLU B 1 139 ? 16.814 48.166 33.899 1.00 33.24 136 GLU B N 1
ATOM 2696 C CA . GLU B 1 139 ? 15.790 47.561 33.067 1.00 39.21 136 GLU B CA 1
ATOM 2697 C C . GLU B 1 139 ? 16.143 47.973 31.645 1.00 38.07 136 GLU B C 1
ATOM 2698 O O . GLU B 1 139 ? 16.766 49.017 31.429 1.00 36.84 136 GLU B O 1
ATOM 2704 N N . LEU B 1 140 ? 15.765 47.151 30.680 1.00 38.30 137 LEU B N 1
ATOM 2705 C CA . LEU B 1 140 ? 16.174 47.387 29.296 1.00 39.81 137 LEU B CA 1
ATOM 2706 C C . LEU B 1 140 ? 15.399 48.518 28.596 1.00 39.83 137 LEU B C 1
ATOM 2707 O O . LEU B 1 140 ? 14.175 48.462 28.455 1.00 37.97 137 LEU B O 1
ATOM 2712 N N . ALA B 1 141 ? 16.129 49.559 28.194 1.00 37.45 138 ALA B N 1
ATOM 2713 C CA . ALA B 1 141 ? 15.538 50.701 27.491 1.00 41.03 138 ALA B CA 1
ATOM 2714 C C . ALA B 1 141 ? 15.468 50.433 25.987 1.00 40.50 138 ALA B C 1
ATOM 2715 O O . ALA B 1 141 ? 16.373 50.815 25.243 1.00 36.25 138 ALA B O 1
ATOM 2717 N N . ILE B 1 142 ? 14.385 49.780 25.566 1.00 40.18 139 ILE B N 1
ATOM 2718 C CA . ILE B 1 142 ? 14.177 49.336 24.179 1.00 42.49 139 ILE B CA 1
ATOM 2719 C C . ILE B 1 142 ? 14.313 50.459 23.140 1.00 37.29 139 ILE B C 1
ATOM 2720 O O . ILE B 1 142 ? 14.763 50.210 22.016 1.00 31.31 139 ILE B O 1
ATOM 2725 N N . GLY B 1 143 ? 13.935 51.682 23.521 1.00 34.72 140 GLY B N 1
ATOM 2726 C CA . GLY B 1 143 ? 14.001 52.853 22.625 1.00 35.92 140 GLY B CA 1
ATOM 2727 C C . GLY B 1 143 ? 15.398 53.166 22.101 1.00 36.37 140 GLY B C 1
ATOM 2728 O O . GLY B 1 143 ? 15.553 53.842 21.077 1.00 36.14 140 GLY B O 1
ATOM 2729 N N . ASN B 1 144 ? 16.412 52.665 22.802 1.00 34.26 141 ASN B N 1
ATOM 2730 C CA . ASN B 1 144 ? 17.811 52.864 22.419 1.00 37.23 141 ASN B CA 1
ATOM 2731 C C . ASN B 1 144 ? 18.277 51.945 21.302 1.00 36.88 141 ASN B C 1
ATOM 2732 O O . ASN B 1 144 ? 19.351 52.179 20.704 1.00 29.51 141 ASN B O 1
ATOM 2737 N N . TYR B 1 145 ? 17.493 50.893 21.046 1.00 21.32 142 TYR B N 1
ATOM 2738 C CA . TYR B 1 145 ? 17.909 49.825 20.133 1.00 19.26 142 TYR B CA 1
ATOM 2739 C C . TYR B 1 145 ? 17.228 50.010 18.788 1.00 20.89 142 TYR B C 1
ATOM 2740 O O . TYR B 1 145 ? 16.013 49.983 18.680 1.00 25.17 142 TYR B O 1
ATOM 2749 N N . LYS B 1 146 ? 18.027 50.227 17.759 1.00 21.07 143 LYS B N 1
ATOM 2750 C CA . LYS B 1 146 ? 17.481 50.545 16.464 1.00 22.65 143 LYS B CA 1
ATOM 2751 C C . LYS B 1 146 ? 18.240 49.746 15.462 1.00 19.82 143 LYS B C 1
ATOM 2752 O O . LYS B 1 146 ? 19.436 49.475 15.656 1.00 22.41 143 LYS B O 1
ATOM 2758 N N . GLY B 1 147 ? 17.542 49.351 14.398 1.00 20.82 144 GLY B N 1
ATOM 2759 C CA . GLY B 1 147 ? 18.158 48.670 13.287 1.00 17.05 144 GLY B CA 1
ATOM 2760 C C . GLY B 1 147 ? 17.683 47.225 13.143 1.00 19.57 144 GLY B C 1
ATOM 2761 O O . GLY B 1 147 ? 16.895 46.706 13.940 1.00 20.93 144 GLY B O 1
ATOM 2762 N N . ASP B 1 148 ? 18.182 46.593 12.105 1.00 15.99 145 ASP B N 1
ATOM 2763 C CA . ASP B 1 148 ? 17.846 45.217 11.750 1.00 13.26 145 ASP B CA 1
ATOM 2764 C C . ASP B 1 148 ? 19.195 44.522 11.611 1.00 11.79 145 ASP B C 1
ATOM 2765 O O . ASP B 1 148 ? 20.059 44.967 10.853 1.00 14.20 145 ASP B O 1
ATOM 2770 N N . PHE B 1 149 ? 19.419 43.466 12.389 1.00 10.91 146 PHE B N 1
ATOM 2771 C CA . PHE B 1 149 ? 20.685 42.719 12.279 1.00 10.97 146 PHE B CA 1
ATOM 2772 C C . PHE B 1 149 ? 20.871 41.927 10.974 1.00 12.53 146 PHE B C 1
ATOM 2773 O O . PHE B 1 149 ? 21.988 41.447 10.675 1.00 12.92 146 PHE B O 1
ATOM 2781 N N A LYS B 1 150 ? 19.808 41.786 10.184 0.70 11.96 147 LYS B N 1
ATOM 2782 N N B LYS B 1 150 ? 19.780 41.788 10.221 0.30 11.73 147 LYS B N 1
ATOM 2783 C CA A LYS B 1 150 ? 19.928 41.119 8.882 0.70 13.44 147 LYS B CA 1
ATOM 2784 C CA B LYS B 1 150 ? 19.775 41.081 8.940 0.30 12.42 147 LYS B CA 1
ATOM 2785 C C A LYS B 1 150 ? 20.632 39.759 9.024 0.70 12.46 147 LYS B C 1
ATOM 2786 C C B LYS B 1 150 ? 20.528 39.759 8.998 0.30 11.86 147 LYS B C 1
ATOM 2787 O O A LYS B 1 150 ? 21.523 39.414 8.233 0.70 12.38 147 LYS B O 1
ATOM 2788 O O B LYS B 1 150 ? 21.353 39.448 8.132 0.30 12.67 147 LYS B O 1
ATOM 2799 N N . GLN B 1 151 ? 20.219 39.009 10.055 1.00 11.14 148 GLN B N 1
ATOM 2800 C CA . GLN B 1 151 ? 20.669 37.620 10.265 1.00 11.24 148 GLN B CA 1
ATOM 2801 C C . GLN B 1 151 ? 22.101 37.495 10.772 1.00 12.26 148 GLN B C 1
ATOM 2802 O O . GLN B 1 151 ? 22.688 36.402 10.733 1.00 14.21 148 GLN B O 1
ATOM 2808 N N . THR B 1 152 ? 22.670 38.600 11.259 1.00 10.82 149 THR B N 1
ATOM 2809 C CA . THR B 1 152 ? 24.012 38.561 11.862 1.00 11.38 149 THR B CA 1
ATOM 2810 C C . THR B 1 152 ? 24.071 37.406 12.846 1.00 11.23 149 THR B C 1
ATOM 2811 O O . THR B 1 152 ? 23.221 37.317 13.731 1.00 11.77 149 THR B O 1
ATOM 2815 N N . PRO B 1 153 ? 25.072 36.523 12.718 1.00 11.43 150 PRO B N 1
ATOM 2816 C CA . PRO B 1 153 ? 25.161 35.455 13.730 1.00 12.42 150 PRO B CA 1
ATOM 2817 C C . PRO B 1 153 ? 25.697 35.964 15.058 1.00 11.43 150 PRO B C 1
ATOM 2818 O O . PRO B 1 153 ? 26.675 36.700 15.094 1.00 12.77 150 PRO B O 1
ATOM 2822 N N . VAL B 1 154 ? 25.038 35.566 16.130 1.00 11.42 151 VAL B N 1
ATOM 2823 C CA . VAL B 1 154 ? 25.380 36.004 17.476 1.00 12.56 151 VAL B CA 1
ATOM 2824 C C . VAL B 1 154 ? 25.513 34.773 18.378 1.00 14.16 151 VAL B C 1
ATOM 2825 O O . VAL B 1 154 ? 24.641 33.901 18.394 1.00 14.53 151 VAL B O 1
ATOM 2829 N N . PHE B 1 155 ? 26.606 34.729 19.131 1.00 15.48 152 PHE B N 1
ATOM 2830 C CA . PHE B 1 155 ? 26.820 33.733 20.155 1.00 13.18 152 PHE B CA 1
ATOM 2831 C C . PHE B 1 155 ? 26.782 34.460 21.486 1.00 13.51 152 PHE B C 1
ATOM 2832 O O . PHE B 1 155 ? 27.534 35.431 21.683 1.00 13.37 152 PHE B O 1
ATOM 2840 N N . ILE B 1 156 ? 25.899 34.019 22.390 1.00 13.40 153 ILE B N 1
ATOM 2841 C CA . ILE B 1 156 ? 25.786 34.600 23.726 1.00 13.10 153 ILE B CA 1
ATOM 2842 C C . ILE B 1 156 ? 25.776 33.483 24.761 1.00 13.73 153 ILE B C 1
ATOM 2843 O O . ILE B 1 156 ? 25.029 32.511 24.629 1.00 16.21 153 ILE B O 1
ATOM 2848 N N . SER B 1 157 ? 26.615 33.610 25.774 1.00 15.04 154 SER B N 1
ATOM 2849 C CA . SER B 1 157 ? 26.716 32.570 26.796 1.00 16.13 154 SER B CA 1
ATOM 2850 C C . SER B 1 157 ? 26.719 33.180 28.177 1.00 16.54 154 SER B C 1
ATOM 2851 O O . SER B 1 157 ? 26.918 34.382 28.322 1.00 16.19 154 SER B O 1
ATOM 2854 N N . THR B 1 158 ? 26.484 32.336 29.181 1.00 17.82 155 THR B N 1
ATOM 2855 C CA . THR B 1 158 ? 26.839 32.643 30.546 1.00 19.23 155 THR B CA 1
ATOM 2856 C C . THR B 1 158 ? 26.948 31.333 31.321 1.00 21.77 155 THR B C 1
ATOM 2857 O O . THR B 1 158 ? 26.701 30.244 30.766 1.00 19.58 155 THR B O 1
ATOM 2861 N N . GLY B 1 159 ? 27.331 31.435 32.591 1.00 19.48 156 GLY B N 1
ATOM 2862 C CA . GLY B 1 159 ? 27.339 30.287 33.464 1.00 20.62 156 GLY B CA 1
ATOM 2863 C C . GLY B 1 159 ? 26.078 30.288 34.318 1.00 21.30 156 GLY B C 1
ATOM 2864 O O . GLY B 1 159 ? 25.293 31.234 34.286 1.00 26.25 156 GLY B O 1
ATOM 2865 N N . ASN B 1 160 ? 25.879 29.226 35.086 1.00 25.87 157 ASN B N 1
ATOM 2866 C CA . ASN B 1 160 ? 24.713 29.118 35.950 1.00 27.63 157 ASN B CA 1
ATOM 2867 C C . ASN B 1 160 ? 25.055 28.326 37.215 1.00 30.20 157 ASN B C 1
ATOM 2868 O O . ASN B 1 160 ? 25.350 27.138 37.145 1.00 29.69 157 ASN B O 1
ATOM 2873 N N . PRO B 1 161 ? 25.063 28.995 38.377 1.00 32.71 158 PRO B N 1
ATOM 2874 C CA . PRO B 1 161 ? 24.843 30.427 38.541 1.00 34.71 158 PRO B CA 1
ATOM 2875 C C . PRO B 1 161 ? 26.097 31.236 38.248 1.00 37.05 158 PRO B C 1
ATOM 2876 O O . PRO B 1 161 ? 27.213 30.738 38.375 1.00 42.08 158 PRO B O 1
ATOM 2880 N N . ASP B 1 162 ? 25.903 32.476 37.831 1.00 41.46 159 ASP B N 1
ATOM 2881 C CA . ASP B 1 162 ? 26.981 33.446 37.801 1.00 39.64 159 ASP B CA 1
ATOM 2882 C C . ASP B 1 162 ? 26.419 34.702 38.446 1.00 38.95 159 ASP B C 1
ATOM 2883 O O . ASP B 1 162 ? 25.411 35.230 37.973 1.00 39.44 159 ASP B O 1
ATOM 2888 N N . PRO B 1 163 ? 27.040 35.158 39.553 1.00 42.62 160 PRO B N 1
ATOM 2889 C CA . PRO B 1 163 ? 26.643 36.415 40.191 1.00 46.87 160 PRO B CA 1
ATOM 2890 C C . PRO B 1 163 ? 26.884 37.649 39.301 1.00 45.43 160 PRO B C 1
ATOM 2891 O O . PRO B 1 163 ? 26.236 38.678 39.502 1.00 50.82 160 PRO B O 1
ATOM 2895 N N . HIS B 1 164 ? 27.783 37.533 38.320 1.00 43.42 161 HIS B N 1
ATOM 2896 C CA . HIS B 1 164 ? 28.086 38.634 37.395 1.00 40.59 161 HIS B CA 1
ATOM 2897 C C . HIS B 1 164 ? 26.960 38.858 36.404 1.00 38.07 161 HIS B C 1
ATOM 2898 O O . HIS B 1 164 ? 26.414 39.967 36.319 1.00 30.97 161 HIS B O 1
ATOM 2905 N N . VAL B 1 165 ? 26.613 37.817 35.641 1.00 35.58 162 VAL B N 1
ATOM 2906 C CA . VAL B 1 165 ? 25.592 37.918 34.575 1.00 28.75 162 VAL B CA 1
ATOM 2907 C C . VAL B 1 165 ? 24.525 36.850 34.767 1.00 28.51 162 VAL B C 1
ATOM 2908 O O . VAL B 1 165 ? 24.756 35.684 34.433 1.00 35.80 162 VAL B O 1
ATOM 2912 N N . PRO B 1 166 ? 23.348 37.238 35.286 1.00 27.73 163 PRO B N 1
ATOM 2913 C CA . PRO B 1 166 ? 22.284 36.261 35.524 1.00 26.78 163 PRO B CA 1
ATOM 2914 C C . PRO B 1 166 ? 21.640 35.733 34.238 1.00 25.49 163 PRO B C 1
ATOM 2915 O O . PRO B 1 166 ? 21.534 36.460 33.237 1.00 25.51 163 PRO B O 1
ATOM 2919 N N . VAL B 1 167 ? 21.207 34.474 34.294 1.00 24.50 164 VAL B N 1
ATOM 2920 C CA . VAL B 1 167 ? 20.574 33.818 33.156 1.00 21.59 164 VAL B CA 1
ATOM 2921 C C . VAL B 1 167 ? 19.384 34.634 32.628 1.00 21.93 164 VAL B C 1
ATOM 2922 O O . VAL B 1 167 ? 19.217 34.748 31.422 1.00 19.73 164 VAL B O 1
ATOM 2926 N N . SER B 1 168 ? 18.589 35.214 33.535 1.00 20.61 165 SER B N 1
ATOM 2927 C CA . SER B 1 168 ? 17.415 36.016 33.158 1.00 23.43 165 SER B CA 1
ATOM 2928 C C . SER B 1 168 ? 17.770 37.137 32.175 1.00 19.94 165 SER B C 1
ATOM 2929 O O . SER B 1 168 ? 17.068 37.355 31.184 1.00 19.86 165 SER B O 1
ATOM 2932 N N . ARG B 1 169 ? 18.861 37.846 32.455 1.00 18.11 166 ARG B N 1
ATOM 2933 C CA . ARG B 1 169 ? 19.274 38.932 31.592 1.00 18.53 166 ARG B CA 1
ATOM 2934 C C . ARG B 1 169 ? 19.821 38.414 30.245 1.00 15.52 166 ARG B C 1
ATOM 2935 O O . ARG B 1 169 ? 19.641 39.062 29.212 1.00 15.32 166 ARG B O 1
ATOM 2943 N N . VAL B 1 170 ? 20.495 37.261 30.236 1.00 15.20 167 VAL B N 1
ATOM 2944 C CA . VAL B 1 170 ? 20.895 36.667 28.942 1.00 14.30 167 VAL B CA 1
ATOM 2945 C C . VAL B 1 170 ? 19.629 36.327 28.130 1.00 13.83 167 VAL B C 1
ATOM 2946 O O . VAL B 1 170 ? 19.555 36.614 26.933 1.00 14.12 167 VAL B O 1
ATOM 2950 N N A GLN B 1 171 ? 18.619 35.741 28.770 0.60 15.72 168 GLN B N 1
ATOM 2951 N N B GLN B 1 171 ? 18.631 35.761 28.803 0.40 14.99 168 GLN B N 1
ATOM 2952 C CA A GLN B 1 171 ? 17.400 35.431 28.019 0.60 18.71 168 GLN B CA 1
ATOM 2953 C CA B GLN B 1 171 ? 17.368 35.415 28.154 0.40 16.31 168 GLN B CA 1
ATOM 2954 C C A GLN B 1 171 ? 16.713 36.701 27.492 0.60 17.54 168 GLN B C 1
ATOM 2955 C C B GLN B 1 171 ? 16.627 36.634 27.578 0.40 16.25 168 GLN B C 1
ATOM 2956 O O A GLN B 1 171 ? 16.315 36.747 26.322 0.60 16.11 168 GLN B O 1
ATOM 2957 O O B GLN B 1 171 ? 16.103 36.574 26.462 0.40 15.46 168 GLN B O 1
ATOM 2968 N N . GLU B 1 172 ? 16.607 37.730 28.340 1.00 16.87 169 GLU B N 1
ATOM 2969 C CA . GLU B 1 172 ? 16.001 39.007 27.917 1.00 15.89 169 GLU B CA 1
ATOM 2970 C C . GLU B 1 172 ? 16.736 39.552 26.688 1.00 14.69 169 GLU B C 1
ATOM 2971 O O . GLU B 1 172 ? 16.117 40.042 25.749 1.00 18.67 169 GLU B O 1
ATOM 2977 N N . SER B 1 173 ? 18.066 39.461 26.725 1.00 15.13 170 SER B N 1
ATOM 2978 C CA . SER B 1 173 ? 18.907 39.913 25.614 1.00 13.37 170 SER B CA 1
ATOM 2979 C C . SER B 1 173 ? 18.640 39.116 24.362 1.00 14.04 170 SER B C 1
ATOM 2980 O O . SER B 1 173 ? 18.480 39.703 23.282 1.00 14.94 170 SER B O 1
ATOM 2983 N N . VAL B 1 174 ? 18.598 37.783 24.480 1.00 13.39 171 VAL B N 1
ATOM 2984 C CA . VAL B 1 174 ? 18.259 36.928 23.323 1.00 13.59 171 VAL B CA 1
ATOM 2985 C C . VAL B 1 174 ? 16.911 37.328 22.694 1.00 12.73 171 VAL B C 1
ATOM 2986 O O . VAL B 1 174 ? 16.789 37.408 21.458 1.00 13.30 171 VAL B O 1
ATOM 2990 N N . THR B 1 175 ? 15.897 37.559 23.525 1.00 14.87 172 THR B N 1
ATOM 2991 C CA . THR B 1 175 ? 14.580 37.978 23.025 1.00 16.38 172 THR B CA 1
ATOM 2992 C C . THR B 1 175 ? 14.690 39.238 22.161 1.00 13.31 172 THR B C 1
ATOM 2993 O O . THR B 1 175 ? 14.135 39.304 21.060 1.00 14.20 172 THR B O 1
ATOM 2997 N N . ILE B 1 176 ? 15.430 40.229 22.657 1.00 12.61 173 ILE B N 1
ATOM 2998 C CA . ILE B 1 176 ? 15.592 41.494 21.946 1.00 13.80 173 ILE B CA 1
ATOM 2999 C C . ILE B 1 176 ? 16.344 41.266 20.647 1.00 13.40 173 ILE B C 1
ATOM 3000 O O . ILE B 1 176 ? 15.932 41.753 19.583 1.00 15.41 173 ILE B O 1
ATOM 3005 N N . LEU B 1 177 ? 17.458 40.535 20.738 1.00 13.72 174 LEU B N 1
ATOM 3006 C CA . LEU B 1 177 ? 18.293 40.280 19.578 1.00 12.15 174 LEU B CA 1
ATOM 3007 C C . LEU B 1 177 ? 17.531 39.522 18.511 1.00 13.05 174 LEU B C 1
ATOM 3008 O O . LEU B 1 177 ? 17.625 39.850 17.311 1.00 12.82 174 LEU B O 1
ATOM 3013 N N . GLU B 1 178 ? 16.737 38.538 18.939 1.00 12.56 175 GLU B N 1
ATOM 3014 C CA . GLU B 1 178 ? 15.920 37.762 17.966 1.00 13.38 175 GLU B CA 1
ATOM 3015 C C . GLU B 1 178 ? 14.837 38.620 17.317 1.00 13.02 175 GLU B C 1
ATOM 3016 O O . GLU B 1 178 ? 14.611 38.528 16.084 1.00 13.82 175 GLU B O 1
ATOM 3022 N N . ASP B 1 179 ? 14.205 39.478 18.124 1.00 14.25 176 ASP B N 1
ATOM 3023 C CA . ASP B 1 179 ? 13.181 40.425 17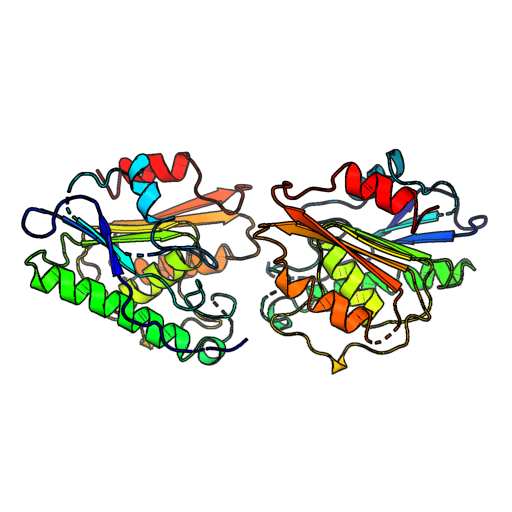.640 1.00 13.95 176 ASP B CA 1
ATOM 3024 C C . ASP B 1 179 ? 13.775 41.373 16.600 1.00 13.33 176 ASP B C 1
ATOM 3025 O O . ASP B 1 179 ? 13.083 41.755 15.637 1.00 15.76 176 ASP B O 1
ATOM 3038 N N . ASN B 1 181 ? 16.122 40.467 14.507 1.00 13.00 178 ASN B N 1
ATOM 3039 C CA . ASN B 1 181 ? 16.510 39.683 13.333 1.00 12.88 178 ASN B CA 1
ATOM 3040 C C . ASN B 1 181 ? 17.956 39.206 13.305 1.00 11.28 178 ASN B C 1
ATOM 3041 O O . ASN B 1 181 ? 18.511 38.959 12.209 1.00 12.08 178 ASN B O 1
ATOM 3046 N N . ALA B 1 182 ? 18.569 39.074 14.494 1.00 11.12 179 ALA B N 1
ATOM 3047 C CA . ALA B 1 182 ? 19.858 38.400 14.607 1.00 10.58 179 ALA B CA 1
ATOM 3048 C C . ALA B 1 182 ? 19.590 36.893 14.490 1.00 12.53 179 ALA B C 1
ATOM 3049 O O . ALA B 1 182 ? 18.465 36.445 14.698 1.00 13.70 179 ALA B O 1
ATOM 3051 N N . ALA B 1 183 ? 20.618 36.126 14.163 1.00 13.25 180 ALA B N 1
ATOM 3052 C CA . ALA B 1 183 ? 20.563 34.669 14.225 1.00 13.64 180 ALA B CA 1
ATOM 3053 C C . ALA B 1 183 ? 21.330 34.280 15.491 1.00 11.93 180 ALA B C 1
ATOM 3054 O O . ALA B 1 183 ? 22.566 34.258 15.501 1.00 14.16 180 ALA B O 1
ATOM 3056 N N . VAL B 1 184 ? 20.598 34.014 16.574 1.00 12.00 181 VAL B N 1
ATOM 3057 C CA . VAL B 1 184 ? 21.207 33.897 17.894 1.00 14.43 181 VAL B CA 1
ATOM 3058 C C . VAL B 1 184 ? 21.358 32.456 18.360 1.00 14.95 181 VAL B C 1
ATOM 3059 O O . VAL B 1 184 ? 20.414 31.670 18.281 1.00 16.96 181 VAL B O 1
ATOM 3063 N N . SER B 1 185 ? 22.550 32.139 18.869 1.00 13.47 182 SER B N 1
ATOM 3064 C CA . SER B 1 185 ? 22.823 30.905 19.582 1.00 16.25 182 SER B CA 1
ATOM 3065 C C . SER B 1 185 ? 23.106 31.276 21.024 1.00 16.62 182 SER B C 1
ATOM 3066 O O . SER B 1 185 ? 24.075 31.978 21.290 1.00 17.30 182 SER B O 1
ATOM 3069 N N . GLN B 1 186 ? 22.284 30.775 21.948 1.00 17.85 183 GLN B N 1
ATOM 3070 C CA . GLN B 1 186 ? 22.441 31.015 23.381 1.00 18.22 183 GLN B CA 1
ATOM 3071 C C . GLN B 1 186 ? 22.879 29.716 24.032 1.00 17.12 183 GLN B C 1
ATOM 3072 O O . GLN B 1 186 ? 22.232 28.689 23.829 1.00 20.59 183 GLN B O 1
ATOM 3078 N N . VAL B 1 187 ? 23.944 29.742 24.831 1.00 16.02 184 VAL B N 1
ATOM 3079 C CA . VAL B 1 187 ? 24.320 28.541 25.589 1.00 18.70 184 VAL B CA 1
ATOM 3080 C C . VAL B 1 187 ? 24.596 28.898 27.034 1.00 18.62 184 VAL B C 1
ATOM 3081 O O . VAL B 1 187 ? 25.344 29.825 27.316 1.00 19.38 184 VAL B O 1
ATOM 3085 N N . VAL B 1 188 ? 23.987 28.154 27.945 1.00 20.86 185 VAL B N 1
ATOM 3086 C CA . VAL B 1 188 ? 24.164 28.385 29.363 1.00 18.76 185 VAL B CA 1
ATOM 3087 C C . VAL B 1 188 ? 24.961 27.208 29.920 1.00 18.68 185 VAL B C 1
ATOM 3088 O O . VAL B 1 188 ? 24.629 26.056 29.651 1.00 20.99 185 VAL B O 1
ATOM 3092 N N . TYR B 1 189 ? 26.010 27.505 30.684 1.00 21.15 186 TYR B N 1
ATOM 3093 C CA . TYR B 1 189 ? 26.913 26.472 31.194 1.00 21.65 186 TYR B CA 1
ATOM 3094 C C . TYR B 1 189 ? 26.793 26.298 32.718 1.00 21.42 186 TYR B C 1
ATOM 3095 O O . TYR B 1 189 ? 27.456 26.992 33.496 1.00 22.61 186 TYR B O 1
ATOM 3104 N N . PRO B 1 190 ? 25.942 25.361 33.163 1.00 21.55 187 PRO B N 1
ATOM 3105 C CA . PRO B 1 190 ? 25.789 25.209 34.618 1.00 21.81 187 PRO B CA 1
ATOM 3106 C C . PRO B 1 190 ? 27.058 24.719 35.293 1.00 23.08 187 PRO B C 1
ATOM 3107 O O . PRO B 1 190 ? 27.669 23.743 34.852 1.00 27.00 187 PRO B O 1
ATOM 3111 N N . GLY B 1 191 ? 27.454 25.426 36.346 1.00 27.67 188 GLY B N 1
ATOM 3112 C CA . GLY B 1 191 ? 28.612 25.054 37.148 1.00 28.83 188 GLY B CA 1
ATOM 3113 C C . GLY B 1 191 ? 29.941 25.541 36.578 1.00 25.15 188 GLY B C 1
ATOM 3114 O O . GLY B 1 191 ? 30.977 25.310 37.188 1.00 32.03 188 GLY B O 1
ATOM 3115 N N . ARG B 1 192 ? 29.924 26.201 35.413 1.00 25.48 189 ARG B N 1
ATOM 3116 C CA . ARG B 1 192 ? 31.154 26.722 34.837 1.00 26.24 189 ARG B CA 1
ATOM 3117 C C . ARG B 1 192 ? 31.626 27.928 35.648 1.00 27.62 189 ARG B C 1
ATOM 3118 O O . ARG B 1 192 ? 30.814 28.791 35.973 1.00 28.25 189 ARG B O 1
ATOM 3126 N N . PRO B 1 193 ? 32.942 28.013 35.943 1.00 29.43 190 PRO B N 1
ATOM 3127 C CA . PRO B 1 193 ? 33.467 29.234 36.568 1.00 31.87 190 PRO B CA 1
ATOM 3128 C C . PRO B 1 193 ? 33.290 30.453 35.651 1.00 28.81 190 PRO B C 1
ATOM 3129 O O . PRO B 1 193 ? 32.974 30.303 34.466 1.00 25.18 190 PRO B O 1
ATOM 3133 N N . HIS B 1 194 ? 33.517 31.649 36.189 1.00 28.88 191 HIS B N 1
ATOM 3134 C CA . HIS B 1 194 ? 33.449 32.873 35.404 1.00 26.50 191 HIS B CA 1
ATOM 3135 C C . HIS B 1 194 ? 34.661 33.003 34.503 1.00 25.22 191 HIS B C 1
ATOM 3136 O O . HIS B 1 194 ? 35.677 33.579 34.887 1.00 31.46 191 HIS B O 1
ATOM 3143 N N . THR B 1 195 ? 34.559 32.468 33.291 1.00 22.89 192 THR B N 1
ATOM 3144 C CA . THR B 1 195 ? 35.717 32.267 32.424 1.00 21.44 192 THR B CA 1
ATOM 3145 C C . THR B 1 195 ? 35.192 31.935 31.023 1.00 20.82 192 THR B C 1
ATOM 3146 O O . THR B 1 195 ? 33.995 31.704 30.856 1.00 20.84 192 THR B O 1
ATOM 3150 N N . ILE B 1 196 ? 36.070 31.933 30.024 1.00 22.16 193 ILE B N 1
ATOM 3151 C CA . ILE B 1 196 ? 35.721 31.406 28.719 1.00 20.54 193 ILE B CA 1
ATOM 3152 C C . ILE B 1 196 ? 36.155 29.948 28.653 1.00 21.27 193 ILE B C 1
ATOM 3153 O O . ILE B 1 196 ? 37.349 29.638 28.686 1.00 24.09 193 ILE B O 1
ATOM 3158 N N . SER B 1 197 ? 35.180 29.054 28.539 1.00 24.84 194 SER B N 1
ATOM 3159 C CA . SER B 1 197 ? 35.462 27.625 28.523 1.00 23.12 194 SER B CA 1
ATOM 3160 C C . SER B 1 197 ? 35.941 27.159 27.155 1.00 21.20 194 SER B C 1
ATOM 3161 O O . SER B 1 197 ? 35.689 27.818 26.139 1.00 19.86 194 SER B O 1
ATOM 3164 N N . GLY B 1 198 ? 36.612 26.003 27.147 1.00 23.55 195 GLY B N 1
ATOM 3165 C CA . GLY B 1 198 ? 37.004 25.342 25.916 1.00 25.65 195 GLY B CA 1
ATOM 3166 C C . GLY B 1 198 ? 35.824 25.060 25.006 1.00 24.73 195 GLY B C 1
ATOM 3167 O O . GLY B 1 198 ? 35.948 25.201 23.795 1.00 22.54 195 GLY B O 1
ATOM 3168 N N . ASP B 1 199 ? 34.675 24.680 25.575 1.00 24.33 196 ASP B N 1
ATOM 3169 C CA . ASP B 1 199 ? 33.487 24.430 24.747 1.00 24.05 196 ASP B CA 1
ATOM 3170 C C . ASP B 1 199 ? 33.065 25.682 23.983 1.00 21.29 196 ASP B C 1
ATOM 3171 O O . ASP B 1 199 ? 32.718 25.593 22.801 1.00 22.07 196 ASP B O 1
ATOM 3176 N N . GLU B 1 200 ? 33.119 26.835 24.651 1.00 19.70 197 GLU B N 1
ATOM 3177 C CA . GLU B 1 200 ? 32.770 28.113 24.025 1.00 16.89 197 GLU B CA 1
ATOM 3178 C C . GLU B 1 200 ? 33.690 28.419 22.848 1.00 17.95 197 GLU B C 1
ATOM 3179 O O . GLU B 1 200 ? 33.233 28.852 21.790 1.00 19.92 197 GLU B O 1
ATOM 3185 N N . ILE B 1 201 ? 34.989 28.201 23.035 1.00 18.92 198 ILE B N 1
ATOM 3186 C CA . ILE B 1 201 ? 35.960 28.461 21.977 1.00 17.97 198 ILE B CA 1
ATOM 3187 C C . ILE B 1 201 ? 35.681 27.556 20.765 1.00 20.17 198 ILE B C 1
ATOM 3188 O O . ILE B 1 201 ? 35.644 28.032 19.598 1.00 18.37 198 ILE B O 1
ATOM 3193 N N . GLN B 1 202 ? 35.464 26.263 21.041 1.00 21.59 199 GLN B N 1
ATOM 3194 C CA . GLN B 1 202 ? 35.223 25.275 19.986 1.00 24.10 199 GLN B CA 1
ATOM 3195 C C . GLN B 1 202 ? 33.949 25.631 19.205 1.00 20.39 199 GLN B C 1
ATOM 3196 O O . GLN B 1 202 ? 33.933 25.610 17.961 1.00 22.75 199 GLN B O 1
ATOM 3202 N N . LEU B 1 203 ? 32.894 25.969 19.941 1.00 22.32 200 LEU B N 1
ATOM 3203 C CA . LEU B 1 203 ? 31.596 26.322 19.356 1.00 22.21 200 LEU B CA 1
ATOM 3204 C C . LEU B 1 203 ? 31.709 27.530 18.432 1.00 18.83 200 LEU B C 1
ATOM 3205 O O . LEU B 1 203 ? 31.265 27.494 17.279 1.00 19.41 200 LEU B O 1
ATOM 3210 N N . VAL B 1 204 ? 32.334 28.593 18.937 1.00 17.95 201 VAL B N 1
ATOM 3211 C CA . VAL B 1 204 ? 32.545 29.803 18.140 1.00 15.20 201 VAL B CA 1
ATOM 3212 C C . VAL B 1 204 ? 33.396 29.534 16.892 1.00 18.14 201 VAL B C 1
ATOM 3213 O O . VAL B 1 204 ? 33.045 29.994 15.782 1.00 17.40 201 VAL B O 1
ATOM 3217 N N . ASN B 1 205 ? 34.484 28.763 17.058 1.00 18.58 202 ASN B N 1
ATOM 3218 C CA . ASN B 1 205 ? 35.351 28.408 15.920 1.00 17.37 202 ASN B CA 1
ATOM 3219 C C . ASN B 1 205 ? 34.637 27.600 14.857 1.00 18.70 202 ASN B C 1
ATOM 3220 O O . ASN B 1 205 ? 34.981 27.690 13.684 1.00 24.93 202 ASN B O 1
ATOM 3225 N N . ASN B 1 206 ? 33.623 26.843 15.259 1.00 21.28 203 ASN B N 1
ATOM 3226 C CA . ASN B 1 206 ? 32.884 25.998 14.326 1.00 23.74 203 ASN B CA 1
ATOM 3227 C C . ASN B 1 206 ? 31.611 26.636 13.757 1.00 21.18 203 ASN B C 1
ATOM 3228 O O . ASN B 1 206 ? 30.905 26.024 12.954 1.00 22.63 203 ASN B O 1
ATOM 3233 N N . THR B 1 207 ? 31.327 27.869 14.155 1.00 21.00 204 THR B N 1
ATOM 3234 C CA . THR B 1 207 ? 30.101 28.532 13.723 1.00 19.80 204 THR B CA 1
ATOM 3235 C C . THR B 1 207 ? 30.435 29.951 13.260 1.00 19.58 204 THR B C 1
ATOM 3236 O O . THR B 1 207 ? 30.662 30.161 12.067 1.00 22.42 204 THR B O 1
ATOM 3240 N N . ILE B 1 208 ? 30.475 30.909 14.193 1.00 18.34 205 ILE B N 1
ATOM 3241 C CA . ILE B 1 208 ? 30.731 32.332 13.857 1.00 18.46 205 ILE B CA 1
ATOM 3242 C C . ILE B 1 208 ? 32.024 32.513 13.054 1.00 18.98 205 ILE B C 1
ATOM 3243 O O . ILE B 1 208 ? 32.075 33.269 12.067 1.00 20.40 205 ILE B O 1
ATOM 3248 N N . LEU B 1 209 ? 33.068 31.820 13.484 1.00 17.00 206 LEU B N 1
ATOM 3249 C CA . LEU B 1 209 ? 34.393 32.002 12.896 1.00 18.21 206 LEU B CA 1
ATOM 3250 C C . LEU B 1 209 ? 34.759 30.908 11.887 1.00 23.46 206 LEU B C 1
ATOM 3251 O O . LEU B 1 209 ? 35.885 30.869 11.385 1.00 27.61 206 LEU B O 1
ATOM 3256 N N . LYS B 1 210 ? 33.808 30.033 11.581 1.00 23.91 207 LYS B N 1
ATOM 3257 C CA . LYS B 1 210 ? 34.042 28.945 10.613 1.00 28.35 207 LYS B CA 1
ATOM 3258 C C . LYS B 1 210 ? 34.529 29.495 9.272 1.00 36.22 207 LYS B C 1
ATOM 3259 O O . LYS B 1 210 ? 35.493 28.977 8.676 1.00 37.54 207 LYS B O 1
#

B-factor: mean 20.72, std 8.41, range [9.55, 67.88]

Secondary structure (DSSP, 8-state):
---------EEEESS-TTT-S-EE----TT--HHHHHGGGGTSS----EEEEPPGGG-SSSS----GGGGTTHHHHHHHHHHHHHHHHHHTT--GGGEEEEEETHHHHHHHHHHHHTBS--SEEEEET----SSS--GGG--B--TT-EEEEEEEES-TTS-HHHHHHHHHHHH---EEEEEEEET--SS--HHHHHHHHHTTT-/--------EEEESS-GGG-S-EE----TT--HHHHHGGGGTS-----EEEEPPGGG-SSSS----GGGGTTHHHHHHHHHHHHHHHHHHTT--GGGEEEEEETHHHHHHHHHHHHTBS--SEEEEET----SSS--GGG--B--TT-EEEEEEEES-SSS-HHHHHHHHHHHH---EEEEEEEET--SS--HHHHHHHHTTTT-

CATH classification: 3.40.50.1820

Sequence (409 aa):
SNAYTHSKQIITSGVPVQRRAKKKAVVLHGRGGTAADDIISLQKVLKLDEAIYAPQATNNSWYPYSFAPVQQNQPALDSALALVGEVVAEIEAQGIPAEQIYFAGFSQGACLTLEYTTRNARKYGGIIAFTGGLIGQELAIGNYKGDFKKQTPVFISTGNPDPHVPVSRVQESVTILEDNAAVSQVVYPGRPHTISGDEIQLVNNTILKNAYTHSKQIITSGVPVQQRAKKKAVVLHGRGGTAADIISLQKVLKLDEEAIYAPQATNNSWYPYSFAPVQQNQPALDSALALVGEEVVAEIEAQGIPAEQIYFAGFSQGACLTLEYTTRNARKYGGIIAFTGGLIGQELAIGNYKGDFKKQTPVFISTGNPDPHVPVSRVQQESVTILEDNAAVSQVVYPGRPHTISGDEIQLVNNTILK

Foldseek 3Di:
DFADAFPQAKDKDADDLLQAQAEEEEEAAVDFQVVVVCCVVQAVPNRIYIYRAGDNSHQFDDALEAVVRRPPSVVNSLVNRVVVVVVSVVSPHDQLRYEYAYAQRGLQSQLQNCQLVADAHLAYERHAYAHGHPDDDLVSGDDANQQHEYEHEHEPPDPRHHPVRSVVRVVSNVCRYNYDYYYHYPDPRDQDSVSSVVCCVPSVD/DQDAFDQAKDKDADDLLPAQAEEEEEAAVDFQVRVVVCVVQALRNRIYIYTGGDVSHQFDDALEAVVSRPPSLVRSLVNVVVVQVVSVVSPHDQLRYEYAYAQRRLQSQLQNCQLVADRHLAYERHAYAHGHPDDDLVSGDDANQAHEYEHEHEVPDPRHHPVRSVVRVVSNVCHYNYDYYYHYPDPRDQDPVSRVVCNVPSVD

Nearest PDB structures (foldseek):
  4h0c-assembly2_B  TM=9.966E-01  e=8.574E-41  Dyadobacter fermentans DSM 18053
  1aur-assembly1_B  TM=7.684E-01  e=1.214E-12  Pseudomonas fluorescens
  6avx-assembly1_A  TM=8.157E-01  e=2.210E-11  Arabidopsis thaliana
  4f21-assembly5_E  TM=7.774E-01  e=1.526E-11  Francisella tularensis subsp. tularensis SCHU S4
  4f21-assembly8_H  TM=7.626E-01  e=1.727E-11  Francisella tularensis subsp. tularensis SCHU S4

Organism: Dyadobacter fermentans (strain ATCC 700827 / DSM 18053 / CIP 107007 / KCTC 52180 / NS114) (NCBI:txid471854)